Protein AF-A0A8S2RCU4-F1 (afdb_monomer_lite)

Organism: NCBI:txid392030

Secondary structure (DSSP, 8-state):
--GGGGSSS-----EEPTTGGG-TTTT-HHHHTTEE-TTS-------S--SSS--HHHHHHTTSHHHHHHHHHHSHHHHHHHHHH--HHHHHHHHHHHHHHHHHHHHHHHTTT-----HHHHHHHHHHHHHHTTTS-HHHHHHHHHHHHHHHHHHHHHHHS--S---TTHHHHTGGGSEEEESS----STT-S-EEEEPGGGGGSTT-EEESS-HHHHHHTTHHHH-TTS----SHHHHHHHHHHT-B-TTSTTHHHHHHHHHHHHHHHHTT-S---HHHHHHHHHHS-GGGT-EEEE-S---GGGEEEEEEEHHHHHTS-HHHHHHHHHHHGGGEEEESSHHHHHHHHHHHHHHHHHHS------------STTGGGS------HHHHHHHHHHH-TT-----S--EEEEEEETTEEEEEEESS---TTS--TT--EEEEEE-SEE-----S--TTEEEEE-S-TTHHHHHHHTT--

Structure (mmCIF, N/CA/C/O backbone):
data_AF-A0A8S2RCU4-F1
#
_entry.id   AF-A0A8S2RCU4-F1
#
loop_
_atom_site.group_PDB
_atom_site.id
_atom_site.type_symbol
_atom_site.label_atom_id
_atom_site.label_alt_id
_atom_site.label_comp_id
_atom_site.label_asym_id
_atom_site.label_entity_id
_atom_site.label_seq_id
_atom_site.pdbx_PDB_ins_code
_atom_site.Cartn_x
_atom_site.Cartn_y
_atom_site.Cartn_z
_atom_site.occupancy
_atom_site.B_iso_or_equiv
_atom_site.auth_seq_id
_atom_site.auth_comp_id
_atom_site.auth_asym_id
_atom_site.auth_atom_id
_atom_site.pdbx_PDB_model_num
ATOM 1 N N . MET A 1 1 ? -22.455 2.531 -31.338 1.00 41.19 1 MET A N 1
ATOM 2 C CA . MET A 1 1 ? -21.555 1.808 -30.417 1.00 41.19 1 MET A CA 1
ATOM 3 C C . MET A 1 1 ? -20.260 1.564 -31.169 1.00 41.19 1 MET A C 1
ATOM 5 O O . MET A 1 1 ? -20.333 1.399 -32.378 1.00 41.19 1 MET A O 1
ATOM 9 N N . ASP A 1 2 ? -19.114 1.672 -30.504 1.00 36.91 2 ASP A N 1
ATOM 10 C CA . ASP A 1 2 ? -17.784 1.543 -31.117 1.00 36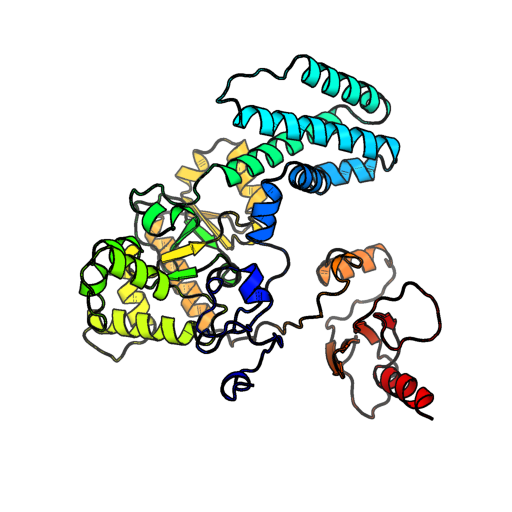.91 2 ASP A CA 1
ATOM 11 C C . ASP A 1 2 ?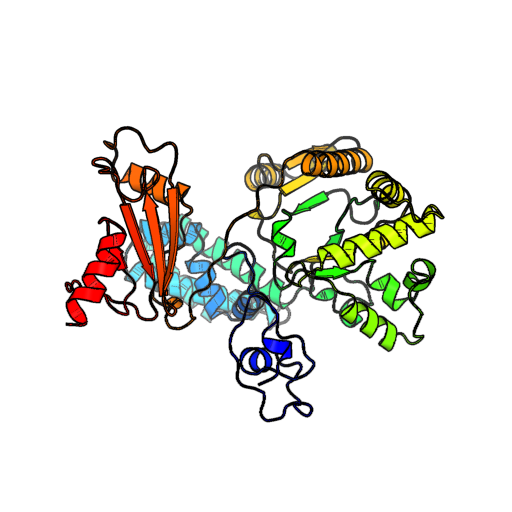 -17.411 0.055 -31.226 1.00 36.91 2 ASP A C 1
ATOM 13 O O . ASP A 1 2 ? -17.507 -0.663 -30.235 1.00 36.91 2 ASP A O 1
ATOM 17 N N . GLU A 1 3 ? -17.037 -0.424 -32.413 1.00 33.34 3 GLU A N 1
ATOM 18 C CA . GLU A 1 3 ? -16.721 -1.841 -32.658 1.00 33.34 3 GLU A CA 1
ATOM 19 C C . GLU A 1 3 ? -15.445 -2.289 -31.926 1.00 33.34 3 GLU A C 1
ATOM 21 O O . GLU A 1 3 ? -15.351 -3.440 -31.512 1.00 33.34 3 GLU A O 1
ATOM 26 N N . ILE A 1 4 ? -14.523 -1.361 -31.637 1.00 40.56 4 ILE A N 1
ATOM 27 C CA . ILE A 1 4 ? -13.302 -1.632 -30.854 1.00 40.56 4 ILE A CA 1
ATOM 28 C C . ILE A 1 4 ? -13.642 -1.929 -29.379 1.00 40.56 4 ILE A C 1
ATOM 30 O O . ILE A 1 4 ? -12.860 -2.545 -28.656 1.00 40.56 4 ILE A O 1
ATOM 34 N N . HIS A 1 5 ? -14.829 -1.522 -28.916 1.00 35.47 5 HIS A N 1
ATOM 35 C CA . HIS A 1 5 ? -15.260 -1.690 -27.530 1.00 35.47 5 HIS A CA 1
ATOM 36 C C . HIS A 1 5 ? -15.541 -3.148 -27.146 1.00 35.47 5 HIS A C 1
ATOM 38 O O . HIS A 1 5 ? -15.486 -3.435 -25.961 1.00 35.47 5 HIS A O 1
ATOM 44 N N . PHE A 1 6 ? -15.814 -4.056 -28.093 1.00 31.97 6 PHE A N 1
ATOM 45 C CA . PHE A 1 6 ? -16.223 -5.448 -27.822 1.00 31.97 6 PHE A CA 1
ATOM 46 C C . PHE A 1 6 ? -15.080 -6.480 -27.880 1.00 31.97 6 PHE A C 1
ATOM 48 O O . PHE A 1 6 ? -15.310 -7.668 -27.666 1.00 31.97 6 PHE A O 1
ATOM 55 N N . GLU A 1 7 ? -13.840 -6.064 -28.153 1.00 32.47 7 GLU A N 1
ATOM 56 C CA . GLU A 1 7 ? -12.710 -6.989 -28.354 1.00 32.47 7 GLU A CA 1
ATOM 57 C C . GLU A 1 7 ? -11.960 -7.387 -27.056 1.00 32.47 7 GLU A C 1
ATOM 59 O O . GLU A 1 7 ? -10.920 -8.045 -27.122 1.00 32.47 7 GLU A O 1
ATOM 64 N N . THR A 1 8 ? -12.458 -7.037 -25.859 1.00 31.39 8 THR A N 1
ATOM 65 C CA . THR A 1 8 ? -11.823 -7.383 -24.562 1.00 31.39 8 THR A CA 1
ATOM 66 C C . THR A 1 8 ? -12.793 -8.032 -23.566 1.00 31.39 8 THR A C 1
ATOM 68 O O . THR A 1 8 ? -13.909 -7.558 -23.437 1.00 31.39 8 THR A O 1
ATOM 71 N N . PRO A 1 9 ? -12.383 -9.045 -22.778 1.00 25.84 9 PRO A N 1
ATOM 72 C CA . PRO A 1 9 ? -13.291 -9.963 -22.068 1.00 25.84 9 PRO A CA 1
ATOM 73 C C . PRO A 1 9 ? -14.008 -9.413 -20.814 1.00 25.84 9 PRO A C 1
ATOM 75 O O . PRO A 1 9 ? -14.624 -10.188 -20.089 1.00 25.84 9 PRO A O 1
ATOM 78 N N . ILE A 1 10 ? -13.937 -8.110 -20.516 1.00 32.94 10 ILE A N 1
ATOM 79 C CA . ILE A 1 10 ? -14.572 -7.505 -19.331 1.00 32.94 10 ILE A CA 1
ATOM 80 C C . ILE A 1 10 ? -15.192 -6.161 -19.732 1.00 32.94 10 ILE A C 1
ATOM 82 O O . ILE A 1 10 ? -14.470 -5.235 -20.101 1.00 32.94 10 ILE A O 1
ATOM 86 N N . HIS A 1 11 ? -16.520 -6.045 -19.627 1.00 37.25 11 HIS A N 1
ATOM 87 C CA . HIS A 1 11 ? -17.266 -4.820 -19.930 1.00 37.25 11 HIS A CA 1
ATOM 88 C C . HIS A 1 11 ? -18.167 -4.429 -18.756 1.00 37.25 11 HIS A C 1
ATOM 90 O O . HIS A 1 11 ? -18.972 -5.233 -18.294 1.00 37.25 11 HIS A O 1
ATOM 96 N N . ILE A 1 12 ? -18.096 -3.168 -18.330 1.00 39.97 12 ILE A N 1
ATOM 97 C CA . ILE A 1 12 ? -19.213 -2.501 -17.652 1.00 39.97 12 ILE A CA 1
ATOM 98 C C . ILE A 1 12 ? -19.816 -1.572 -18.701 1.00 39.97 12 ILE A C 1
ATOM 100 O O . ILE A 1 12 ? -19.167 -0.615 -19.122 1.00 39.97 12 ILE A O 1
ATOM 104 N N . ALA A 1 13 ? -21.027 -1.874 -19.170 1.00 36.50 13 ALA A N 1
ATOM 105 C CA . ALA A 1 13 ? -21.687 -1.066 -20.189 1.00 36.50 13 ALA A CA 1
ATOM 106 C C . ALA A 1 13 ? -22.001 0.333 -19.630 1.00 36.50 13 ALA A C 1
ATOM 108 O O . ALA A 1 13 ? -22.867 0.492 -18.771 1.00 36.50 13 ALA A O 1
ATOM 109 N N . ARG A 1 14 ? -21.294 1.353 -20.124 1.00 57.09 14 ARG A N 1
ATOM 110 C CA . ARG A 1 14 ? -21.531 2.768 -19.806 1.00 57.09 14 ARG A CA 1
ATOM 111 C C . ARG A 1 14 ? -22.124 3.487 -21.007 1.00 57.09 14 ARG A C 1
ATOM 113 O O . ARG A 1 14 ? -21.925 3.101 -22.160 1.00 57.09 14 ARG A O 1
ATOM 120 N N . GLN A 1 15 ? -22.861 4.560 -20.742 1.00 58.50 15 GLN A N 1
ATOM 121 C CA . GLN A 1 15 ? -23.372 5.403 -21.816 1.00 58.50 15 GLN A CA 1
ATOM 122 C C . GLN A 1 15 ? -22.217 6.189 -22.446 1.00 58.50 15 GLN A C 1
ATOM 124 O O . GLN A 1 15 ? -21.304 6.645 -21.761 1.00 58.50 15 GLN A O 1
ATOM 129 N N . LEU A 1 16 ? -22.243 6.369 -23.766 1.00 65.75 16 LEU A N 1
ATOM 130 C CA . LEU A 1 16 ? -21.311 7.280 -24.429 1.00 65.75 16 LEU A CA 1
ATOM 131 C C . LEU A 1 16 ? -21.518 8.692 -23.881 1.00 65.75 16 LEU A C 1
ATOM 133 O O . LEU A 1 16 ? -22.650 9.175 -23.828 1.00 65.75 16 LEU A O 1
ATOM 137 N N . CYS A 1 17 ? -20.428 9.354 -23.490 1.00 79.62 17 CYS A N 1
ATOM 138 C CA . CYS A 1 17 ? -20.492 10.742 -23.055 1.00 79.62 17 CYS A CA 1
ATOM 139 C C . CYS A 1 17 ? -21.148 11.594 -24.155 1.00 79.62 17 CYS A C 1
ATOM 141 O O . CYS A 1 17 ? -20.652 11.577 -25.290 1.00 79.62 17 CYS A O 1
ATOM 143 N N . PRO A 1 18 ? -22.213 12.363 -23.852 1.00 82.12 18 PRO A N 1
ATOM 144 C CA . PRO A 1 18 ? -22.900 13.182 -24.851 1.00 82.12 18 PRO A CA 1
ATOM 145 C C . PRO A 1 18 ? -21.974 14.235 -25.478 1.00 82.12 18 PRO A C 1
ATOM 147 O O . PRO A 1 18 ? -22.137 14.586 -26.645 1.00 82.12 18 PRO A O 1
ATOM 150 N N . ASP A 1 19 ? -20.947 14.667 -24.741 1.00 84.12 19 ASP A N 1
ATOM 151 C CA . ASP A 1 19 ? -19.951 15.634 -25.208 1.00 84.12 19 ASP A CA 1
ATOM 152 C C . ASP A 1 19 ? -18.746 14.983 -25.913 1.00 84.12 19 ASP A C 1
ATOM 154 O O . ASP A 1 19 ? -17.923 15.682 -26.512 1.00 84.12 19 ASP A O 1
ATOM 158 N N . SER A 1 20 ? -18.633 13.648 -25.875 1.00 82.31 20 SER A N 1
ATOM 159 C CA . SER A 1 20 ? -17.639 12.845 -26.601 1.00 82.31 20 SER A CA 1
ATOM 160 C C . SER A 1 20 ? -16.227 13.472 -26.581 1.00 82.31 20 SER A C 1
ATOM 162 O O . SER A 1 20 ? -15.659 13.739 -25.518 1.00 82.31 20 SER A O 1
ATOM 164 N N . ASN A 1 21 ? -15.639 13.753 -27.748 1.00 79.25 21 ASN A N 1
ATOM 165 C CA . ASN A 1 21 ? -14.303 14.339 -27.895 1.00 79.25 21 ASN A CA 1
ATOM 166 C C . ASN A 1 21 ? -14.106 15.751 -27.345 1.00 79.25 21 ASN A C 1
ATOM 168 O O . ASN A 1 21 ? -12.968 16.194 -27.210 1.00 79.25 21 ASN A O 1
ATOM 172 N N . LYS A 1 22 ? -15.189 16.423 -26.959 1.00 83.94 22 LYS A N 1
ATOM 173 C CA . LYS A 1 22 ? -15.181 17.789 -26.432 1.00 83.94 22 LYS A CA 1
ATOM 174 C C . LYS A 1 22 ? -15.480 17.854 -24.934 1.00 83.94 22 LYS A C 1
ATOM 176 O O . LYS A 1 22 ? -15.558 18.950 -24.389 1.00 83.94 22 LYS A O 1
ATOM 181 N N . CYS A 1 23 ? -15.636 16.709 -24.268 1.00 83.06 23 CYS A N 1
ATOM 182 C CA . CYS A 1 23 ? -15.926 16.677 -22.843 1.00 83.06 23 CYS A CA 1
ATOM 183 C C . CYS A 1 23 ? -14.782 17.299 -22.021 1.00 83.06 23 CYS A C 1
ATOM 185 O O . CYS A 1 23 ? -13.648 16.819 -22.038 1.00 83.06 23 CYS A O 1
ATOM 187 N N . SER A 1 24 ? -15.084 18.348 -21.257 1.00 87.50 24 SER A N 1
ATOM 188 C CA . SER A 1 24 ? -14.133 18.999 -20.343 1.00 87.50 24 SER A CA 1
ATOM 189 C C . SER A 1 24 ? -13.896 18.208 -19.052 1.00 87.50 24 SER A C 1
ATOM 191 O O . SER A 1 24 ? -12.963 18.503 -18.310 1.00 87.50 24 SER A O 1
ATOM 193 N N . LYS A 1 25 ? -14.714 17.181 -18.791 1.00 81.81 25 LYS A N 1
ATOM 194 C CA . LYS A 1 25 ? -14.672 16.329 -17.593 1.00 81.81 25 LYS A CA 1
ATOM 195 C C . LYS A 1 25 ? -13.892 15.026 -17.801 1.00 81.81 25 LYS A C 1
ATOM 197 O O . LYS A 1 25 ? -13.981 14.122 -16.981 1.00 81.81 25 LYS A O 1
ATOM 202 N N . ARG A 1 26 ? -13.094 14.926 -18.869 1.00 73.31 26 ARG A N 1
ATOM 203 C CA . ARG A 1 26 ? -12.266 13.744 -19.197 1.00 73.31 26 ARG A CA 1
ATOM 204 C C . ARG A 1 26 ? -11.230 13.371 -18.135 1.00 73.31 26 ARG A C 1
ATOM 206 O O . ARG A 1 26 ? -10.693 12.275 -18.193 1.00 73.31 26 ARG A O 1
ATOM 213 N N . SER A 1 27 ? -10.938 14.269 -17.199 1.00 67.00 27 SER A N 1
ATOM 214 C CA . SER A 1 27 ? -10.058 14.035 -16.050 1.00 67.00 27 SER A CA 1
ATOM 215 C C . SER A 1 27 ? -10.811 13.875 -14.722 1.00 67.00 27 SER A C 1
ATOM 217 O O . SER A 1 27 ? -10.173 13.666 -13.695 1.00 67.00 27 SER A O 1
ATOM 219 N N . GLN A 1 28 ? -12.145 13.990 -14.714 1.00 69.00 28 GLN A N 1
ATOM 220 C CA . GLN A 1 28 ? -12.963 13.856 -13.506 1.00 69.00 28 GLN A CA 1
ATOM 221 C C . GLN A 1 28 ? -13.394 12.401 -13.326 1.00 69.00 28 GLN A C 1
ATOM 223 O O . GLN A 1 28 ? -14.068 11.836 -14.183 1.00 69.00 28 GLN A O 1
ATOM 228 N N . GLU A 1 29 ? -13.016 11.810 -12.198 1.00 59.16 29 GLU A N 1
ATOM 229 C CA . GLU A 1 29 ? -13.188 10.381 -11.922 1.00 59.16 29 GLU A CA 1
ATOM 230 C C . GLU A 1 29 ? -14.665 9.963 -11.906 1.00 59.16 29 GLU A C 1
ATOM 232 O O . GLU A 1 29 ? -15.051 9.109 -12.699 1.00 59.16 29 GLU A O 1
ATOM 237 N N . ASP A 1 30 ? -15.510 10.680 -11.161 1.00 68.56 30 ASP A N 1
ATOM 238 C CA . ASP A 1 30 ? -16.964 10.453 -11.096 1.00 68.56 30 ASP A CA 1
ATOM 239 C C . ASP A 1 30 ? -17.639 10.481 -12.485 1.00 68.56 30 ASP A C 1
ATOM 241 O O . ASP A 1 30 ? -18.623 9.789 -12.754 1.00 68.56 30 ASP A O 1
ATOM 245 N N . HIS A 1 31 ? -17.107 11.295 -13.404 1.00 78.12 31 HIS A N 1
ATOM 246 C CA . HIS A 1 31 ? -17.619 11.384 -14.768 1.00 78.12 31 HIS A CA 1
ATOM 247 C C . HIS A 1 31 ? -17.198 10.176 -15.612 1.00 78.12 31 HIS A C 1
ATOM 249 O O . HIS A 1 31 ? -18.025 9.618 -16.337 1.00 78.12 31 HIS A O 1
ATOM 255 N N . LEU A 1 32 ? -15.934 9.761 -15.498 1.00 66.44 32 LEU A N 1
ATOM 256 C CA . LEU A 1 32 ? -15.417 8.567 -16.167 1.00 66.44 32 LEU A CA 1
ATOM 257 C C . LEU A 1 32 ? -16.051 7.278 -15.626 1.00 66.44 32 LEU A C 1
ATOM 259 O O . LEU A 1 32 ? -16.101 6.289 -16.348 1.00 66.44 32 LEU A O 1
ATOM 263 N N . GLU A 1 33 ? -16.588 7.284 -14.403 1.00 63.38 33 GLU A N 1
ATOM 264 C CA . GLU A 1 33 ? -17.350 6.158 -13.849 1.00 63.38 33 GLU A CA 1
ATOM 265 C C . GLU A 1 33 ? -18.734 5.966 -14.486 1.00 63.38 33 GLU A C 1
ATOM 267 O O . GLU A 1 33 ? -19.271 4.857 -14.465 1.00 63.38 33 GLU A O 1
ATOM 272 N N . SER A 1 34 ? -19.297 7.023 -15.078 1.00 70.06 34 SER A N 1
ATOM 273 C CA . SER A 1 34 ? -20.647 7.018 -15.657 1.00 70.06 34 SER A CA 1
ATOM 274 C C . SER A 1 34 ? -20.656 7.012 -17.191 1.00 70.06 34 SER A C 1
ATOM 276 O O . SER A 1 34 ? -21.634 6.556 -17.787 1.00 70.06 34 SER A O 1
ATOM 278 N N . TYR A 1 35 ? -19.592 7.510 -17.840 1.00 67.44 35 TYR A N 1
ATOM 279 C CA . TYR A 1 35 ? -19.568 7.729 -19.289 1.00 67.44 35 TYR A CA 1
ATOM 280 C C . TYR A 1 35 ? -18.271 7.287 -19.983 1.00 67.44 35 TYR A C 1
ATOM 282 O O . TYR A 1 35 ? -17.170 7.672 -19.586 1.00 67.44 35 TYR A O 1
ATOM 290 N N . SER A 1 36 ? -18.408 6.586 -21.112 1.00 67.06 36 SER A N 1
ATOM 291 C CA . SER A 1 36 ? -17.286 6.196 -21.982 1.00 67.06 36 SER A CA 1
ATOM 292 C C . SER A 1 36 ? -16.938 7.289 -23.002 1.00 67.06 36 SER A C 1
ATOM 294 O O . SER A 1 36 ? -17.807 8.038 -23.461 1.00 67.06 36 SER A O 1
ATOM 296 N N . HIS A 1 37 ? -15.665 7.362 -23.408 1.00 77.69 37 HIS A N 1
ATOM 297 C CA . HIS A 1 37 ? -15.163 8.327 -24.394 1.00 77.69 37 HIS A CA 1
ATOM 298 C C . HIS A 1 37 ? -14.378 7.637 -25.518 1.00 77.69 37 HIS A C 1
ATOM 300 O O . HIS A 1 37 ? -13.489 6.838 -25.222 1.00 77.69 37 HIS A O 1
ATOM 306 N N . PRO A 1 38 ? -14.605 7.998 -26.796 1.00 62.25 38 PRO A N 1
ATOM 307 C CA . PRO A 1 38 ? -13.780 7.508 -27.898 1.00 62.25 38 PRO A CA 1
ATOM 308 C C . PRO A 1 38 ? -12.302 7.883 -27.698 1.00 62.25 38 PRO A C 1
ATOM 310 O O . PRO A 1 38 ? -11.980 9.048 -27.454 1.00 62.25 38 PRO A O 1
ATOM 313 N N . GLY A 1 39 ? -11.403 6.899 -27.791 1.00 58.19 39 GLY A N 1
ATOM 314 C CA . GLY A 1 39 ? -9.951 7.093 -27.657 1.00 58.19 39 GLY A CA 1
ATOM 315 C C . GLY A 1 39 ? -9.402 7.120 -26.224 1.00 58.19 39 GLY A C 1
ATOM 316 O O . GLY A 1 39 ? -8.187 7.193 -26.055 1.00 58.19 39 GLY A O 1
ATOM 317 N N . ILE A 1 40 ? -10.252 7.019 -25.198 1.00 57.34 40 ILE A N 1
ATOM 318 C CA . ILE A 1 40 ? -9.830 6.751 -23.817 1.00 57.34 40 ILE A CA 1
ATOM 319 C C . ILE A 1 40 ? -10.121 5.272 -23.557 1.00 57.34 40 ILE A C 1
ATOM 321 O O . ILE A 1 40 ? -11.276 4.858 -23.608 1.00 57.34 40 ILE A O 1
ATOM 325 N N . ARG A 1 41 ? -9.078 4.459 -23.333 1.00 50.28 41 ARG A N 1
ATOM 326 C CA . ARG A 1 41 ? -9.250 3.023 -23.060 1.00 50.28 41 ARG A CA 1
ATOM 327 C C . ARG A 1 41 ? -9.995 2.843 -21.738 1.00 50.28 41 ARG A C 1
ATOM 329 O O . ARG A 1 41 ? -9.449 3.104 -20.670 1.00 50.28 41 ARG A O 1
ATOM 336 N N . ASP A 1 42 ? -11.241 2.401 -21.845 1.00 46.19 42 ASP A N 1
ATOM 337 C CA . ASP A 1 42 ? -12.181 2.220 -20.739 1.00 46.19 42 ASP A CA 1
ATOM 338 C C . ASP A 1 42 ? -11.978 0.847 -20.079 1.00 46.19 42 ASP A C 1
ATOM 340 O O . ASP A 1 42 ? -12.838 -0.026 -20.113 1.00 46.19 42 ASP A O 1
ATOM 344 N N . ILE A 1 43 ? -10.775 0.628 -19.543 1.00 42.84 43 ILE A N 1
ATOM 345 C CA . ILE A 1 43 ? -10.440 -0.570 -18.770 1.00 42.84 43 ILE A CA 1
ATOM 346 C C . ILE A 1 43 ? -9.765 -0.104 -17.487 1.00 42.84 43 ILE A C 1
ATOM 348 O O . ILE A 1 43 ? -8.550 0.072 -17.417 1.00 42.84 43 ILE A O 1
ATOM 352 N N . ARG A 1 44 ? -10.571 0.145 -16.459 1.00 41.19 44 ARG A N 1
ATOM 353 C CA . ARG A 1 44 ? -10.083 0.185 -15.082 1.00 41.19 44 ARG A CA 1
ATOM 354 C C . ARG A 1 44 ? -10.639 -1.061 -14.415 1.00 41.19 44 ARG A C 1
ATOM 356 O O . ARG A 1 44 ? -11.836 -1.115 -14.149 1.00 41.19 44 ARG A O 1
ATOM 363 N N . LEU A 1 45 ? -9.805 -2.084 -14.216 1.00 33.56 45 LEU A N 1
ATOM 364 C CA . LEU A 1 45 ? -10.221 -3.211 -13.382 1.00 33.56 45 LEU A CA 1
ATOM 365 C C . LEU A 1 45 ? -10.529 -2.656 -11.989 1.00 33.56 45 LEU A C 1
ATOM 367 O O . LEU A 1 45 ? -9.726 -1.907 -11.425 1.00 33.56 45 LEU A O 1
ATOM 371 N N . LEU A 1 46 ? -11.683 -3.029 -11.439 1.00 33.03 46 LEU A N 1
ATOM 372 C CA . LEU A 1 46 ? -11.904 -2.926 -10.003 1.00 33.03 46 LEU A CA 1
ATOM 373 C C . LEU A 1 46 ? -10.778 -3.696 -9.306 1.00 33.03 46 LEU A C 1
ATOM 375 O O . LEU A 1 46 ? -10.416 -4.792 -9.738 1.00 33.03 46 LEU A O 1
ATOM 379 N N . CYS A 1 47 ? -10.208 -3.091 -8.262 1.00 29.97 47 CYS A N 1
ATOM 380 C CA . CYS A 1 47 ? -9.182 -3.697 -7.418 1.00 29.97 47 CYS A CA 1
ATOM 381 C C . CYS A 1 47 ? -9.564 -5.149 -7.098 1.00 29.97 47 CYS A C 1
ATOM 383 O O . CYS A 1 47 ? -10.570 -5.395 -6.433 1.00 29.97 47 CYS A O 1
ATOM 385 N N . SER A 1 48 ? -8.761 -6.105 -7.562 1.00 31.67 48 SER A N 1
ATOM 386 C CA . SER A 1 48 ? -8.989 -7.550 -7.444 1.00 31.67 48 SER A CA 1
ATOM 387 C C . SER A 1 48 ? -8.764 -8.100 -6.030 1.00 31.67 48 SER A C 1
ATOM 389 O O . SER A 1 48 ? -8.698 -9.313 -5.843 1.00 31.67 48 SER A O 1
ATOM 391 N N . ILE A 1 49 ? -8.627 -7.228 -5.026 1.00 29.91 49 ILE A N 1
ATOM 392 C CA . ILE A 1 49 ? -8.417 -7.607 -3.630 1.00 29.91 49 ILE A CA 1
ATOM 393 C C . ILE A 1 49 ? -9.384 -6.812 -2.748 1.00 29.91 49 ILE A C 1
ATOM 395 O O . ILE A 1 49 ? -9.074 -5.689 -2.333 1.00 29.91 49 ILE A O 1
ATOM 399 N N . PRO A 1 50 ? -10.565 -7.368 -2.434 1.00 29.94 50 PRO A N 1
ATOM 400 C CA . PRO A 1 50 ? -11.375 -6.849 -1.350 1.00 29.94 50 PRO A CA 1
ATOM 401 C C . PRO A 1 50 ? -10.607 -7.051 -0.039 1.00 29.94 50 PRO A C 1
ATOM 403 O O . PRO A 1 50 ? -10.163 -8.155 0.270 1.00 29.94 50 PRO A O 1
ATOM 406 N N . GLY A 1 51 ? -10.478 -5.991 0.756 1.00 37.66 51 GLY A N 1
ATOM 407 C CA . GLY A 1 51 ? -10.405 -6.152 2.209 1.00 37.66 51 GLY A CA 1
ATOM 408 C C . GLY A 1 51 ? -9.120 -5.775 2.939 1.00 37.66 51 GLY A C 1
ATOM 409 O O . GLY A 1 51 ? -9.170 -5.767 4.160 1.00 37.66 51 GLY A O 1
ATOM 410 N N . HIS A 1 52 ? -8.005 -5.416 2.295 1.00 38.91 52 HIS A N 1
ATOM 411 C CA . HIS A 1 52 ? -6.776 -5.176 3.077 1.00 38.91 52 HIS A CA 1
ATOM 412 C C . HIS A 1 52 ? -5.914 -3.977 2.658 1.00 38.91 52 HIS A C 1
ATOM 414 O O . HIS A 1 52 ? -4.803 -3.852 3.149 1.00 38.91 52 HIS A O 1
ATOM 420 N N . VAL A 1 53 ? -6.378 -3.058 1.811 1.00 45.12 53 VAL A N 1
ATOM 421 C CA . VAL A 1 53 ? -5.686 -1.772 1.597 1.00 45.12 53 VAL A CA 1
ATOM 422 C C . VAL A 1 53 ? -6.734 -0.675 1.508 1.00 45.12 53 VAL A C 1
ATOM 424 O O . VAL A 1 53 ? -7.810 -0.870 0.942 1.00 45.12 53 VAL A O 1
ATOM 427 N N . MET A 1 54 ? -6.457 0.460 2.137 1.00 54.53 54 MET A N 1
ATOM 428 C CA . MET A 1 54 ? -7.411 1.556 2.228 1.00 54.53 54 MET A CA 1
ATOM 429 C C . MET A 1 54 ? -7.489 2.250 0.870 1.00 54.53 54 MET A C 1
ATOM 431 O O . MET A 1 54 ? -6.550 2.933 0.467 1.00 54.53 54 MET A O 1
ATOM 435 N N . SER A 1 55 ? -8.612 2.078 0.167 1.00 54.47 55 SER A N 1
ATOM 436 C CA . SER A 1 55 ? -8.850 2.775 -1.097 1.00 54.47 55 SER A CA 1
ATOM 437 C C . SER A 1 55 ? -8.725 4.288 -0.903 1.00 54.47 55 SER A C 1
ATOM 439 O O . SER A 1 55 ? -9.013 4.815 0.177 1.00 54.47 55 SER A O 1
ATOM 441 N N . ARG A 1 56 ? -8.359 5.023 -1.958 1.00 58.34 56 ARG A N 1
ATOM 442 C CA . ARG A 1 56 ? -8.328 6.495 -1.930 1.00 58.34 56 ARG A CA 1
ATOM 443 C C . ARG A 1 56 ? -9.642 7.096 -1.446 1.00 58.34 56 ARG A C 1
ATOM 445 O O . ARG A 1 56 ? -9.647 8.078 -0.706 1.00 58.34 56 ARG A O 1
ATOM 452 N N . HIS A 1 57 ? -10.754 6.461 -1.811 1.00 62.41 57 HIS A N 1
ATOM 453 C CA . HIS A 1 57 ? -12.075 6.801 -1.304 1.00 62.41 57 HIS A CA 1
ATOM 454 C C . HIS A 1 57 ? -12.150 6.668 0.223 1.00 62.41 57 HIS A C 1
ATOM 456 O O . HIS A 1 57 ? -12.522 7.625 0.896 1.00 62.41 57 HIS A O 1
ATOM 462 N N . TYR A 1 58 ? -11.729 5.535 0.792 1.00 63.91 58 TYR A N 1
ATOM 463 C CA . TYR A 1 58 ? -11.730 5.335 2.241 1.00 63.91 58 TYR A CA 1
ATOM 464 C C . TYR A 1 58 ? -10.766 6.285 2.973 1.00 63.91 58 TYR A C 1
ATOM 466 O O . TYR A 1 58 ? -11.133 6.856 3.999 1.00 63.91 58 TYR A O 1
ATOM 474 N N . MET A 1 59 ? -9.583 6.561 2.412 1.00 65.38 59 MET A N 1
ATOM 475 C CA . MET A 1 59 ? -8.676 7.590 2.945 1.00 65.38 59 MET A CA 1
ATOM 476 C C . MET A 1 59 ? -9.322 8.984 2.937 1.00 65.38 59 MET A C 1
ATOM 478 O O . MET A 1 59 ? -9.202 9.738 3.901 1.00 65.38 59 MET A O 1
ATOM 482 N N . ASN A 1 60 ? -10.064 9.328 1.881 1.00 69.50 60 ASN A N 1
ATOM 483 C CA . ASN A 1 60 ? -10.819 10.578 1.825 1.00 69.50 60 ASN A CA 1
ATOM 484 C C . ASN A 1 60 ? -11.977 10.607 2.831 1.00 69.50 60 ASN A C 1
ATOM 486 O O . ASN A 1 60 ? -12.242 11.660 3.411 1.00 69.50 60 ASN A O 1
ATOM 490 N N . LEU A 1 61 ? -12.642 9.475 3.080 1.00 73.31 61 LEU A N 1
ATOM 491 C CA . LEU A 1 61 ? -13.665 9.374 4.120 1.00 73.31 61 LEU A CA 1
ATOM 492 C C . LEU A 1 61 ? -13.074 9.664 5.501 1.00 73.31 61 LEU A C 1
ATOM 494 O O . LEU A 1 61 ? -13.679 10.420 6.257 1.00 73.31 61 LEU A O 1
ATOM 498 N N . LEU A 1 62 ? -11.876 9.158 5.797 1.00 75.44 62 LEU A N 1
ATOM 499 C CA . LEU A 1 62 ? -11.169 9.387 7.061 1.00 75.44 62 LEU A CA 1
ATOM 500 C C . LEU A 1 62 ? -10.717 10.837 7.304 1.00 75.44 62 LEU A C 1
ATOM 502 O O . LEU A 1 62 ? -10.364 11.199 8.426 1.00 75.44 62 LEU A O 1
ATOM 506 N N . LYS A 1 63 ? -10.808 11.716 6.302 1.00 80.25 63 LYS A N 1
ATOM 507 C CA . LYS A 1 63 ? -10.662 13.166 6.517 1.00 80.25 63 LYS A CA 1
ATOM 508 C C . LYS A 1 63 ? -11.862 13.770 7.257 1.00 80.25 63 LYS A C 1
ATOM 510 O O . LYS A 1 63 ? -11.771 14.891 7.750 1.00 80.25 63 LYS A O 1
ATOM 515 N N . LYS A 1 64 ? -12.990 13.055 7.325 1.00 84.69 64 LYS A N 1
ATOM 516 C CA . LYS A 1 64 ? -14.214 13.496 8.002 1.00 84.69 64 LYS A CA 1
ATOM 517 C C . LYS A 1 64 ? -14.329 12.842 9.377 1.00 84.69 64 LYS A C 1
ATOM 519 O O . LYS A 1 64 ? -14.278 11.618 9.487 1.00 84.69 64 LYS A O 1
ATOM 524 N N . GLN A 1 65 ? -14.572 13.658 10.403 1.00 89.81 65 GLN A N 1
ATOM 525 C CA . GLN A 1 65 ? -14.694 13.228 11.804 1.00 89.81 65 GLN A CA 1
ATOM 526 C C . GLN A 1 65 ? -15.691 12.072 11.984 1.00 89.81 65 GLN A C 1
ATOM 528 O O . GLN A 1 65 ? -15.366 11.077 12.623 1.00 89.81 65 GLN A O 1
ATOM 533 N N . GLU A 1 66 ? -16.859 12.148 11.342 1.00 87.50 66 GLU A N 1
ATOM 534 C CA . GLU A 1 66 ? -17.908 11.115 11.383 1.00 87.50 66 GLU A CA 1
ATOM 535 C C . GLU A 1 66 ? -17.411 9.713 10.983 1.00 87.50 66 GLU A C 1
ATOM 537 O O . GLU A 1 66 ? -17.805 8.707 11.573 1.00 87.50 66 GLU A O 1
ATOM 542 N N . ASN A 1 67 ? -16.499 9.627 10.013 1.00 82.50 67 ASN A N 1
ATOM 543 C CA . ASN A 1 67 ? -15.955 8.349 9.561 1.00 82.50 67 ASN A CA 1
ATOM 544 C C . ASN A 1 67 ? -14.833 7.859 10.475 1.00 82.50 67 ASN A C 1
ATOM 546 O O . ASN A 1 67 ? -14.683 6.652 10.651 1.00 82.50 67 ASN A O 1
ATOM 550 N N . VAL A 1 68 ? -14.088 8.773 11.102 1.00 81.12 68 VAL A N 1
ATOM 551 C CA . VAL A 1 68 ? -13.112 8.427 12.144 1.00 81.12 68 VAL A CA 1
ATOM 552 C C . VAL A 1 68 ? -13.819 7.851 13.366 1.00 81.12 68 VAL A C 1
ATOM 554 O O . VAL A 1 68 ? -13.398 6.817 13.874 1.00 81.12 68 VAL A O 1
ATOM 557 N N . VAL A 1 69 ? -14.941 8.445 13.785 1.00 84.25 69 VAL A N 1
ATOM 558 C CA . VAL A 1 69 ? -15.796 7.905 14.855 1.00 84.25 69 VAL A CA 1
ATOM 559 C C . VAL A 1 69 ? -16.221 6.473 14.530 1.00 84.25 69 VAL A C 1
ATOM 561 O O . VAL A 1 69 ? -16.024 5.572 15.347 1.00 84.25 69 VAL A O 1
ATOM 564 N N . ARG A 1 70 ? -16.723 6.229 13.311 1.00 81.62 70 ARG A N 1
ATOM 565 C CA . ARG A 1 70 ? -17.078 4.874 12.855 1.00 81.62 70 ARG A CA 1
ATOM 566 C C . ARG A 1 70 ? -15.873 3.929 12.874 1.00 81.62 70 ARG A C 1
ATOM 568 O O . ARG A 1 70 ? -16.003 2.800 13.337 1.00 81.62 70 ARG A O 1
ATOM 575 N N . ALA A 1 71 ? -14.700 4.374 12.423 1.00 75.19 71 ALA A N 1
ATOM 576 C CA . ALA A 1 71 ? -13.481 3.564 12.433 1.00 75.19 71 ALA A CA 1
ATOM 577 C C . ALA A 1 71 ? -13.062 3.163 13.860 1.00 75.19 71 ALA A C 1
ATOM 579 O O . ALA A 1 71 ? -12.739 2.001 14.104 1.00 75.19 71 ALA A O 1
ATOM 580 N N . VAL A 1 72 ? -13.141 4.089 14.822 1.00 77.38 72 VAL A N 1
ATOM 581 C CA . VAL A 1 72 ? -12.878 3.812 16.243 1.00 77.38 72 VAL A CA 1
ATOM 582 C C . VAL A 1 72 ? -13.881 2.806 16.799 1.00 77.38 72 VAL A C 1
ATOM 584 O O . VAL A 1 72 ? -13.482 1.837 17.442 1.00 77.38 72 VAL A O 1
ATOM 587 N N . GLN A 1 73 ? -15.173 2.987 16.519 1.00 78.94 73 GLN A N 1
ATOM 588 C CA . GLN A 1 73 ? -16.223 2.070 16.972 1.00 78.94 73 GLN A CA 1
ATOM 589 C C . GLN A 1 73 ? -16.040 0.645 16.424 1.00 78.94 73 GLN A C 1
ATOM 591 O O . GLN A 1 73 ? -16.425 -0.321 17.083 1.00 78.94 73 GLN A O 1
ATOM 596 N N . GLN A 1 74 ? -15.434 0.507 15.241 1.00 74.50 74 GLN A N 1
ATOM 597 C CA . GLN A 1 74 ? -15.135 -0.781 14.615 1.00 74.50 74 GLN A CA 1
ATOM 598 C C . GLN A 1 74 ? -13.792 -1.388 15.046 1.00 74.50 74 GLN A C 1
ATOM 600 O O . GLN A 1 74 ? -13.540 -2.564 14.771 1.00 74.50 74 GLN A O 1
ATOM 605 N N . HIS A 1 75 ? -12.939 -0.640 15.751 1.00 75.94 75 HIS A N 1
ATOM 606 C CA . HIS A 1 75 ? -11.649 -1.140 16.211 1.00 75.94 75 HIS A CA 1
ATOM 607 C C . HIS A 1 75 ? -11.826 -2.320 17.176 1.00 75.94 75 HIS A C 1
ATOM 609 O O . HIS A 1 75 ? -12.636 -2.259 18.100 1.00 75.94 75 HIS A O 1
ATOM 615 N N . SER A 1 76 ? -11.042 -3.390 17.006 1.00 66.00 76 SER A N 1
ATOM 616 C CA . SER A 1 76 ? -11.222 -4.659 17.734 1.00 66.00 76 SER A CA 1
ATOM 617 C C . SER A 1 76 ? -11.265 -4.484 19.255 1.00 66.00 76 SER A C 1
ATOM 619 O O . SER A 1 76 ? -12.139 -5.040 19.917 1.00 66.00 76 SER A O 1
ATOM 621 N N . ARG A 1 77 ? -10.383 -3.647 19.817 1.00 75.56 77 ARG A N 1
ATOM 622 C CA . ARG A 1 77 ? -10.346 -3.359 21.262 1.00 75.56 77 ARG A CA 1
ATOM 623 C C . ARG A 1 77 ? -11.598 -2.634 21.760 1.00 75.56 77 ARG A C 1
ATOM 625 O O . ARG A 1 77 ? -12.067 -2.938 22.848 1.00 75.56 77 ARG A O 1
ATOM 632 N N . VAL A 1 78 ? -12.168 -1.740 20.952 1.00 77.62 78 VAL A N 1
ATOM 633 C CA . VAL A 1 78 ? -13.392 -0.993 21.287 1.00 77.62 78 VAL A CA 1
ATOM 634 C C . VAL A 1 78 ? -14.632 -1.870 21.074 1.00 77.62 78 VAL A C 1
ATOM 636 O O . VAL A 1 78 ? -15.521 -1.910 21.922 1.00 77.62 78 VAL A O 1
ATOM 639 N N . ARG A 1 79 ? -14.662 -2.677 20.004 1.00 78.25 79 ARG A N 1
ATOM 640 C CA . ARG A 1 79 ? -15.719 -3.675 19.768 1.00 78.25 79 ARG A CA 1
ATOM 641 C C . ARG A 1 79 ? -15.820 -4.695 20.892 1.00 78.25 79 ARG A C 1
ATOM 643 O O . ARG A 1 79 ? -16.932 -5.036 21.280 1.00 78.25 79 ARG A O 1
ATOM 650 N N . LEU A 1 80 ? -14.695 -5.153 21.443 1.00 76.56 80 LEU A N 1
ATOM 651 C CA . LEU A 1 80 ? -14.703 -6.055 22.599 1.00 76.56 80 LEU A CA 1
ATOM 652 C C . LEU A 1 80 ? -15.407 -5.429 23.809 1.00 76.56 80 LEU A C 1
ATOM 654 O O . LEU A 1 80 ? -16.133 -6.129 24.505 1.00 76.56 80 LEU A O 1
ATOM 658 N N . ILE A 1 81 ? -15.269 -4.118 24.018 1.00 83.12 81 ILE A N 1
ATOM 659 C CA . ILE A 1 81 ? -15.984 -3.393 25.077 1.00 83.12 81 ILE A CA 1
ATOM 660 C C . ILE A 1 81 ? -17.488 -3.355 24.767 1.00 83.12 81 ILE A C 1
ATOM 662 O O . ILE A 1 81 ? -18.304 -3.692 25.625 1.00 83.12 81 ILE A O 1
ATOM 666 N N . PHE A 1 82 ? -17.878 -3.041 23.526 1.00 80.88 82 PHE A N 1
ATOM 667 C CA . PHE A 1 82 ? -19.290 -3.077 23.124 1.00 80.88 82 PHE A CA 1
ATOM 668 C C . PHE A 1 82 ? -19.930 -4.461 23.279 1.00 80.88 82 PHE A C 1
ATOM 670 O O . PHE A 1 82 ? -21.101 -4.545 23.654 1.00 80.88 82 PHE A O 1
ATOM 677 N N . LEU A 1 83 ? -19.182 -5.532 23.001 1.00 79.50 83 LEU A N 1
ATOM 678 C CA . LEU A 1 83 ? -19.631 -6.914 23.171 1.00 79.50 83 LEU A CA 1
ATOM 679 C C . LEU A 1 83 ? -19.696 -7.317 24.647 1.00 79.50 83 LEU A C 1
ATOM 681 O O . LEU A 1 83 ? -20.664 -7.950 25.054 1.00 79.50 83 LEU A O 1
ATOM 685 N N . LYS A 1 84 ? -18.707 -6.915 25.454 1.00 85.00 84 LYS A N 1
ATOM 686 C CA . LYS A 1 84 ? -18.639 -7.213 26.890 1.00 85.00 84 LYS A CA 1
ATOM 687 C C . LYS A 1 84 ? -19.835 -6.648 27.654 1.00 85.00 84 LYS A C 1
ATOM 689 O O . LYS A 1 84 ? -20.398 -7.339 28.495 1.00 85.00 84 LYS A O 1
ATOM 694 N N . TYR A 1 85 ? -20.218 -5.404 27.367 1.00 87.38 85 TYR A N 1
ATOM 695 C CA . TYR A 1 85 ? -21.292 -4.726 28.099 1.00 87.38 85 TYR A CA 1
ATOM 696 C C . TYR A 1 85 ? -22.664 -4.827 27.423 1.00 87.38 85 TYR A C 1
ATOM 698 O O . TYR A 1 85 ? -23.671 -4.640 28.098 1.00 87.38 85 TYR A O 1
ATOM 706 N N . ASN A 1 86 ? -22.699 -5.092 26.110 1.00 82.25 86 ASN A N 1
ATOM 707 C CA . ASN A 1 86 ? -23.871 -5.307 25.248 1.00 82.25 86 ASN A CA 1
ATOM 708 C C . ASN A 1 86 ? -25.181 -4.608 25.678 1.00 82.25 86 ASN A C 1
ATOM 710 O O . ASN A 1 86 ? -26.253 -5.208 25.686 1.00 82.25 86 ASN A O 1
ATOM 714 N N . ASN A 1 87 ? -25.099 -3.322 26.019 1.00 87.81 87 ASN A N 1
ATOM 715 C CA . ASN A 1 87 ? -26.219 -2.524 26.508 1.00 87.81 87 ASN A CA 1
ATOM 716 C C . ASN A 1 87 ? -26.408 -1.291 25.602 1.00 87.81 87 ASN A C 1
ATOM 718 O O . ASN A 1 87 ? -25.424 -0.590 25.353 1.00 87.81 87 ASN A O 1
ATOM 722 N N . PRO A 1 88 ? -27.630 -0.992 25.115 1.00 88.62 88 PRO A N 1
ATOM 723 C CA . PRO A 1 88 ? -27.878 0.142 24.218 1.00 88.62 88 PRO A CA 1
ATOM 724 C C . PRO A 1 88 ? -27.439 1.499 24.783 1.00 88.62 88 PRO A C 1
ATOM 726 O O . PRO A 1 88 ? -26.817 2.283 24.073 1.00 88.62 88 PRO A O 1
ATOM 729 N N . VAL A 1 89 ? -27.682 1.746 26.073 1.00 88.81 89 VAL A N 1
ATOM 730 C CA . VAL A 1 89 ? -27.318 3.000 26.754 1.00 88.81 89 VAL A CA 1
ATOM 731 C C . VAL A 1 89 ? -25.800 3.132 26.877 1.00 88.81 89 VAL A C 1
ATOM 733 O O . VAL A 1 89 ? -25.245 4.215 26.698 1.00 88.81 89 VAL A O 1
ATOM 736 N N . VAL A 1 90 ? -25.107 2.023 27.150 1.00 87.75 90 VAL A N 1
ATOM 737 C CA . VAL A 1 90 ? -23.637 1.999 27.170 1.00 87.75 90 VAL A CA 1
ATOM 738 C C . VAL A 1 90 ? -23.085 2.260 25.774 1.00 87.75 90 VAL A C 1
ATOM 740 O O . VAL A 1 90 ? -22.199 3.096 25.629 1.00 87.75 90 VAL A O 1
ATOM 743 N N . LYS A 1 91 ? -23.632 1.603 24.742 1.00 88.56 91 LYS A N 1
ATOM 744 C CA . LYS A 1 91 ? -23.220 1.810 23.345 1.00 88.56 91 LYS A CA 1
ATOM 745 C C . LYS A 1 91 ? -23.384 3.271 22.922 1.00 88.56 91 LYS A C 1
ATOM 747 O O . LYS A 1 91 ? -22.455 3.835 22.356 1.00 88.56 91 LYS A O 1
ATOM 752 N N . GLU A 1 92 ? -24.515 3.892 23.254 1.00 92.50 92 GLU A N 1
ATOM 753 C CA . GLU A 1 92 ? -24.781 5.301 22.951 1.00 92.50 92 GLU A CA 1
ATOM 754 C C . GLU A 1 92 ? -23.810 6.244 23.679 1.00 92.50 92 GLU A C 1
ATOM 756 O O . GLU A 1 92 ? -23.214 7.119 23.055 1.00 92.50 92 GLU A O 1
ATOM 761 N N . ASN A 1 93 ? -23.606 6.062 24.989 1.00 92.75 93 ASN A N 1
ATOM 762 C CA . ASN A 1 93 ? -22.714 6.929 25.765 1.00 92.75 93 ASN A CA 1
ATOM 763 C C . ASN A 1 93 ? -21.240 6.765 25.366 1.00 92.75 93 ASN A C 1
ATOM 765 O O . ASN A 1 93 ? -20.520 7.758 25.293 1.00 92.75 93 ASN A O 1
ATOM 769 N N . VAL A 1 94 ? -20.790 5.540 25.070 1.00 92.88 94 VAL A N 1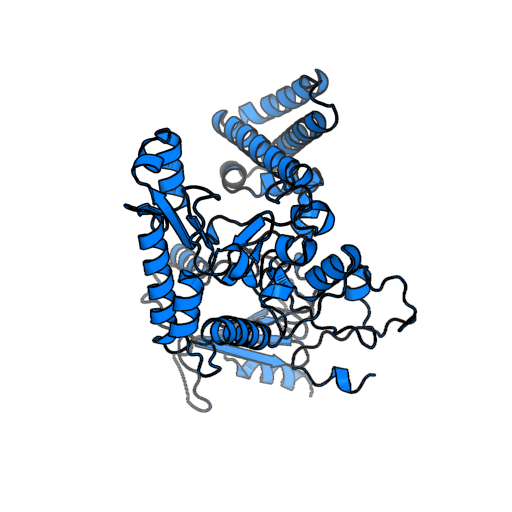
ATOM 770 C CA . VAL A 1 94 ? -19.449 5.299 24.513 1.00 92.88 94 VAL A CA 1
ATOM 771 C C . VAL A 1 94 ? -19.330 5.925 23.122 1.00 92.88 94 VAL A C 1
ATOM 773 O O . VAL A 1 94 ? -18.312 6.545 22.830 1.00 92.88 94 VAL A O 1
ATOM 776 N N . GLY A 1 95 ? -20.368 5.830 22.283 1.00 93.44 95 GLY A N 1
ATOM 777 C CA . GLY A 1 95 ? -20.415 6.502 20.982 1.00 93.44 95 GLY A CA 1
ATOM 778 C C . GLY A 1 95 ? -20.211 8.014 21.101 1.00 93.44 95 GLY A C 1
ATOM 779 O O . GLY A 1 95 ? -19.319 8.554 20.455 1.00 93.44 95 GLY A O 1
ATOM 780 N N . LYS A 1 96 ? -20.945 8.667 22.009 1.00 94.88 96 LYS A N 1
ATOM 781 C CA . LYS A 1 96 ? -20.805 10.107 22.291 1.00 94.88 96 LYS A CA 1
ATOM 782 C C . LYS A 1 96 ? -19.434 10.474 22.853 1.00 94.88 96 LYS A C 1
ATOM 784 O O . LYS A 1 96 ? -18.883 11.507 22.489 1.00 94.88 96 LYS A O 1
ATOM 789 N N . LEU A 1 97 ? -18.866 9.642 23.730 1.00 95.75 97 LEU A N 1
ATOM 790 C CA . LEU A 1 97 ? -17.506 9.856 24.230 1.00 95.75 97 LEU A CA 1
ATOM 791 C C . LEU A 1 97 ? -16.490 9.826 23.077 1.00 95.75 97 LEU A C 1
ATOM 793 O O . LEU A 1 97 ? -15.642 10.710 22.994 1.00 95.75 97 LEU A O 1
ATOM 797 N N . ILE A 1 98 ? -16.603 8.851 22.169 1.00 96.38 98 ILE A N 1
ATOM 798 C CA . ILE A 1 98 ? -15.745 8.749 20.981 1.00 96.38 98 ILE A CA 1
ATOM 799 C C . ILE A 1 98 ? -15.900 9.989 20.090 1.00 96.38 98 ILE A C 1
ATOM 801 O O . ILE A 1 98 ? -14.890 10.547 19.671 1.00 96.38 98 ILE A O 1
ATOM 805 N N . GLU A 1 99 ? -17.130 10.442 19.827 1.00 95.69 99 GLU A N 1
ATOM 806 C CA . GLU A 1 99 ? -17.405 11.664 19.052 1.00 95.69 99 GLU A CA 1
ATOM 807 C C . GLU A 1 99 ? -16.683 12.882 19.640 1.00 95.69 99 GLU A C 1
ATOM 809 O O . GLU A 1 99 ? -15.890 13.516 18.943 1.00 95.69 99 GLU A O 1
ATOM 814 N N . ILE A 1 100 ? -16.862 13.140 20.941 1.00 94.38 100 ILE A N 1
ATOM 815 C CA . ILE A 1 100 ? -16.222 14.263 21.646 1.00 94.38 100 ILE A CA 1
ATOM 816 C C . ILE A 1 100 ? -14.691 14.174 21.552 1.00 94.38 100 ILE A C 1
ATOM 818 O O . ILE A 1 100 ? -14.015 15.168 21.286 1.00 94.38 100 ILE A O 1
ATOM 822 N N . LEU A 1 101 ? -14.120 12.985 21.759 1.00 95.06 101 LEU A N 1
ATOM 823 C CA . LEU A 1 101 ? -12.671 12.781 21.700 1.00 95.06 101 LEU A CA 1
ATOM 824 C C . LEU A 1 101 ? -12.107 13.013 20.289 1.00 95.06 101 LEU A C 1
ATOM 826 O O . LEU A 1 101 ? -11.052 13.636 20.148 1.00 95.06 101 LEU A O 1
ATOM 830 N N . VAL A 1 102 ? -12.803 12.551 19.245 1.00 93.19 102 VAL A N 1
ATOM 831 C CA . VAL A 1 102 ? -12.413 12.792 17.846 1.00 93.19 102 VAL A CA 1
ATOM 832 C C . VAL A 1 102 ? -12.484 14.284 17.515 1.00 93.19 102 VAL A C 1
ATOM 834 O O . VAL A 1 102 ? -11.531 14.820 16.947 1.00 93.19 102 VAL A O 1
ATOM 837 N N . GLU A 1 103 ? -13.565 14.970 17.895 1.00 92.38 103 GLU A N 1
ATOM 838 C CA . GLU A 1 103 ? -13.718 16.417 17.693 1.00 92.38 103 GLU A CA 1
ATOM 839 C C . GLU A 1 103 ? -12.554 17.201 18.311 1.00 92.38 103 GLU A C 1
ATOM 841 O O . GLU A 1 103 ? -11.969 18.066 17.654 1.00 92.38 103 GLU A O 1
ATOM 846 N N . ILE A 1 104 ? -12.168 16.858 19.543 1.00 90.62 104 ILE A N 1
ATOM 847 C CA . ILE A 1 104 ? -11.052 17.492 20.253 1.00 90.62 104 ILE A CA 1
ATOM 848 C C . ILE A 1 104 ? -9.731 17.297 19.506 1.00 90.62 104 ILE A C 1
ATOM 850 O O . ILE A 1 104 ? -8.970 18.256 19.356 1.00 90.62 104 ILE A O 1
ATOM 854 N N . GLU A 1 105 ? -9.427 16.086 19.032 1.00 90.12 105 GLU A N 1
ATOM 855 C CA . GLU A 1 105 ? -8.181 15.839 18.294 1.00 90.12 105 GLU A CA 1
ATOM 856 C C . GLU A 1 105 ? -8.145 16.606 16.963 1.00 90.12 105 GLU A C 1
ATOM 858 O O . GLU A 1 105 ? -7.125 17.216 16.643 1.00 90.12 105 GLU A O 1
ATOM 863 N N . PHE A 1 106 ? -9.257 16.674 16.226 1.00 88.38 106 PHE A N 1
ATOM 864 C CA . PHE A 1 106 ? -9.335 17.455 14.983 1.00 88.38 106 PHE A CA 1
ATOM 865 C C . PHE A 1 106 ? -9.279 18.973 15.224 1.00 88.38 106 PHE A C 1
ATOM 867 O O . PHE A 1 106 ? -8.716 19.720 14.417 1.00 88.38 106 PHE A O 1
ATOM 874 N N . ALA A 1 107 ? -9.838 19.459 16.334 1.00 86.88 107 ALA A N 1
ATOM 875 C CA . ALA A 1 107 ? -9.767 20.871 16.696 1.00 86.88 107 ALA A CA 1
ATOM 876 C C . ALA A 1 107 ? -8.318 21.315 16.955 1.00 86.88 107 ALA A C 1
ATOM 878 O O . ALA A 1 107 ? -7.923 22.389 16.495 1.00 86.88 107 ALA A O 1
ATOM 879 N N . LYS A 1 108 ? -7.500 20.467 17.602 1.00 84.25 108 LYS A N 1
ATOM 880 C CA . LYS A 1 108 ? -6.077 20.745 17.890 1.00 84.25 108 LYS A CA 1
ATOM 881 C C . LYS A 1 108 ? -5.255 21.054 16.636 1.00 84.25 108 LYS A C 1
ATOM 883 O O . LYS A 1 108 ? -4.301 21.830 16.710 1.00 84.25 108 LYS A O 1
ATOM 888 N N . THR A 1 109 ? -5.607 20.474 15.489 1.00 77.44 109 THR A N 1
ATOM 889 C CA . THR A 1 109 ? -4.879 20.698 14.232 1.00 77.44 109 THR A CA 1
ATOM 890 C C . THR A 1 109 ? -5.309 21.946 13.473 1.00 77.44 109 THR A C 1
ATOM 892 O O . THR A 1 109 ? -4.470 22.579 12.834 1.00 77.44 109 THR A O 1
ATOM 895 N N . ASN A 1 110 ? -6.568 22.375 13.599 1.00 66.75 110 ASN A N 1
ATOM 896 C CA . ASN A 1 110 ? -7.046 23.612 12.969 1.00 66.75 110 ASN A CA 1
ATOM 897 C C . ASN A 1 110 ? -6.523 24.881 13.669 1.00 66.75 110 ASN A C 1
ATOM 899 O O . ASN A 1 110 ? -6.443 25.942 13.050 1.00 66.75 110 ASN A O 1
ATOM 903 N N . THR A 1 111 ? -6.108 24.787 14.935 1.00 56.25 111 THR A N 1
ATOM 904 C CA . THR A 1 111 ? -5.670 25.928 15.755 1.00 56.25 111 THR A CA 1
ATOM 905 C C . THR A 1 111 ? -4.153 26.015 15.965 1.00 56.25 111 THR A C 1
ATOM 907 O O . THR A 1 111 ? -3.736 26.406 17.044 1.00 56.25 111 THR A O 1
ATOM 910 N N . ARG A 1 112 ? -3.283 25.682 14.988 1.00 48.06 112 ARG A N 1
ATOM 911 C CA . ARG A 1 112 ? -1.798 25.882 15.058 1.00 48.06 112 ARG A CA 1
ATOM 912 C C . ARG A 1 112 ? -1.192 25.716 16.479 1.00 48.06 112 ARG A C 1
ATOM 914 O O . ARG A 1 112 ? -0.442 26.572 16.949 1.00 48.06 112 ARG A O 1
ATOM 921 N N . GLY A 1 113 ? -1.549 24.646 17.193 1.00 47.00 113 GLY A N 1
ATOM 922 C CA . GLY A 1 113 ? -0.990 24.341 18.516 1.00 47.00 113 GLY A CA 1
ATOM 923 C C . GLY A 1 113 ? -1.390 25.267 19.678 1.00 47.00 113 GLY A C 1
ATOM 924 O O . GLY A 1 113 ? -0.733 25.230 20.717 1.00 47.00 113 GLY A O 1
ATOM 925 N N . LYS A 1 114 ? -2.449 26.077 19.565 1.00 43.31 114 LYS A N 1
ATOM 926 C CA . LYS A 1 114 ? -3.041 26.795 20.705 1.00 43.31 114 LYS A CA 1
ATOM 927 C C . LYS A 1 114 ? -4.496 26.401 20.897 1.00 43.31 114 LYS A C 1
ATOM 929 O O . LYS A 1 114 ? -5.378 27.097 20.416 1.00 43.31 114 LYS A O 1
ATOM 934 N N . THR A 1 115 ? -4.703 25.343 21.671 1.00 46.25 115 THR A N 1
ATOM 935 C CA . THR A 1 115 ? -5.809 25.234 22.632 1.00 46.25 115 THR A CA 1
ATOM 936 C C . THR A 1 115 ? -5.547 24.025 23.531 1.00 46.25 115 THR A C 1
ATOM 938 O O . THR A 1 115 ? -5.432 22.898 23.049 1.00 46.25 115 THR A O 1
ATOM 941 N N . SER A 1 116 ? -5.462 24.255 24.848 1.00 47.06 116 SER A N 1
ATOM 942 C CA . SER A 1 116 ? -5.906 23.248 25.819 1.00 47.06 116 SER A CA 1
ATOM 943 C C . SER A 1 116 ? -7.332 22.841 25.443 1.00 47.06 116 SER A C 1
ATOM 945 O O . SER A 1 116 ? -8.026 23.643 24.815 1.00 47.06 116 SER A O 1
ATOM 947 N N . ALA A 1 117 ? -7.775 21.628 25.782 1.00 55.56 117 ALA A N 1
ATOM 948 C CA . ALA A 1 117 ? -9.190 21.290 25.638 1.00 55.56 117 ALA A CA 1
ATOM 949 C C . ALA A 1 117 ? -10.019 22.459 26.203 1.00 55.56 117 ALA A C 1
ATOM 951 O O . ALA A 1 117 ? -9.729 22.945 27.297 1.00 55.56 117 ALA A O 1
ATOM 952 N N . ASP A 1 118 ? -10.932 23.011 25.398 1.00 67.56 118 ASP A N 1
ATOM 953 C CA . ASP A 1 118 ? -11.784 24.109 25.854 1.00 67.56 118 ASP A CA 1
ATOM 954 C C . ASP A 1 118 ? -12.484 23.645 27.142 1.00 67.56 118 ASP A C 1
ATOM 956 O O . ASP A 1 118 ? -12.808 22.460 27.260 1.00 67.56 118 ASP A O 1
ATOM 960 N N . ALA A 1 119 ? -12.702 24.524 28.121 1.00 69.19 119 ALA A N 1
ATOM 961 C CA . ALA A 1 119 ? -13.290 24.132 29.409 1.00 69.19 119 ALA A CA 1
ATOM 962 C C . ALA A 1 119 ? -14.646 23.411 29.221 1.00 69.19 119 ALA A C 1
ATOM 964 O O . ALA A 1 119 ? -15.020 22.538 30.005 1.00 69.19 119 ALA A O 1
ATOM 965 N N . ASP A 1 120 ? -15.347 23.726 28.127 1.00 79.44 120 ASP A N 1
ATOM 966 C CA . ASP A 1 120 ? -16.556 23.043 27.662 1.00 79.44 120 ASP A CA 1
ATOM 967 C C . ASP A 1 120 ? -16.311 21.581 27.223 1.00 79.44 120 ASP A C 1
ATOM 969 O O . ASP A 1 120 ? -17.094 20.684 27.534 1.00 79.44 120 ASP A O 1
ATOM 973 N N . SER A 1 121 ? -15.190 21.303 26.555 1.00 81.62 121 SER A N 1
ATOM 974 C CA . SER A 1 121 ? -14.799 19.957 26.112 1.00 81.62 121 SER A CA 1
ATOM 975 C C . SER A 1 121 ? -14.415 19.049 27.283 1.00 81.62 121 SER A C 1
ATOM 977 O O . SER A 1 121 ? -14.856 17.901 27.343 1.00 81.62 121 SER A O 1
ATOM 979 N N . GLU A 1 122 ? -13.651 19.563 28.254 1.00 83.44 122 GLU A N 1
ATOM 980 C CA . GLU A 1 122 ? -13.316 18.816 29.478 1.00 83.44 122 GLU A CA 1
ATOM 981 C C . GLU A 1 122 ? -14.571 18.510 30.306 1.00 83.44 122 GLU A C 1
ATOM 983 O O . GLU A 1 122 ? -14.734 17.400 30.823 1.00 83.44 122 GLU A O 1
ATOM 988 N N . HIS A 1 123 ? -15.507 19.462 30.375 1.00 86.06 123 HIS A N 1
ATOM 989 C CA . HIS A 1 123 ? -16.790 19.254 31.036 1.00 86.06 123 HIS A CA 1
ATOM 990 C C . HIS A 1 123 ? -17.623 18.158 30.353 1.00 86.06 123 HIS A C 1
ATOM 992 O O . HIS A 1 123 ? -18.168 17.282 31.031 1.00 86.06 123 HIS A O 1
ATOM 998 N N . LYS A 1 124 ? -17.688 18.164 29.014 1.00 88.88 124 LYS A N 1
ATOM 999 C CA . LYS A 1 124 ? -18.386 17.142 28.218 1.00 88.88 124 LYS A CA 1
ATOM 1000 C C . LYS A 1 124 ? -17.786 15.746 28.406 1.00 88.88 124 LYS A C 1
ATOM 1002 O O . LYS A 1 124 ? -18.551 14.809 28.642 1.00 88.88 124 LYS A O 1
ATOM 1007 N N . ILE A 1 125 ? -16.454 15.614 28.377 1.00 90.94 125 ILE A N 1
ATOM 1008 C CA . ILE A 1 125 ? -15.761 14.345 28.670 1.00 90.94 125 ILE A CA 1
ATOM 1009 C C . ILE A 1 125 ? -16.127 13.869 30.076 1.00 90.94 125 ILE A C 1
ATOM 1011 O O . ILE A 1 125 ? -16.659 12.771 30.228 1.00 90.94 125 ILE A O 1
ATOM 1015 N N . SER A 1 126 ? -15.937 14.717 31.092 1.00 90.38 126 SER A N 1
ATOM 1016 C CA . SER A 1 126 ? -16.194 14.346 32.488 1.00 90.38 126 SER A CA 1
ATOM 1017 C C . SER A 1 126 ? -17.650 13.929 32.722 1.00 90.38 126 SER A C 1
ATOM 1019 O O . SER A 1 126 ? -17.924 12.987 33.471 1.00 90.38 126 SER A O 1
ATOM 1021 N N . MET A 1 127 ? -18.614 14.590 32.069 1.00 91.38 127 MET A N 1
ATOM 1022 C CA . MET A 1 127 ? -20.013 14.164 32.122 1.00 91.38 127 MET A CA 1
ATOM 1023 C C . MET A 1 127 ? -20.230 12.777 31.509 1.00 91.38 127 MET A C 1
ATOM 1025 O O . MET A 1 127 ? -20.992 11.991 32.076 1.00 91.38 127 MET A O 1
ATOM 1029 N N . MET A 1 128 ? -19.622 12.479 30.357 1.00 91.69 128 MET A N 1
ATOM 1030 C CA . MET A 1 128 ? -19.771 11.169 29.714 1.00 91.69 128 MET A CA 1
ATOM 1031 C C . MET A 1 128 ? -19.090 10.069 30.527 1.00 91.69 128 MET A C 1
ATOM 1033 O O . MET A 1 128 ? -19.705 9.034 30.775 1.00 91.69 128 MET A O 1
ATOM 1037 N N . GLU A 1 129 ? -17.884 10.315 31.036 1.00 90.81 129 GLU A N 1
ATOM 1038 C CA . GLU A 1 129 ? -17.175 9.388 31.921 1.00 90.81 129 GLU A CA 1
ATOM 1039 C C . GLU A 1 129 ? -17.995 9.069 33.173 1.00 90.81 129 GLU A C 1
ATOM 1041 O O . GLU A 1 129 ? -18.159 7.902 33.509 1.00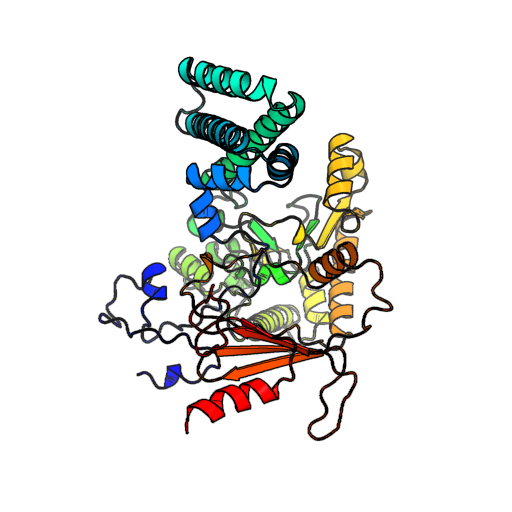 90.81 129 GLU A O 1
ATOM 1046 N N . LYS A 1 130 ? -18.610 10.067 33.825 1.00 90.88 130 LYS A N 1
ATOM 1047 C CA . LYS A 1 130 ? -19.493 9.830 34.984 1.00 90.88 130 LYS A CA 1
ATOM 1048 C C . LYS A 1 130 ? -20.688 8.937 34.653 1.00 90.88 130 LYS A C 1
ATOM 1050 O O . LYS A 1 130 ? -21.085 8.117 35.477 1.00 90.88 130 LYS A O 1
ATOM 1055 N N . ARG A 1 131 ? -21.262 9.071 33.452 1.00 89.25 131 ARG A N 1
ATOM 1056 C CA . ARG A 1 131 ? -22.355 8.196 32.982 1.00 89.25 131 ARG A CA 1
ATOM 1057 C C . ARG A 1 131 ? -21.876 6.771 32.693 1.00 89.25 131 ARG A C 1
ATOM 1059 O O . ARG A 1 131 ? -22.683 5.847 32.734 1.00 89.25 131 ARG A O 1
ATOM 1066 N N . LEU A 1 132 ? -20.585 6.600 32.419 1.00 89.81 132 LEU A N 1
ATOM 1067 C CA . LEU A 1 132 ? -19.945 5.329 32.087 1.00 89.81 132 LEU A CA 1
ATOM 1068 C C . LEU A 1 132 ? -19.290 4.636 33.296 1.00 89.81 132 LEU A C 1
ATOM 1070 O O . LEU A 1 132 ? -19.210 3.415 33.313 1.00 89.81 132 LEU A O 1
ATOM 1074 N N . GLN A 1 133 ? -18.917 5.364 34.349 1.00 81.62 133 GLN A N 1
ATOM 1075 C CA . GLN A 1 133 ? -18.230 4.820 35.531 1.00 81.62 133 GLN A CA 1
ATOM 1076 C C . GLN A 1 133 ? -19.023 3.754 36.303 1.00 81.62 133 GLN A C 1
ATOM 1078 O O . GLN A 1 133 ? -18.425 2.898 36.946 1.00 81.62 133 GLN A O 1
ATOM 1083 N N . SER A 1 134 ? -20.358 3.805 36.276 1.00 81.75 134 SER A N 1
ATOM 1084 C CA . SER A 1 134 ? -21.195 2.768 36.893 1.00 81.75 134 SER A CA 1
ATOM 1085 C C . SER A 1 134 ? -21.360 1.518 36.015 1.00 81.75 134 SER A C 1
ATOM 1087 O O . SER A 1 134 ? -21.285 0.423 36.572 1.00 81.75 134 SER A O 1
ATOM 1089 N N . PRO A 1 135 ? -21.625 1.630 34.696 1.00 84.19 135 PRO A N 1
ATOM 1090 C CA . PRO A 1 135 ? -21.837 0.452 33.855 1.00 84.19 135 PRO A CA 1
ATOM 1091 C C . PRO A 1 135 ? -20.565 -0.188 33.283 1.00 84.19 135 PRO A C 1
ATOM 1093 O O . PRO A 1 135 ? -20.645 -1.348 32.881 1.00 84.19 135 PRO A O 1
ATOM 1096 N N . ILE A 1 136 ? -19.432 0.523 33.202 1.00 91.00 136 ILE A N 1
ATOM 1097 C CA . ILE A 1 136 ? -18.188 0.003 32.609 1.00 91.00 136 ILE A CA 1
ATOM 1098 C C . ILE A 1 136 ? -16.962 0.212 33.505 1.00 91.00 136 ILE A C 1
ATOM 1100 O O . ILE A 1 136 ? -16.912 1.116 34.334 1.00 91.00 136 ILE A O 1
ATOM 1104 N N . GLU A 1 137 ? -15.960 -0.654 33.350 1.00 90.75 137 GLU A N 1
ATOM 1105 C CA . GLU A 1 137 ? -14.717 -0.609 34.124 1.00 90.75 137 GLU A CA 1
ATOM 1106 C C . GLU A 1 137 ? -13.841 0.574 33.688 1.00 90.75 137 GLU A C 1
ATOM 1108 O O . GLU A 1 137 ? -13.720 0.860 32.497 1.00 90.75 137 GLU A O 1
ATOM 1113 N N . GLY A 1 138 ? -13.147 1.212 34.639 1.00 91.12 138 GLY A N 1
ATOM 1114 C CA . GLY A 1 138 ? -12.252 2.343 34.351 1.00 91.12 138 GLY A CA 1
ATOM 1115 C C . GLY A 1 138 ? -11.171 2.019 33.314 1.00 91.12 138 GLY A C 1
ATOM 1116 O O . GLY A 1 138 ? -10.932 2.811 32.409 1.00 91.12 138 GLY A O 1
ATOM 1117 N N . ARG A 1 139 ? -10.610 0.803 33.354 1.00 92.62 139 ARG A N 1
ATOM 1118 C CA . ARG A 1 139 ? -9.634 0.336 32.354 1.00 92.62 139 ARG A CA 1
ATOM 1119 C C . ARG A 1 139 ? -10.202 0.301 30.929 1.00 92.62 139 ARG A C 1
ATOM 1121 O O . ARG A 1 139 ? -9.476 0.516 29.969 1.00 92.62 139 ARG A O 1
ATOM 1128 N N . ASP A 1 140 ? -11.498 0.020 30.778 1.00 92.81 140 ASP A N 1
ATOM 1129 C CA . ASP A 1 140 ? -12.139 -0.049 29.464 1.00 92.81 140 ASP A CA 1
ATOM 1130 C C . ASP A 1 140 ? -12.408 1.376 28.938 1.00 92.81 140 ASP A C 1
ATOM 1132 O O . ASP A 1 140 ? -12.272 1.626 27.741 1.00 92.81 140 ASP A O 1
ATOM 1136 N N . ILE A 1 141 ? -12.680 2.340 29.831 1.00 93.88 141 ILE A N 1
ATOM 1137 C CA . ILE A 1 141 ? -12.701 3.777 29.498 1.00 93.88 141 ILE A CA 1
ATOM 1138 C C . ILE A 1 141 ? -11.315 4.230 29.017 1.00 93.88 141 ILE A C 1
ATOM 1140 O O . ILE A 1 141 ? -11.211 4.870 27.971 1.00 93.88 141 ILE A O 1
ATOM 1144 N N . GLU A 1 142 ? -10.245 3.850 29.718 1.00 94.00 142 GLU A N 1
ATOM 1145 C CA . GLU A 1 142 ? -8.866 4.164 29.316 1.00 94.00 142 GLU A CA 1
ATOM 1146 C C . GLU A 1 142 ? -8.534 3.605 27.923 1.00 94.00 142 GLU A C 1
ATOM 1148 O O . GLU A 1 142 ? -7.984 4.321 27.086 1.00 94.00 142 GLU A O 1
ATOM 1153 N N . VAL A 1 143 ? -8.946 2.366 27.628 1.00 89.38 143 VAL A N 1
ATOM 1154 C CA . VAL A 1 143 ? -8.797 1.755 26.296 1.00 89.38 143 VAL A CA 1
ATOM 1155 C C . VAL A 1 143 ? -9.553 2.555 25.228 1.00 89.38 143 VAL A C 1
ATOM 1157 O O . VAL A 1 143 ? -9.015 2.766 24.139 1.00 89.38 143 VAL A O 1
ATOM 1160 N N . ILE A 1 144 ? -10.772 3.031 25.513 1.00 94.38 144 ILE A N 1
ATOM 1161 C CA . ILE A 1 144 ? -11.519 3.897 24.584 1.00 94.38 144 ILE A CA 1
ATOM 1162 C C . ILE A 1 144 ? -10.737 5.188 24.323 1.00 94.38 144 ILE A C 1
ATOM 1164 O O . ILE A 1 144 ? -10.549 5.546 23.161 1.00 94.38 144 ILE A O 1
ATOM 1168 N N . HIS A 1 145 ? -10.235 5.857 25.363 1.00 95.56 145 HIS A N 1
ATOM 1169 C CA . HIS A 1 145 ? -9.437 7.079 25.214 1.00 95.56 145 HIS A CA 1
ATOM 1170 C C . HIS A 1 145 ? -8.185 6.850 24.371 1.00 95.56 145 HIS A C 1
ATOM 1172 O O . HIS A 1 145 ? -7.930 7.589 23.414 1.00 95.56 145 HIS A O 1
ATOM 1178 N N . GLU A 1 146 ? -7.417 5.816 24.710 1.00 90.38 146 GLU A N 1
ATOM 1179 C CA . GLU A 1 146 ? -6.158 5.490 24.052 1.00 90.38 146 GLU A CA 1
ATOM 1180 C C . GLU A 1 146 ? -6.371 5.241 22.556 1.00 90.38 146 GLU A C 1
ATOM 1182 O O . GLU A 1 146 ? -5.716 5.868 21.719 1.00 90.38 146 GLU A O 1
ATOM 1187 N N . TRP A 1 147 ? -7.310 4.360 22.206 1.00 85.62 147 TRP A N 1
ATOM 1188 C CA . TRP A 1 147 ? -7.532 3.977 20.814 1.00 85.62 147 TRP A CA 1
ATOM 1189 C C . TRP A 1 147 ? -8.243 5.054 20.008 1.00 85.62 147 TRP A C 1
ATOM 1191 O O . TRP A 1 147 ? -7.885 5.251 18.848 1.00 85.62 147 TRP A O 1
ATOM 1201 N N . THR A 1 148 ? -9.166 5.808 20.611 1.00 92.75 148 THR A N 1
ATOM 1202 C CA . THR A 1 148 ? -9.773 6.969 19.941 1.00 92.75 148 THR A CA 1
ATOM 1203 C C . THR A 1 148 ? -8.704 7.993 19.584 1.00 92.75 148 THR A C 1
ATOM 1205 O O . THR A 1 148 ? -8.621 8.426 18.438 1.00 92.75 148 THR A O 1
ATOM 1208 N N . THR A 1 149 ? -7.821 8.312 20.534 1.00 90.25 149 THR A N 1
ATOM 1209 C CA . THR A 1 149 ? -6.726 9.264 20.322 1.00 90.25 149 THR A CA 1
ATOM 1210 C C . THR A 1 149 ? -5.754 8.768 19.254 1.00 90.25 149 THR A C 1
ATOM 1212 O O . THR A 1 149 ? -5.403 9.518 18.345 1.00 90.25 149 THR A O 1
ATOM 1215 N N . LYS A 1 150 ? -5.324 7.499 19.326 1.00 84.12 150 LYS A N 1
ATOM 1216 C CA . LYS A 1 150 ? -4.400 6.904 18.346 1.00 84.12 150 LYS A CA 1
ATOM 1217 C C . LYS A 1 150 ? -4.979 6.919 16.932 1.00 84.12 150 LYS A C 1
ATOM 1219 O O . LYS A 1 150 ? -4.297 7.356 16.010 1.00 84.12 150 LYS A O 1
ATOM 1224 N N . ILE A 1 151 ? -6.227 6.481 16.767 1.00 82.31 151 ILE A N 1
ATOM 1225 C CA . ILE A 1 151 ? -6.887 6.412 15.456 1.00 82.31 151 ILE A CA 1
ATOM 1226 C C . ILE A 1 151 ? -7.159 7.816 14.914 1.00 82.31 151 ILE A C 1
ATOM 1228 O O . ILE A 1 151 ? -6.865 8.071 13.750 1.00 82.31 151 ILE A O 1
ATOM 1232 N N . ALA A 1 152 ? -7.651 8.747 15.739 1.00 86.94 152 ALA A N 1
ATOM 1233 C CA . ALA A 1 152 ? -7.890 10.123 15.310 1.00 86.94 152 ALA A CA 1
ATOM 1234 C C . ALA A 1 152 ? -6.595 10.806 14.858 1.00 86.94 152 ALA A C 1
ATOM 1236 O O . ALA A 1 152 ? -6.556 11.380 13.773 1.00 86.94 152 ALA A O 1
ATOM 1237 N N . ARG A 1 153 ? -5.507 10.676 15.629 1.00 84.56 153 ARG A N 1
ATOM 1238 C CA . ARG A 1 153 ? -4.196 11.221 15.247 1.00 84.56 153 ARG A CA 1
ATOM 1239 C C . ARG A 1 153 ? -3.647 10.596 13.979 1.00 84.56 153 ARG A C 1
ATOM 1241 O O . ARG A 1 153 ? -3.157 11.333 13.135 1.00 84.56 153 ARG A O 1
ATOM 1248 N N . ALA A 1 154 ? -3.754 9.276 13.826 1.00 80.94 154 ALA A N 1
ATOM 1249 C CA . ALA A 1 154 ? -3.363 8.611 12.588 1.00 80.94 154 ALA A CA 1
ATOM 1250 C C . ALA A 1 154 ? -4.171 9.156 11.399 1.00 80.94 154 ALA A C 1
ATOM 1252 O O . ALA A 1 154 ? -3.597 9.528 10.383 1.00 80.94 154 ALA A O 1
ATOM 1253 N N . SER A 1 155 ? -5.489 9.301 11.558 1.00 81.38 155 SER A N 1
ATOM 1254 C CA . SER A 1 155 ? -6.388 9.861 10.543 1.00 81.38 155 SER A CA 1
ATOM 1255 C C . SER A 1 155 ? -6.027 11.291 10.140 1.00 81.38 155 SER A C 1
ATOM 1257 O O . SER A 1 155 ? -6.025 11.638 8.961 1.00 81.38 155 SER A O 1
ATOM 1259 N N . ILE A 1 156 ? -5.695 12.125 11.123 1.00 81.75 156 ILE A N 1
ATOM 1260 C CA . ILE A 1 156 ? -5.267 13.501 10.897 1.00 81.75 156 ILE A CA 1
ATOM 1261 C C . ILE A 1 156 ? -3.893 13.531 10.220 1.00 81.75 156 ILE A C 1
ATOM 1263 O O . ILE A 1 156 ? -3.723 14.253 9.238 1.00 81.75 156 ILE A O 1
ATOM 1267 N N . GLY A 1 157 ? -2.945 12.714 10.686 1.00 77.25 157 GLY A N 1
ATOM 1268 C CA . GLY A 1 157 ? -1.629 12.545 10.069 1.00 77.25 157 GLY A CA 1
ATOM 1269 C C . GLY A 1 157 ? -1.754 12.223 8.583 1.00 77.25 157 GLY A C 1
ATOM 1270 O O . GLY A 1 157 ? -1.171 12.912 7.762 1.00 77.25 157 GLY A O 1
ATOM 1271 N N . LEU A 1 158 ? -2.652 11.314 8.207 1.00 71.88 158 LEU A N 1
ATOM 1272 C CA . LEU A 1 158 ? -2.920 10.984 6.802 1.00 71.88 158 LEU A CA 1
ATOM 1273 C C . LEU A 1 158 ? -3.462 12.138 5.961 1.00 71.88 158 LEU A C 1
ATOM 1275 O O . LEU A 1 158 ? -3.293 12.163 4.746 1.00 71.88 158 LEU A O 1
ATOM 1279 N N . SER A 1 159 ? -4.149 13.086 6.590 1.00 69.25 159 SER A N 1
ATOM 1280 C CA . SER A 1 159 ? -4.701 14.251 5.900 1.00 69.25 159 SER A CA 1
ATOM 1281 C C . SER A 1 159 ? -3.698 15.399 5.740 1.00 69.25 159 SER A C 1
ATOM 1283 O O . SER A 1 159 ? -3.900 16.250 4.873 1.00 69.25 159 SER A O 1
ATOM 1285 N N . ILE A 1 160 ? -2.641 15.427 6.560 1.00 69.31 160 ILE A N 1
ATOM 1286 C CA . ILE A 1 160 ? -1.674 16.533 6.647 1.00 69.31 160 ILE A CA 1
ATOM 1287 C C . ILE A 1 160 ? -0.297 16.128 6.111 1.00 69.31 160 ILE A C 1
ATOM 1289 O O . ILE A 1 160 ? 0.371 16.929 5.456 1.00 69.31 160 ILE A O 1
ATOM 1293 N N . GLU A 1 161 ? 0.149 14.912 6.409 1.00 66.88 161 GLU A N 1
ATOM 1294 C CA . GLU A 1 161 ? 1.476 14.424 6.063 1.00 66.88 161 GLU A CA 1
ATOM 1295 C C . GLU A 1 161 ? 1.527 13.996 4.598 1.00 66.88 161 GLU A C 1
ATOM 1297 O O . GLU A 1 161 ? 0.649 13.302 4.077 1.00 66.88 161 GLU A O 1
ATOM 1302 N N . LYS A 1 162 ? 2.590 14.431 3.924 1.00 66.81 162 LYS A N 1
ATOM 1303 C CA . LYS A 1 162 ? 2.946 13.950 2.592 1.00 66.81 162 LYS A CA 1
ATOM 1304 C C . LYS A 1 162 ? 3.539 12.550 2.729 1.00 66.81 162 LYS A C 1
ATOM 1306 O O . LYS A 1 162 ? 4.304 12.305 3.654 1.00 66.81 162 LYS A O 1
ATOM 1311 N N . ALA A 1 163 ? 3.193 11.650 1.816 1.00 70.88 163 ALA A N 1
ATOM 1312 C CA . ALA A 1 163 ? 3.682 10.272 1.827 1.00 70.88 163 ALA A CA 1
ATOM 1313 C C . ALA A 1 163 ? 5.097 10.134 1.234 1.00 70.88 163 ALA A C 1
ATOM 1315 O O . ALA A 1 163 ? 5.816 9.197 1.575 1.00 70.88 163 ALA A O 1
ATOM 1316 N N . GLY A 1 164 ? 5.480 11.049 0.335 1.00 69.62 164 GLY A N 1
ATOM 1317 C CA . GLY A 1 164 ? 6.762 10.988 -0.371 1.00 69.62 164 GLY A CA 1
ATOM 1318 C C . GLY A 1 164 ? 7.971 11.317 0.505 1.00 69.62 164 GLY A C 1
ATOM 1319 O O . GLY A 1 164 ? 7.849 11.807 1.626 1.00 69.62 164 GLY A O 1
ATOM 1320 N N . ILE A 1 165 ? 9.164 11.101 -0.051 1.00 76.81 165 ILE A N 1
ATOM 1321 C CA . ILE A 1 165 ? 10.454 11.275 0.640 1.00 76.81 165 ILE A CA 1
ATOM 1322 C C . ILE A 1 165 ? 10.817 12.744 0.929 1.00 76.81 165 ILE A C 1
ATOM 1324 O O . ILE A 1 165 ? 11.866 13.024 1.507 1.00 76.81 165 ILE A O 1
ATOM 1328 N N . GLY A 1 166 ? 9.961 13.691 0.531 1.00 80.25 166 GLY A N 1
ATOM 1329 C CA . GLY A 1 166 ? 10.123 15.117 0.808 1.00 80.25 166 GLY A CA 1
ATOM 1330 C C . GLY A 1 166 ? 11.124 15.801 -0.119 1.00 80.25 166 GLY A C 1
ATOM 1331 O O . GLY A 1 166 ? 11.680 16.843 0.235 1.00 80.25 166 GLY A O 1
ATOM 1332 N N . TYR A 1 167 ? 11.367 15.230 -1.299 1.00 85.75 167 TYR A N 1
ATOM 1333 C CA . TYR A 1 167 ? 12.267 15.809 -2.282 1.00 85.75 167 TYR A CA 1
ATOM 1334 C C . TYR A 1 167 ? 11.592 16.976 -3.016 1.00 85.75 167 TYR A C 1
ATOM 1336 O O . TYR A 1 167 ? 10.371 17.027 -3.177 1.00 85.75 167 TYR A O 1
ATOM 1344 N N . SER A 1 168 ? 12.379 17.960 -3.459 1.00 88.19 168 SER A N 1
ATOM 1345 C CA . SER A 1 168 ? 11.843 19.236 -3.960 1.00 88.19 168 SER A CA 1
ATOM 1346 C C . SER A 1 168 ? 10.976 19.101 -5.215 1.00 88.19 168 SER A C 1
ATOM 1348 O O . SER A 1 168 ? 10.110 19.945 -5.442 1.00 88.19 168 SER A O 1
ATOM 1350 N N . VAL A 1 169 ? 11.183 18.048 -6.013 1.00 89.81 169 VAL A N 1
ATOM 1351 C CA . VAL A 1 169 ? 10.397 17.780 -7.228 1.00 89.81 169 VAL A CA 1
ATOM 1352 C C . VAL A 1 169 ? 9.187 16.880 -6.980 1.00 89.81 169 VAL A C 1
ATOM 1354 O O . VAL A 1 169 ? 8.356 16.749 -7.877 1.00 89.81 169 VAL A O 1
ATOM 1357 N N . ASP A 1 170 ? 9.039 16.300 -5.785 1.00 89.50 170 ASP A N 1
ATOM 1358 C CA . ASP A 1 170 ? 7.933 15.383 -5.494 1.00 89.50 170 ASP A CA 1
ATOM 1359 C C . ASP A 1 170 ? 6.548 16.010 -5.728 1.00 89.50 170 ASP A C 1
ATOM 1361 O O . ASP A 1 170 ? 5.701 15.348 -6.327 1.00 89.50 170 ASP A O 1
ATOM 1365 N N . PRO A 1 171 ? 6.294 17.288 -5.368 1.00 90.00 171 PRO A N 1
ATOM 1366 C CA . PRO A 1 171 ? 5.013 17.930 -5.663 1.00 90.00 171 PRO A CA 1
ATOM 1367 C C . PRO A 1 171 ? 4.753 18.133 -7.162 1.00 90.00 171 PRO A C 1
ATOM 1369 O O . PRO A 1 171 ? 3.602 18.256 -7.568 1.00 90.00 171 PRO A O 1
ATOM 1372 N N . ILE A 1 172 ? 5.809 18.200 -7.984 1.00 91.12 172 ILE A N 1
ATOM 1373 C CA . ILE A 1 172 ? 5.706 18.373 -9.442 1.00 91.12 172 ILE A CA 1
ATOM 1374 C C . ILE A 1 172 ? 5.368 17.036 -10.106 1.00 91.12 172 ILE A C 1
ATOM 1376 O O . ILE A 1 172 ? 4.557 16.995 -11.026 1.00 91.12 172 ILE A O 1
ATOM 1380 N N . LEU A 1 173 ? 5.992 15.952 -9.639 1.00 91.44 173 LEU A N 1
ATOM 1381 C CA . LEU A 1 173 ? 5.764 14.587 -10.125 1.00 91.44 173 LEU A CA 1
ATOM 1382 C C . LEU A 1 173 ? 4.561 13.909 -9.444 1.00 91.44 173 LEU A C 1
ATOM 1384 O O . LEU A 1 173 ? 4.150 12.812 -9.826 1.00 91.44 173 LEU A O 1
ATOM 1388 N N . GLU A 1 174 ? 3.996 14.550 -8.421 1.00 89.31 174 GLU A N 1
ATOM 1389 C CA . GLU A 1 174 ? 2.953 14.012 -7.544 1.00 89.31 174 GLU A CA 1
ATOM 1390 C C . GLU A 1 174 ? 3.350 12.708 -6.824 1.00 89.31 174 GLU A C 1
ATOM 1392 O O . GLU A 1 174 ? 2.502 11.887 -6.446 1.00 89.31 174 GLU A O 1
ATOM 1397 N N . THR A 1 175 ? 4.651 12.493 -6.635 1.00 88.62 175 THR A N 1
ATOM 1398 C CA . THR A 1 175 ? 5.197 11.377 -5.850 1.00 88.62 175 THR A CA 1
ATOM 1399 C C . THR A 1 175 ? 5.043 11.628 -4.352 1.00 88.62 175 THR A C 1
ATOM 1401 O O . THR A 1 175 ? 5.021 10.677 -3.580 1.00 88.62 175 THR A O 1
ATOM 1404 N N . ASP A 1 176 ? 4.781 12.874 -3.931 1.00 86.19 176 ASP A N 1
ATOM 1405 C CA . ASP A 1 176 ? 4.462 13.225 -2.540 1.00 86.19 176 ASP A CA 1
ATOM 1406 C C . ASP A 1 176 ? 3.123 12.658 -2.035 1.00 86.19 176 ASP A C 1
ATOM 1408 O O . ASP A 1 176 ? 2.831 12.731 -0.839 1.00 86.19 176 ASP A O 1
ATOM 1412 N N . LYS A 1 177 ? 2.340 12.048 -2.931 1.00 81.50 177 LYS A N 1
ATOM 1413 C CA . LYS A 1 177 ? 1.069 11.366 -2.649 1.00 81.50 177 LYS A CA 1
ATOM 1414 C C . LYS A 1 177 ? 1.208 9.848 -2.455 1.00 81.50 177 LYS A C 1
ATOM 1416 O O . LYS A 1 177 ? 0.211 9.195 -2.159 1.00 81.50 177 LYS A O 1
ATOM 1421 N N . HIS A 1 178 ? 2.399 9.282 -2.654 1.00 85.62 178 HIS A N 1
ATOM 1422 C CA . HIS A 1 178 ? 2.632 7.836 -2.642 1.00 85.62 178 HIS A CA 1
ATOM 1423 C C . HIS A 1 178 ? 3.799 7.478 -1.719 1.00 85.62 178 HIS A C 1
ATOM 1425 O O . HIS A 1 178 ? 4.716 8.273 -1.525 1.00 85.62 178 HIS A O 1
ATOM 1431 N N . VAL A 1 179 ? 3.777 6.264 -1.172 1.00 87.25 179 VAL A N 1
ATOM 1432 C CA . VAL A 1 179 ? 4.943 5.691 -0.492 1.00 87.25 179 VAL A CA 1
ATOM 1433 C C . VAL A 1 179 ? 5.938 5.264 -1.564 1.00 87.25 179 VAL A C 1
ATOM 1435 O O . VAL A 1 179 ? 5.614 4.457 -2.436 1.00 87.25 179 VAL A O 1
ATOM 1438 N N . PHE A 1 180 ? 7.144 5.820 -1.507 1.00 89.12 180 PHE A N 1
ATOM 1439 C CA . PHE A 1 180 ? 8.238 5.418 -2.384 1.00 89.12 180 PHE A CA 1
ATOM 1440 C C . PHE A 1 180 ? 8.675 3.982 -2.072 1.00 89.12 180 PHE A C 1
ATOM 1442 O O . PHE A 1 180 ? 8.806 3.590 -0.912 1.00 89.12 180 PHE A O 1
ATOM 1449 N N . SER A 1 181 ? 8.920 3.202 -3.117 1.00 90.25 181 SER A N 1
ATOM 1450 C CA . SER A 1 181 ? 9.425 1.836 -3.032 1.00 90.25 181 SER A CA 1
ATOM 1451 C C . SER A 1 181 ? 10.244 1.496 -4.276 1.00 90.25 181 SER A C 1
ATOM 1453 O O . SER A 1 181 ? 10.236 2.222 -5.269 1.00 90.25 181 SER A O 1
ATOM 1455 N N . ILE A 1 182 ? 10.939 0.365 -4.235 1.00 89.25 182 ILE A N 1
ATOM 1456 C CA . ILE A 1 182 ? 11.665 -0.180 -5.381 1.00 89.25 182 ILE A CA 1
ATOM 1457 C C . ILE A 1 182 ? 11.045 -1.530 -5.712 1.00 89.25 182 ILE A C 1
ATOM 1459 O O . ILE A 1 182 ? 10.844 -2.362 -4.826 1.00 89.25 182 ILE A O 1
ATOM 1463 N N . LEU A 1 183 ? 10.733 -1.739 -6.989 1.00 88.00 183 LEU A N 1
ATOM 1464 C CA . LEU A 1 183 ? 10.215 -3.010 -7.476 1.00 88.00 183 LEU A CA 1
ATOM 1465 C C . LEU A 1 183 ? 11.364 -3.834 -8.060 1.00 88.00 183 LEU A C 1
ATOM 1467 O O . LEU A 1 183 ? 11.669 -3.769 -9.246 1.00 88.00 183 LEU A O 1
ATOM 1471 N N . GLY A 1 184 ? 12.011 -4.609 -7.202 1.00 80.31 184 GLY A N 1
ATOM 1472 C CA . GLY A 1 184 ? 13.188 -5.393 -7.552 1.00 80.31 184 GLY A CA 1
ATOM 1473 C C . GLY A 1 184 ? 14.227 -5.335 -6.438 1.00 80.31 184 GLY A C 1
ATOM 1474 O O . GLY A 1 184 ? 13.945 -4.814 -5.355 1.00 80.31 184 GLY A O 1
ATOM 1475 N N . PRO A 1 185 ? 15.424 -5.885 -6.670 1.00 74.56 185 PRO A N 1
ATOM 1476 C CA . PRO A 1 185 ? 16.485 -5.841 -5.680 1.00 74.56 185 PRO A CA 1
ATOM 1477 C C . PRO A 1 185 ? 16.932 -4.401 -5.402 1.00 74.56 185 PRO A C 1
ATOM 1479 O O . PRO A 1 185 ? 16.968 -3.570 -6.303 1.00 74.56 185 PRO A O 1
ATOM 1482 N N . HIS A 1 186 ? 17.304 -4.102 -4.159 1.00 75.25 186 HIS A N 1
ATOM 1483 C CA . HIS A 1 186 ? 17.823 -2.794 -3.762 1.00 75.25 186 HIS A CA 1
ATOM 1484 C C . HIS A 1 186 ? 19.258 -2.924 -3.254 1.00 75.25 186 HIS A C 1
ATOM 1486 O O . HIS A 1 186 ? 19.531 -3.708 -2.348 1.00 75.25 186 HIS A O 1
ATOM 1492 N N . LEU A 1 187 ? 20.165 -2.134 -3.828 1.00 73.44 187 LEU A N 1
ATOM 1493 C CA . LEU A 1 187 ? 21.579 -2.075 -3.442 1.00 73.44 187 LEU A CA 1
ATOM 1494 C C . LEU A 1 187 ? 21.998 -0.704 -2.893 1.00 73.44 187 LEU A C 1
ATOM 1496 O O . LEU A 1 187 ? 23.123 -0.543 -2.414 1.00 73.44 187 LEU A O 1
ATOM 1500 N N . GLY A 1 188 ? 21.108 0.291 -2.939 1.00 69.81 188 GLY A N 1
ATOM 1501 C CA . GLY A 1 188 ? 21.356 1.601 -2.347 1.00 69.81 188 GLY A CA 1
ATOM 1502 C C . GLY A 1 188 ? 21.401 1.515 -0.820 1.00 69.81 188 GLY A C 1
ATOM 1503 O O . GLY A 1 188 ? 20.517 0.969 -0.181 1.00 69.81 188 GLY A O 1
ATOM 1504 N N . HIS A 1 189 ? 22.438 2.075 -0.207 1.00 70.38 189 HIS A N 1
ATOM 1505 C CA . HIS A 1 189 ? 22.570 2.131 1.257 1.00 70.38 189 HIS A CA 1
ATOM 1506 C C . HIS A 1 189 ? 21.959 3.412 1.854 1.00 70.38 189 HIS A C 1
ATOM 1508 O O . HIS A 1 189 ? 21.980 3.616 3.063 1.00 70.38 189 HIS A O 1
ATOM 1514 N N . TYR A 1 190 ? 21.431 4.303 1.010 1.00 76.81 190 TYR A N 1
ATOM 1515 C CA . TYR A 1 190 ? 21.000 5.650 1.390 1.00 76.81 190 TYR A CA 1
ATOM 1516 C C . TYR A 1 190 ? 19.535 5.754 1.854 1.00 76.81 190 TYR A C 1
ATOM 1518 O O . TYR A 1 190 ? 19.147 6.818 2.327 1.00 76.81 190 TYR A O 1
ATOM 1526 N N . TYR A 1 191 ? 18.739 4.678 1.779 1.00 76.19 191 TYR A N 1
ATOM 1527 C CA . TYR A 1 191 ? 17.365 4.635 2.320 1.00 76.19 191 TYR A CA 1
ATOM 1528 C C . TYR A 1 191 ? 17.247 3.944 3.687 1.00 76.19 191 TYR A C 1
ATOM 1530 O O . TYR A 1 191 ? 16.151 3.846 4.237 1.00 76.19 191 TYR A O 1
ATOM 1538 N N . GLY A 1 192 ? 18.378 3.533 4.265 1.00 79.62 192 GLY A N 1
ATOM 1539 C CA . GLY A 1 192 ? 18.468 3.023 5.629 1.00 79.62 192 GLY A CA 1
ATOM 1540 C C . GLY A 1 192 ? 18.646 1.510 5.744 1.00 79.62 192 GLY A C 1
ATOM 1541 O O . GLY A 1 192 ? 18.702 0.761 4.769 1.00 79.62 192 GLY A O 1
ATOM 1542 N N . ASP A 1 193 ? 18.739 1.081 6.999 1.00 80.62 193 ASP A N 1
ATOM 1543 C CA . ASP A 1 193 ? 19.137 -0.270 7.393 1.00 80.62 193 ASP A CA 1
ATOM 1544 C C . ASP A 1 193 ? 17.949 -1.211 7.642 1.00 80.62 193 ASP A C 1
ATOM 1546 O O . ASP A 1 193 ? 18.135 -2.282 8.202 1.00 80.62 193 ASP A O 1
ATOM 1550 N N . ILE A 1 194 ? 16.718 -0.840 7.284 1.00 87.00 194 ILE A N 1
ATOM 1551 C CA . ILE A 1 194 ? 15.554 -1.730 7.418 1.00 87.00 194 ILE A CA 1
ATOM 1552 C C . ILE A 1 194 ? 14.904 -1.925 6.046 1.00 87.00 194 ILE A C 1
ATOM 1554 O O . ILE A 1 194 ? 14.463 -0.951 5.437 1.00 87.00 194 ILE A O 1
ATOM 1558 N N . VAL A 1 195 ? 14.805 -3.175 5.576 1.00 86.94 195 VAL A N 1
ATOM 1559 C CA . VAL A 1 195 ? 14.072 -3.510 4.343 1.00 86.94 195 VAL A CA 1
ATOM 1560 C C . VAL A 1 195 ? 12.722 -4.084 4.724 1.00 86.94 195 VAL A C 1
ATOM 1562 O O . VAL A 1 195 ? 12.638 -5.088 5.429 1.00 86.94 195 VAL A O 1
ATOM 1565 N N . ILE A 1 196 ? 11.662 -3.483 4.200 1.00 89.00 196 ILE A N 1
ATOM 1566 C CA . ILE A 1 196 ? 10.313 -4.034 4.264 1.00 89.00 196 ILE A CA 1
ATOM 1567 C C . ILE A 1 196 ? 9.956 -4.492 2.857 1.00 89.00 196 ILE A C 1
ATOM 1569 O O . ILE A 1 196 ? 9.918 -3.695 1.924 1.00 89.00 196 ILE A O 1
ATOM 1573 N N . THR A 1 197 ? 9.710 -5.786 2.711 1.00 89.25 197 THR A N 1
ATOM 1574 C CA . THR A 1 197 ? 9.195 -6.359 1.469 1.00 89.25 197 THR A CA 1
ATOM 1575 C C . THR A 1 197 ? 7.697 -6.549 1.602 1.00 89.25 197 THR A C 1
ATOM 1577 O O . THR A 1 197 ? 7.201 -7.016 2.632 1.00 89.25 197 THR A O 1
ATOM 1580 N N . PHE A 1 198 ? 6.971 -6.168 0.560 1.00 88.62 198 PHE A N 1
ATOM 1581 C CA . PHE A 1 198 ? 5.529 -6.325 0.508 1.00 88.62 198 PHE A CA 1
ATOM 1582 C C . PHE A 1 198 ? 5.151 -7.534 -0.343 1.00 88.62 198 PHE A C 1
ATOM 1584 O O . PHE A 1 198 ? 5.819 -7.874 -1.320 1.00 88.62 198 PHE A O 1
ATOM 1591 N N . LYS A 1 199 ? 4.034 -8.154 0.023 1.00 84.12 199 LYS A N 1
ATOM 1592 C CA . LYS A 1 199 ? 3.345 -9.170 -0.763 1.00 84.12 199 LYS A CA 1
ATOM 1593 C C . LYS A 1 199 ? 2.998 -8.603 -2.141 1.00 84.12 199 LYS A C 1
ATOM 1595 O O . LYS A 1 199 ? 2.536 -7.466 -2.242 1.00 84.12 199 LYS A O 1
ATOM 1600 N N . GLN A 1 200 ? 3.206 -9.392 -3.197 1.00 83.12 200 GLN A N 1
ATOM 1601 C CA . GLN A 1 200 ? 3.033 -8.974 -4.600 1.00 83.12 200 GLN A CA 1
ATOM 1602 C C . GLN A 1 200 ? 1.627 -8.427 -4.888 1.00 83.12 200 GLN A C 1
ATOM 1604 O O . GLN A 1 200 ? 1.436 -7.558 -5.734 1.00 83.12 200 GLN A O 1
ATOM 1609 N N . GLU A 1 201 ? 0.648 -8.916 -4.141 1.00 78.44 201 GLU A N 1
ATOM 1610 C CA . GLU A 1 201 ? -0.741 -8.495 -4.105 1.00 78.44 201 GLU A CA 1
ATOM 1611 C C . GLU A 1 201 ? -0.896 -6.965 -4.013 1.00 78.44 201 GLU A C 1
ATOM 1613 O O . GLU A 1 201 ? -1.810 -6.414 -4.623 1.00 78.44 201 GLU A O 1
ATOM 1618 N N . ILE A 1 202 ? 0.015 -6.249 -3.335 1.00 79.56 202 ILE A N 1
ATOM 1619 C CA . ILE A 1 202 ? -0.072 -4.784 -3.196 1.00 79.56 202 ILE A CA 1
ATOM 1620 C C . ILE A 1 202 ? -0.028 -4.060 -4.547 1.00 79.56 202 ILE A C 1
ATOM 1622 O O . ILE A 1 202 ? -0.599 -2.982 -4.683 1.00 79.56 202 ILE A O 1
ATOM 1626 N N . MET A 1 203 ? 0.601 -4.662 -5.563 1.00 83.12 203 MET A N 1
ATOM 1627 C CA . MET A 1 203 ? 0.726 -4.076 -6.899 1.00 83.12 203 MET A CA 1
ATOM 1628 C C . MET A 1 203 ? -0.608 -3.992 -7.653 1.00 83.12 203 MET A C 1
ATOM 1630 O O . MET A 1 203 ? -0.706 -3.281 -8.651 1.00 83.12 203 MET A O 1
ATOM 1634 N N . PHE A 1 204 ? -1.631 -4.721 -7.199 1.00 75.50 204 PHE A N 1
ATOM 1635 C CA . PHE A 1 204 ? -2.982 -4.669 -7.761 1.00 75.50 204 PHE A CA 1
ATOM 1636 C C . PHE A 1 204 ? -3.854 -3.585 -7.120 1.00 75.50 204 PHE A C 1
ATOM 1638 O O . PHE A 1 204 ? -4.982 -3.367 -7.568 1.00 75.50 204 PHE A O 1
ATOM 1645 N N . HIS A 1 205 ? -3.357 -2.903 -6.086 1.00 75.06 205 HIS A N 1
ATOM 1646 C CA . HIS A 1 205 ? -4.081 -1.803 -5.472 1.00 75.06 205 HIS A CA 1
ATOM 1647 C C . HIS A 1 205 ? -4.191 -0.613 -6.439 1.00 75.06 205 HIS A C 1
ATOM 1649 O O . HIS A 1 205 ? -3.170 -0.240 -6.997 1.00 75.06 205 HIS A O 1
ATOM 1655 N N . PRO A 1 206 ? -5.350 0.063 -6.572 1.00 72.06 206 PRO A N 1
ATOM 1656 C CA . PRO A 1 206 ? -5.571 1.147 -7.544 1.00 72.06 206 PRO A CA 1
ATOM 1657 C C . PRO A 1 206 ? -4.613 2.339 -7.417 1.00 72.06 206 PRO A C 1
ATOM 1659 O O . PRO A 1 206 ? -4.357 3.039 -8.393 1.00 72.06 206 PRO A O 1
ATOM 1662 N N . ASP A 1 207 ? -4.092 2.577 -6.212 1.00 77.25 207 ASP A N 1
ATOM 1663 C CA . ASP A 1 207 ? -3.098 3.628 -5.957 1.00 77.25 207 ASP A CA 1
ATOM 1664 C C . ASP A 1 207 ? -1.648 3.133 -6.101 1.00 77.25 207 ASP A C 1
ATOM 1666 O O . ASP A 1 207 ? -0.722 3.934 -5.989 1.00 77.25 207 ASP A O 1
ATOM 1670 N N . ALA A 1 208 ? -1.431 1.835 -6.331 1.00 87.19 208 ALA A N 1
ATOM 1671 C CA . ALA A 1 208 ? -0.109 1.291 -6.596 1.00 87.19 208 ALA A CA 1
ATOM 1672 C C . ALA A 1 208 ? 0.234 1.448 -8.079 1.00 87.19 208 ALA A C 1
ATOM 1674 O O . ALA A 1 208 ? -0.559 1.137 -8.950 1.00 87.19 208 ALA A O 1
ATOM 1675 N N . ASN A 1 209 ? 1.419 1.931 -8.409 1.00 92.31 209 ASN A N 1
ATOM 1676 C CA . ASN A 1 209 ? 1.908 1.970 -9.787 1.00 92.31 209 ASN A CA 1
ATOM 1677 C C . ASN A 1 209 ? 3.429 1.899 -9.773 1.00 92.31 209 ASN A C 1
ATOM 1679 O O . ASN A 1 209 ? 4.043 1.976 -8.715 1.00 92.31 209 ASN A O 1
ATOM 1683 N N . PHE A 1 210 ? 4.053 1.754 -10.929 1.00 95.00 210 PHE A N 1
ATOM 1684 C CA . PHE A 1 210 ? 5.506 1.783 -11.015 1.00 95.00 210 PHE A CA 1
ATOM 1685 C C . PHE A 1 210 ? 5.972 2.368 -12.343 1.00 95.00 210 PHE A C 1
ATOM 1687 O O . PHE A 1 210 ? 5.233 2.387 -13.327 1.00 95.00 210 PHE A O 1
ATOM 1694 N N . THR A 1 211 ? 7.201 2.862 -12.367 1.00 93.69 211 THR A N 1
ATOM 1695 C CA . THR A 1 211 ? 7.877 3.367 -13.563 1.00 93.69 211 THR A CA 1
ATOM 1696 C C . THR A 1 211 ? 9.182 2.623 -13.783 1.00 93.69 211 THR A C 1
ATOM 1698 O O . THR A 1 211 ? 9.769 2.074 -12.853 1.00 93.69 211 THR A O 1
ATOM 1701 N N . ILE A 1 212 ? 9.653 2.618 -15.032 1.00 90.38 212 ILE A N 1
ATOM 1702 C CA . ILE A 1 212 ? 10.860 1.873 -15.420 1.00 90.38 212 ILE A CA 1
ATOM 1703 C C . ILE A 1 212 ? 12.122 2.383 -14.713 1.00 90.38 212 ILE A C 1
ATOM 1705 O O . ILE A 1 212 ? 13.074 1.647 -14.534 1.00 90.38 212 ILE A O 1
ATOM 1709 N N . GLN A 1 213 ? 12.134 3.643 -14.290 1.00 90.75 213 GLN A N 1
ATOM 1710 C CA . GLN A 1 213 ? 13.199 4.236 -13.485 1.00 90.75 213 GLN A CA 1
ATOM 1711 C C . GLN A 1 213 ? 12.601 5.290 -12.557 1.00 90.75 213 GLN A C 1
ATOM 1713 O O . GLN A 1 213 ? 11.408 5.603 -12.655 1.00 90.75 213 GLN A O 1
ATOM 1718 N N . ALA A 1 214 ? 13.443 5.861 -11.698 1.00 90.81 214 ALA A N 1
ATOM 1719 C CA . ALA A 1 214 ? 13.039 6.907 -10.775 1.00 90.81 214 ALA A CA 1
ATOM 1720 C C . ALA A 1 214 ? 12.438 8.135 -11.471 1.00 90.81 214 ALA A C 1
ATOM 1722 O O . ALA A 1 214 ? 12.965 8.606 -12.485 1.00 90.81 214 ALA A O 1
ATOM 1723 N N . GLY A 1 215 ? 11.384 8.718 -10.900 1.00 91.75 215 GLY A N 1
ATOM 1724 C CA . GLY A 1 215 ? 10.720 9.911 -11.425 1.00 91.75 215 GLY A CA 1
ATOM 1725 C C . GLY A 1 215 ? 11.672 11.103 -11.569 1.00 91.75 215 GLY A C 1
ATOM 1726 O O . GLY A 1 215 ? 11.604 11.864 -12.537 1.00 91.75 215 GLY A O 1
ATOM 1727 N N . THR A 1 216 ? 12.657 11.214 -10.677 1.00 91.44 216 THR A N 1
ATOM 1728 C CA . THR A 1 216 ? 13.732 12.218 -10.757 1.00 91.44 216 THR A CA 1
ATOM 1729 C C . THR A 1 216 ? 14.609 12.057 -12.009 1.00 91.44 216 THR A C 1
ATOM 1731 O O . THR A 1 216 ? 15.095 13.053 -12.562 1.00 91.44 216 THR A O 1
ATOM 1734 N N . SER A 1 217 ? 14.763 10.833 -12.527 1.00 92.38 217 SER A N 1
ATOM 1735 C CA . SER A 1 217 ? 15.469 10.558 -13.787 1.00 92.38 217 SER A CA 1
ATOM 1736 C C . SER A 1 217 ? 14.689 11.053 -15.001 1.00 92.38 217 SER A C 1
ATOM 1738 O O . SER A 1 217 ? 15.305 11.510 -15.967 1.00 92.38 217 SER A O 1
ATOM 1740 N N . PHE A 1 218 ? 13.352 11.033 -14.949 1.00 93.31 218 PHE A N 1
ATOM 1741 C CA . PHE A 1 218 ? 12.526 11.694 -15.960 1.00 93.31 218 PHE A CA 1
ATOM 1742 C C . PHE A 1 218 ? 12.717 13.202 -15.894 1.00 93.31 218 PHE A C 1
ATOM 1744 O O . PHE A 1 218 ? 13.108 13.797 -16.894 1.00 93.31 218 PHE A O 1
ATOM 1751 N N . PHE A 1 219 ? 12.513 13.810 -14.721 1.00 92.75 219 PHE A N 1
ATOM 1752 C CA . PHE A 1 219 ? 12.583 15.263 -14.542 1.00 92.75 219 PHE A CA 1
ATOM 1753 C C . PHE A 1 219 ? 13.926 15.850 -15.023 1.00 92.75 219 PHE A C 1
ATOM 1755 O O . PHE A 1 219 ? 13.965 16.773 -15.842 1.00 92.75 219 PHE A O 1
ATOM 1762 N N . SER A 1 220 ? 15.040 15.241 -14.606 1.00 92.25 220 SER A N 1
ATOM 1763 C CA . SER A 1 220 ? 16.398 15.647 -15.007 1.00 92.25 220 SER A CA 1
ATOM 1764 C C . SER A 1 220 ? 16.744 15.348 -16.473 1.00 92.25 220 SER A C 1
ATOM 1766 O O . SER A 1 220 ? 17.698 15.913 -17.008 1.00 92.25 220 SER A O 1
ATOM 1768 N N . GLY A 1 221 ? 15.989 14.466 -17.135 1.00 92.38 221 GLY A N 1
ATOM 1769 C CA . GLY A 1 221 ? 16.314 13.926 -18.454 1.00 92.38 221 GLY A CA 1
ATOM 1770 C C . GLY A 1 221 ? 17.399 12.842 -18.433 1.00 92.38 221 GLY A C 1
ATOM 1771 O O . GLY A 1 221 ? 17.822 12.384 -19.494 1.00 92.38 221 GLY A O 1
ATOM 1772 N N . ASN A 1 222 ? 17.853 12.397 -17.256 1.00 91.38 222 ASN A N 1
ATOM 1773 C CA . ASN A 1 222 ? 18.860 11.340 -17.158 1.00 91.38 222 ASN A CA 1
ATOM 1774 C C . ASN A 1 222 ? 18.365 10.005 -17.743 1.00 91.38 222 ASN A C 1
ATOM 1776 O O . ASN A 1 222 ? 19.155 9.270 -18.330 1.00 91.38 222 ASN A O 1
ATOM 1780 N N . ILE A 1 223 ? 17.056 9.737 -17.674 1.00 90.94 223 ILE A N 1
ATOM 1781 C CA . ILE A 1 223 ? 16.444 8.515 -18.215 1.00 90.94 223 ILE A CA 1
ATOM 1782 C C . ILE A 1 223 ? 16.775 8.272 -19.699 1.00 90.94 223 ILE A C 1
ATOM 1784 O O . ILE A 1 223 ? 16.989 7.136 -20.117 1.00 90.94 223 ILE A O 1
ATOM 1788 N N . TYR A 1 224 ? 16.893 9.333 -20.503 1.00 91.88 224 TYR A N 1
ATOM 1789 C CA . TYR A 1 224 ? 17.138 9.222 -21.946 1.00 91.88 224 TYR A CA 1
ATOM 1790 C C . TYR A 1 224 ? 18.572 8.804 -22.292 1.00 91.88 224 TYR A C 1
ATOM 1792 O O . TYR A 1 224 ? 18.837 8.410 -23.425 1.00 91.88 224 TYR A O 1
ATOM 1800 N N . ARG A 1 225 ? 19.506 8.861 -21.332 1.00 88.38 225 ARG A N 1
ATOM 1801 C CA . ARG A 1 225 ? 20.868 8.329 -21.511 1.00 88.38 225 ARG A CA 1
ATOM 1802 C C . ARG A 1 225 ? 20.893 6.805 -21.466 1.00 88.38 225 ARG A C 1
ATOM 1804 O O . ARG A 1 225 ? 21.710 6.198 -22.147 1.00 88.38 225 ARG A O 1
ATOM 1811 N N . HIS A 1 226 ? 19.985 6.221 -20.687 1.00 82.38 226 HIS A N 1
ATOM 1812 C CA . HIS A 1 226 ? 19.901 4.782 -20.441 1.00 82.38 226 HIS A CA 1
ATOM 1813 C C . HIS A 1 226 ? 18.824 4.095 -21.297 1.00 82.38 226 HIS A C 1
ATOM 1815 O O . HIS A 1 226 ? 18.805 2.876 -21.394 1.00 82.38 226 HIS A O 1
ATOM 1821 N N . ARG A 1 227 ? 17.946 4.865 -21.956 1.00 87.94 227 ARG A N 1
ATOM 1822 C CA . ARG A 1 227 ? 16.867 4.357 -22.821 1.00 87.94 227 ARG A CA 1
ATOM 1823 C C . ARG A 1 227 ? 16.965 4.950 -24.225 1.00 87.94 227 ARG A C 1
ATOM 1825 O O . ARG A 1 227 ? 16.177 5.823 -24.587 1.00 87.94 227 ARG A O 1
ATOM 1832 N N . GLN A 1 228 ? 17.912 4.466 -25.034 1.00 83.06 228 GLN A N 1
ATOM 1833 C CA . GLN A 1 228 ? 18.156 4.977 -26.398 1.00 83.06 228 GLN A CA 1
ATOM 1834 C C . GLN A 1 228 ? 16.972 4.791 -27.366 1.00 83.06 228 GLN A C 1
ATOM 1836 O O . GLN A 1 228 ? 16.893 5.468 -28.392 1.00 83.06 228 GLN A O 1
ATOM 1841 N N . TRP A 1 229 ? 16.026 3.905 -27.039 1.00 87.44 229 TRP A N 1
ATOM 1842 C CA . TRP A 1 229 ? 14.762 3.752 -27.768 1.00 87.44 229 TRP A CA 1
ATOM 1843 C C . TRP A 1 229 ? 13.733 4.846 -27.441 1.00 87.44 229 TRP A C 1
ATOM 1845 O O . TRP A 1 229 ? 12.674 4.906 -28.064 1.00 87.44 229 TRP A O 1
ATOM 1855 N N . THR A 1 230 ? 14.043 5.744 -26.504 1.00 86.69 230 THR A N 1
ATOM 1856 C CA . THR A 1 230 ? 13.227 6.910 -26.156 1.00 86.69 230 THR A CA 1
ATOM 1857 C C . THR A 1 230 ? 13.977 8.200 -26.475 1.00 86.69 230 THR A C 1
ATOM 1859 O O . THR A 1 230 ? 15.204 8.257 -26.420 1.00 86.69 230 THR A O 1
ATOM 1862 N N . ARG A 1 231 ? 13.252 9.262 -26.843 1.00 87.94 231 ARG A N 1
ATOM 1863 C CA . ARG A 1 231 ? 13.848 10.568 -27.162 1.00 87.94 231 ARG A CA 1
ATOM 1864 C C . ARG A 1 231 ? 13.442 11.599 -26.129 1.00 87.94 231 ARG A C 1
ATOM 1866 O O . ARG A 1 231 ? 12.268 11.686 -25.777 1.00 87.94 231 ARG A O 1
ATOM 1873 N N . ASP A 1 232 ? 14.401 12.417 -25.713 1.00 91.31 232 ASP A N 1
ATOM 1874 C CA . ASP A 1 232 ? 14.123 13.536 -24.826 1.00 91.31 232 ASP A CA 1
ATOM 1875 C C . ASP A 1 232 ? 13.336 14.620 -25.564 1.00 91.31 232 ASP A C 1
ATOM 1877 O O . ASP A 1 232 ? 13.810 15.244 -26.514 1.00 91.31 232 ASP A O 1
ATOM 1881 N N . SER A 1 233 ? 12.114 14.856 -25.102 1.00 81.81 233 SER A N 1
ATOM 1882 C CA . SER A 1 233 ? 11.240 15.914 -25.600 1.00 81.81 233 SER A CA 1
ATOM 1883 C C . SER A 1 233 ? 11.655 17.328 -25.153 1.00 81.81 233 SER A C 1
ATOM 1885 O O . SER A 1 233 ? 11.058 18.315 -25.600 1.00 81.81 233 SER A O 1
ATOM 1887 N N . GLY A 1 234 ? 12.666 17.432 -24.283 1.00 87.25 234 GLY A N 1
ATOM 1888 C CA . GLY A 1 234 ? 13.395 18.650 -23.943 1.00 87.25 234 GLY A CA 1
ATOM 1889 C C . GLY A 1 234 ? 12.942 19.317 -22.646 1.00 87.25 234 GLY A C 1
ATOM 1890 O O . GLY A 1 234 ? 13.688 19.341 -21.674 1.00 87.25 234 GLY A O 1
ATOM 1891 N N . SER A 1 235 ? 11.748 19.912 -22.624 1.00 93.00 235 SER A N 1
ATOM 1892 C CA . SER A 1 235 ? 11.316 20.718 -21.472 1.00 93.00 235 SER A CA 1
ATOM 1893 C C . SER A 1 235 ? 10.935 19.869 -20.257 1.00 93.00 235 SER A C 1
ATOM 1895 O O . SER A 1 235 ? 10.373 18.784 -20.408 1.00 93.00 235 SER A O 1
ATOM 1897 N N . GLU A 1 236 ? 11.155 20.405 -19.049 1.00 92.38 236 GLU A N 1
ATOM 1898 C CA . GLU A 1 236 ? 10.747 19.773 -17.781 1.00 92.38 236 GLU A CA 1
ATOM 1899 C C . GLU A 1 236 ? 9.270 19.367 -17.800 1.00 92.38 236 GLU A C 1
ATOM 1901 O O . GLU A 1 236 ? 8.944 18.229 -17.490 1.00 92.38 236 GLU A O 1
ATOM 1906 N N . ALA A 1 237 ? 8.384 20.243 -18.288 1.00 93.62 237 ALA A N 1
ATOM 1907 C CA . ALA A 1 237 ? 6.955 19.951 -18.402 1.00 93.62 237 ALA A CA 1
ATOM 1908 C C . ALA A 1 237 ? 6.655 18.705 -19.259 1.00 93.62 237 ALA A C 1
ATOM 1910 O O . ALA A 1 237 ? 5.842 17.873 -18.863 1.00 93.62 237 ALA A O 1
ATOM 1911 N N . LYS A 1 238 ? 7.334 18.536 -20.403 1.00 95.00 238 LYS A N 1
ATOM 1912 C CA . LYS A 1 238 ? 7.134 17.358 -21.264 1.00 95.00 238 LYS A CA 1
ATOM 1913 C C . LYS A 1 238 ? 7.748 16.096 -20.663 1.00 95.00 238 LYS A C 1
ATOM 1915 O O . LYS A 1 238 ? 7.237 15.002 -20.870 1.00 95.00 238 LYS A O 1
ATOM 1920 N N . ARG A 1 239 ? 8.839 16.230 -19.907 1.00 94.69 239 ARG A N 1
ATOM 1921 C CA . ARG A 1 239 ? 9.443 15.108 -19.179 1.00 94.69 239 ARG A CA 1
ATOM 1922 C C . ARG A 1 239 ? 8.559 14.647 -18.018 1.00 94.69 239 ARG A C 1
ATOM 1924 O O . ARG A 1 239 ? 8.413 13.445 -17.828 1.00 94.69 239 ARG A O 1
ATOM 1931 N N . THR A 1 240 ? 7.926 15.576 -17.304 1.00 94.31 240 THR A N 1
ATOM 1932 C CA . THR A 1 240 ? 6.899 15.276 -16.296 1.00 94.31 240 THR A CA 1
ATOM 1933 C C . THR A 1 240 ? 5.691 14.591 -16.933 1.00 94.31 240 THR A C 1
ATOM 1935 O O . THR A 1 240 ? 5.237 13.563 -16.441 1.00 94.31 240 THR A O 1
ATOM 1938 N N . GLU A 1 241 ? 5.205 15.088 -18.072 1.00 94.06 241 GLU A N 1
ATOM 1939 C CA . GLU A 1 241 ? 4.144 14.419 -18.836 1.00 94.06 241 GLU A CA 1
ATOM 1940 C C . GLU A 1 241 ? 4.548 12.987 -19.232 1.00 94.06 241 GLU A C 1
ATOM 1942 O O . GLU A 1 241 ? 3.784 12.045 -19.025 1.00 94.06 241 GLU A O 1
ATOM 1947 N N . HIS A 1 242 ? 5.778 12.798 -19.722 1.00 92.94 242 HIS A N 1
ATOM 1948 C CA . HIS A 1 242 ? 6.310 11.473 -20.041 1.00 92.94 242 HIS A CA 1
ATOM 1949 C C . HIS A 1 242 ? 6.370 10.561 -18.807 1.00 92.94 242 HIS A C 1
ATOM 1951 O O . HIS A 1 242 ? 5.969 9.403 -18.906 1.00 92.94 242 HIS A O 1
ATOM 1957 N N . PHE A 1 243 ? 6.788 11.066 -17.641 1.00 94.19 243 PHE A N 1
ATOM 1958 C CA . PHE A 1 243 ? 6.745 10.307 -16.389 1.00 94.19 243 PHE A CA 1
ATOM 1959 C C . PHE A 1 243 ? 5.334 9.778 -16.109 1.00 94.19 243 PHE A C 1
ATOM 1961 O O . PHE A 1 243 ? 5.160 8.570 -15.947 1.00 94.19 243 PHE A O 1
ATOM 1968 N N . HIS A 1 244 ? 4.315 10.641 -16.144 1.00 93.25 244 HIS A N 1
ATOM 1969 C CA . HIS A 1 244 ? 2.931 10.230 -15.895 1.00 93.25 244 HIS A CA 1
ATOM 1970 C C . HIS A 1 244 ? 2.406 9.230 -16.931 1.00 93.25 244 HIS A C 1
ATOM 1972 O O . HIS A 1 244 ? 1.730 8.276 -16.553 1.00 93.25 244 HIS A O 1
ATOM 1978 N N . HIS A 1 245 ? 2.750 9.396 -18.211 1.00 90.75 245 HIS A N 1
ATOM 1979 C CA . HIS A 1 245 ? 2.369 8.456 -19.271 1.00 90.75 245 HIS A CA 1
ATOM 1980 C C . HIS A 1 245 ? 3.135 7.126 -19.233 1.00 90.75 245 HIS A C 1
ATOM 1982 O O . HIS A 1 245 ? 2.697 6.160 -19.852 1.00 90.75 245 HIS A O 1
ATOM 1988 N N . SER A 1 246 ? 4.263 7.060 -18.521 1.00 89.81 246 SER A N 1
ATOM 1989 C CA . SER A 1 246 ? 5.074 5.843 -18.389 1.00 89.81 246 SER A CA 1
ATOM 1990 C C . SER A 1 246 ? 4.679 4.949 -17.211 1.00 89.81 246 SER A C 1
ATOM 1992 O O . SER A 1 246 ? 5.212 3.847 -17.087 1.00 89.81 246 SER A O 1
ATOM 1994 N N . LYS A 1 247 ? 3.775 5.414 -16.339 1.00 92.06 247 LYS A N 1
ATOM 1995 C CA . LYS A 1 247 ? 3.322 4.650 -15.174 1.00 92.06 247 LYS A CA 1
ATOM 1996 C C . LYS A 1 247 ? 2.595 3.385 -15.621 1.00 92.06 247 LYS A C 1
ATOM 1998 O O . LYS A 1 247 ? 1.624 3.442 -16.373 1.00 92.06 247 LYS A O 1
ATOM 2003 N N . LEU A 1 248 ? 3.051 2.252 -15.109 1.00 90.06 248 LEU A N 1
ATOM 2004 C CA . LEU A 1 248 ? 2.428 0.949 -15.278 1.00 90.06 248 LEU A CA 1
ATOM 2005 C C . LEU A 1 248 ? 1.691 0.550 -14.000 1.00 90.06 248 LEU A C 1
ATOM 2007 O O . LEU A 1 248 ? 2.049 0.952 -12.893 1.00 90.06 248 LEU A O 1
ATOM 2011 N N . HIS A 1 249 ? 0.647 -0.255 -14.170 1.00 86.62 249 HIS A N 1
ATOM 2012 C CA . HIS A 1 249 ? -0.168 -0.797 -13.089 1.00 86.62 249 HIS A CA 1
ATOM 2013 C C . HIS A 1 249 ? -0.534 -2.246 -13.437 1.00 86.62 249 HIS A C 1
ATOM 2015 O O . HIS A 1 249 ? -0.862 -2.527 -14.590 1.00 86.62 249 HIS A O 1
ATOM 2021 N N . CYS A 1 250 ? -0.526 -3.164 -12.460 1.00 80.00 250 CYS A N 1
ATOM 2022 C CA . CYS A 1 250 ? -0.794 -4.598 -12.684 1.00 80.00 250 CYS A CA 1
ATOM 2023 C C . CYS A 1 250 ? -2.211 -4.924 -13.176 1.00 80.00 250 CYS A C 1
ATOM 2025 O O . CYS A 1 250 ? -2.494 -6.028 -13.625 1.00 80.00 250 CYS A O 1
ATOM 2027 N N . SER A 1 251 ? -3.114 -3.957 -13.083 1.00 70.00 251 SER A N 1
ATOM 2028 C CA . SER A 1 251 ? -4.474 -4.049 -13.614 1.00 70.00 251 SER A CA 1
ATOM 2029 C C . SER A 1 251 ? -4.583 -3.717 -15.102 1.00 70.00 251 SER A C 1
ATOM 2031 O O . SER A 1 251 ? -5.632 -3.933 -15.705 1.00 70.00 251 SER A O 1
ATOM 2033 N N . VAL A 1 252 ? -3.532 -3.159 -15.704 1.00 70.12 252 VAL A N 1
ATOM 2034 C CA . VAL A 1 252 ? -3.539 -2.830 -17.127 1.00 70.12 252 VAL A CA 1
ATOM 2035 C C . VAL A 1 252 ? -3.226 -4.104 -17.907 1.00 70.12 252 VAL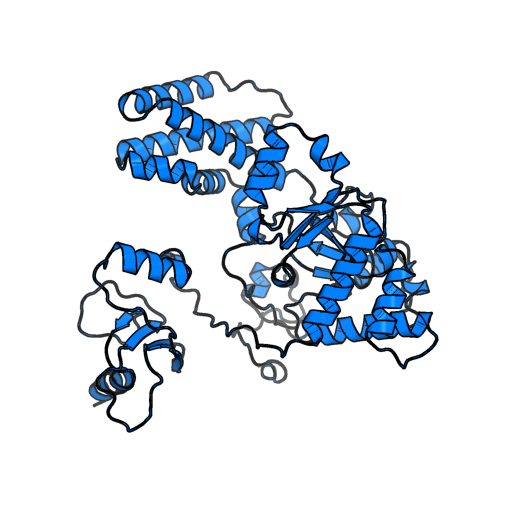 A C 1
ATOM 2037 O O . VAL A 1 252 ? -2.194 -4.725 -17.649 1.00 70.12 252 VAL A O 1
ATOM 2040 N N . PRO A 1 253 ? -4.062 -4.505 -18.881 1.00 68.81 253 PRO A N 1
ATOM 2041 C CA . PRO A 1 253 ? -3.768 -5.670 -19.701 1.00 68.81 253 PRO A CA 1
ATOM 2042 C C . PRO A 1 253 ? -2.377 -5.569 -20.331 1.00 68.81 253 PRO A C 1
ATOM 2044 O O . PRO A 1 253 ? -2.036 -4.542 -20.924 1.00 68.81 253 PRO A O 1
ATOM 2047 N N . ARG A 1 254 ? -1.605 -6.659 -20.252 1.00 77.88 254 ARG A N 1
ATOM 2048 C CA . ARG A 1 254 ? -0.253 -6.773 -20.820 1.00 77.88 254 ARG A CA 1
ATOM 2049 C C . ARG A 1 254 ? 0.802 -5.879 -20.156 1.00 77.88 254 ARG A C 1
ATOM 2051 O O . ARG A 1 254 ? 1.842 -5.627 -20.774 1.00 77.88 254 ARG A O 1
ATOM 2058 N N . TYR A 1 255 ? 0.576 -5.403 -18.930 1.00 80.88 255 TYR A N 1
ATOM 2059 C CA . TYR A 1 255 ? 1.597 -4.661 -18.179 1.00 80.88 255 TYR A CA 1
ATOM 2060 C C . TYR A 1 255 ? 2.878 -5.493 -18.017 1.00 80.88 255 TYR A C 1
ATOM 2062 O O . TYR A 1 255 ? 3.981 -4.953 -18.089 1.00 80.88 255 TYR A O 1
ATOM 2070 N N . GLU A 1 256 ? 2.733 -6.808 -17.841 1.00 84.06 256 GLU A N 1
ATOM 2071 C CA . GLU A 1 256 ? 3.823 -7.761 -17.703 1.00 84.06 256 GLU A CA 1
ATOM 2072 C C . GLU A 1 256 ? 4.677 -7.780 -18.967 1.00 84.06 256 GLU A C 1
ATOM 2074 O O . GLU A 1 256 ? 5.887 -7.610 -18.889 1.00 84.06 256 GLU A O 1
ATOM 2079 N N . TYR A 1 257 ? 4.044 -7.835 -20.142 1.00 85.81 257 TYR A N 1
ATOM 2080 C CA . TYR A 1 257 ? 4.742 -7.792 -21.423 1.00 85.81 257 TYR A CA 1
ATOM 2081 C C . TYR A 1 257 ? 5.501 -6.474 -21.615 1.00 85.81 257 TYR A C 1
ATOM 2083 O O . TYR A 1 257 ? 6.666 -6.488 -22.006 1.00 85.81 257 TYR A O 1
ATOM 2091 N N . ALA A 1 258 ? 4.869 -5.334 -21.311 1.00 87.19 258 ALA A N 1
ATOM 2092 C CA . ALA A 1 258 ? 5.516 -4.025 -21.414 1.00 87.19 258 ALA A CA 1
ATOM 2093 C C . ALA A 1 258 ? 6.722 -3.903 -20.466 1.00 87.19 258 ALA A C 1
ATOM 2095 O O . ALA A 1 258 ? 7.780 -3.424 -20.866 1.00 87.19 258 ALA A O 1
ATOM 2096 N N . THR A 1 259 ? 6.576 -4.394 -19.235 1.00 89.94 259 THR A N 1
ATOM 2097 C CA . THR A 1 259 ? 7.634 -4.369 -18.219 1.00 89.94 259 THR A CA 1
ATOM 2098 C C . THR A 1 259 ? 8.785 -5.291 -18.616 1.00 89.94 259 THR A C 1
ATOM 2100 O O . THR A 1 259 ? 9.942 -4.885 -18.570 1.00 89.94 259 THR A O 1
ATOM 2103 N N . THR A 1 260 ? 8.486 -6.509 -19.076 1.00 89.25 260 THR A N 1
ATOM 2104 C CA . THR A 1 260 ? 9.493 -7.457 -19.564 1.00 89.25 260 THR A CA 1
ATOM 2105 C C . THR A 1 260 ? 10.274 -6.891 -20.744 1.00 89.25 260 THR A C 1
ATOM 2107 O O . THR A 1 260 ? 11.495 -7.010 -20.757 1.00 89.25 260 THR A O 1
ATOM 2110 N N . LEU A 1 261 ? 9.614 -6.243 -21.711 1.00 90.06 261 LEU A N 1
ATOM 2111 C CA . LEU A 1 261 ? 10.311 -5.618 -22.839 1.00 90.06 261 LEU A CA 1
ATOM 2112 C C . LEU A 1 261 ? 11.291 -4.529 -22.391 1.00 90.06 261 LEU A C 1
ATOM 2114 O O . LEU A 1 261 ? 12.394 -4.458 -22.923 1.00 90.06 261 LEU A O 1
ATOM 2118 N N . GLU A 1 262 ? 10.915 -3.704 -21.415 1.00 90.50 262 GLU A N 1
ATOM 2119 C CA . GLU A 1 262 ? 11.795 -2.660 -20.879 1.00 90.50 262 GLU A CA 1
ATOM 2120 C C . GLU A 1 262 ? 12.985 -3.244 -20.109 1.00 90.50 262 GLU A C 1
ATOM 2122 O O . GLU A 1 262 ? 14.108 -2.767 -20.274 1.00 90.50 262 GLU A O 1
ATOM 2127 N N . LEU A 1 263 ? 12.773 -4.308 -19.328 1.00 90.75 263 LEU A N 1
ATOM 2128 C CA . LEU A 1 263 ? 13.856 -5.018 -18.641 1.00 90.75 263 LEU A CA 1
ATOM 2129 C C . LEU A 1 263 ? 14.823 -5.668 -19.639 1.00 90.75 263 LEU A C 1
ATOM 2131 O O . LEU A 1 263 ? 16.036 -5.528 -19.494 1.00 90.75 263 LEU A O 1
ATOM 2135 N N . VAL A 1 264 ? 14.293 -6.315 -20.682 1.00 92.00 264 VAL A N 1
ATOM 2136 C CA . VAL A 1 264 ? 15.089 -6.919 -21.760 1.00 92.00 264 VAL A CA 1
ATOM 2137 C C . VAL A 1 264 ? 15.878 -5.860 -22.521 1.00 92.00 264 VAL A C 1
ATOM 2139 O O . VAL A 1 264 ? 17.071 -6.033 -22.742 1.00 92.00 264 VAL A O 1
ATOM 2142 N N . ALA A 1 265 ? 15.244 -4.751 -22.899 1.00 91.06 265 ALA A N 1
ATOM 2143 C CA . ALA A 1 265 ? 15.915 -3.677 -23.621 1.00 91.06 265 ALA A CA 1
ATOM 2144 C C . ALA A 1 265 ? 17.018 -3.022 -22.774 1.00 91.06 265 ALA A C 1
ATOM 2146 O O . ALA A 1 265 ? 18.097 -2.743 -23.291 1.00 91.06 265 ALA A O 1
ATOM 2147 N N . SER A 1 266 ? 16.773 -2.820 -21.475 1.00 89.44 266 SER A N 1
ATOM 2148 C CA . SER A 1 266 ? 17.742 -2.211 -20.554 1.00 89.44 266 SER A CA 1
ATOM 2149 C C . SER A 1 266 ? 18.946 -3.115 -20.310 1.00 89.44 266 SER A C 1
ATOM 2151 O O . SER A 1 266 ? 20.079 -2.679 -20.502 1.00 89.44 266 SER A O 1
ATOM 2153 N N . ALA A 1 267 ? 18.714 -4.384 -19.966 1.00 91.25 267 ALA A N 1
ATOM 2154 C CA . ALA A 1 267 ? 19.797 -5.346 -19.775 1.00 91.25 267 ALA A CA 1
ATOM 2155 C C . ALA A 1 267 ? 20.556 -5.598 -21.087 1.00 91.25 267 ALA A C 1
ATOM 2157 O O . ALA A 1 267 ? 21.783 -5.638 -21.105 1.00 91.25 267 ALA A O 1
ATOM 2158 N N . GLY A 1 268 ? 19.842 -5.701 -22.209 1.00 91.50 268 GLY A N 1
ATOM 2159 C CA . GLY A 1 268 ? 20.467 -5.937 -23.502 1.00 91.50 268 GLY A CA 1
ATOM 2160 C C . GLY A 1 268 ? 21.297 -4.764 -24.014 1.00 91.50 268 GLY A C 1
ATOM 2161 O O . GLY A 1 268 ? 22.323 -4.966 -24.663 1.00 91.50 268 GLY A O 1
ATOM 2162 N N . PHE A 1 269 ? 20.900 -3.533 -23.684 1.00 89.12 269 PHE A N 1
ATOM 2163 C CA . PHE A 1 269 ? 21.700 -2.345 -23.965 1.00 89.12 269 PHE A CA 1
ATOM 2164 C C . PHE A 1 269 ? 23.021 -2.356 -23.187 1.00 89.12 269 PHE A C 1
ATOM 2166 O O . PHE A 1 269 ? 24.076 -2.163 -23.791 1.00 89.12 269 PHE A O 1
ATOM 2173 N N . GLU A 1 270 ? 22.975 -2.645 -21.884 1.00 87.12 270 GLU A N 1
ATOM 2174 C CA . GLU A 1 270 ? 24.172 -2.698 -21.035 1.00 87.12 270 GLU A CA 1
ATOM 2175 C C . GLU A 1 270 ? 25.121 -3.834 -21.456 1.00 87.12 270 GLU A C 1
ATOM 2177 O O . GLU A 1 270 ? 26.330 -3.638 -21.576 1.00 87.12 270 GLU A O 1
ATOM 2182 N N . HIS A 1 271 ? 24.570 -5.007 -21.782 1.00 87.94 271 HIS A N 1
ATOM 2183 C CA . HIS A 1 271 ? 25.335 -6.179 -22.224 1.00 87.94 271 HIS A CA 1
ATOM 2184 C C . HIS A 1 271 ? 25.654 -6.193 -23.731 1.00 87.94 271 HIS A C 1
ATOM 2186 O O . HIS A 1 271 ? 26.285 -7.134 -24.214 1.00 87.94 271 HIS A O 1
ATOM 2192 N N . GLN A 1 272 ? 25.226 -5.177 -24.488 1.00 89.38 272 GLN A N 1
ATOM 2193 C CA . GLN A 1 272 ? 25.384 -5.082 -25.948 1.00 89.38 272 GLN A CA 1
ATOM 2194 C C . GLN A 1 272 ? 24.874 -6.324 -26.711 1.00 89.38 272 GLN A C 1
ATOM 2196 O O . GLN A 1 272 ? 25.431 -6.716 -27.738 1.00 89.38 272 GLN A O 1
ATOM 2201 N N . SER A 1 273 ? 23.801 -6.948 -26.217 1.00 90.00 273 SER A N 1
ATOM 2202 C CA . SER A 1 273 ? 23.210 -8.170 -26.770 1.00 90.00 273 SER A CA 1
ATOM 2203 C C . SER A 1 273 ? 21.701 -8.191 -26.553 1.00 90.00 273 SER A C 1
ATOM 2205 O O . SER A 1 273 ? 21.229 -7.865 -25.475 1.00 90.00 273 SER A O 1
ATOM 2207 N N . MET A 1 274 ? 20.928 -8.630 -27.548 1.00 86.94 274 MET A N 1
ATOM 2208 C CA . MET A 1 274 ? 19.487 -8.885 -27.374 1.00 86.94 274 MET A CA 1
ATOM 2209 C C . MET A 1 274 ? 19.181 -10.329 -26.952 1.00 86.94 274 MET A C 1
ATOM 2211 O O . MET A 1 274 ? 18.016 -10.668 -26.751 1.00 86.94 274 MET A O 1
ATOM 2215 N N . ASP A 1 275 ? 20.207 -11.171 -26.810 1.00 91.25 275 ASP A N 1
ATOM 2216 C CA . ASP A 1 275 ? 20.089 -12.494 -26.193 1.00 91.25 275 ASP A CA 1
ATOM 2217 C C . ASP A 1 275 ? 20.078 -12.335 -24.668 1.00 91.25 275 ASP A C 1
ATOM 2219 O O . ASP A 1 275 ? 21.092 -12.497 -23.990 1.00 91.25 275 ASP A O 1
ATOM 2223 N N . VAL A 1 276 ? 18.934 -11.886 -24.154 1.00 93.56 276 VAL A N 1
ATOM 2224 C CA . VAL A 1 276 ? 18.731 -11.559 -22.742 1.00 93.56 276 VAL A CA 1
ATOM 2225 C C . VAL A 1 276 ? 17.847 -12.621 -22.114 1.00 93.56 276 VAL A C 1
ATOM 2227 O O . VAL A 1 276 ? 16.695 -12.810 -22.508 1.00 93.56 276 VAL A O 1
ATOM 2230 N N . ASN A 1 277 ? 18.379 -13.283 -21.093 1.00 90.88 277 ASN A N 1
ATOM 2231 C CA . ASN A 1 277 ? 17.624 -14.186 -20.236 1.00 90.88 277 ASN A CA 1
ATOM 2232 C C . ASN A 1 277 ? 17.451 -13.573 -18.834 1.00 90.88 277 ASN A C 1
ATOM 2234 O O . ASN A 1 277 ? 17.878 -12.445 -18.577 1.00 90.88 277 ASN A O 1
ATOM 2238 N N . LEU A 1 278 ? 16.802 -14.299 -17.918 1.00 87.19 278 LEU A N 1
ATOM 2239 C CA . LEU A 1 278 ? 16.612 -13.798 -16.556 1.00 87.19 278 LEU A CA 1
ATOM 2240 C C . LEU A 1 278 ? 17.945 -13.531 -15.845 1.00 87.19 278 LEU A C 1
ATOM 2242 O O . LEU A 1 278 ? 18.051 -12.524 -15.155 1.00 87.19 278 LEU A O 1
ATOM 2246 N N . GLU A 1 279 ? 18.945 -14.401 -15.996 1.00 88.12 279 GLU A N 1
ATOM 2247 C CA . GLU A 1 279 ? 20.233 -14.214 -15.321 1.00 88.12 279 GLU A CA 1
ATOM 2248 C C . GLU A 1 279 ? 20.883 -12.903 -15.768 1.00 88.12 279 GLU A C 1
ATOM 2250 O O . GLU A 1 279 ? 21.305 -12.126 -14.924 1.00 88.12 279 GLU A O 1
ATOM 2255 N N . THR A 1 280 ? 20.827 -12.582 -17.065 1.00 91.44 280 THR A N 1
ATOM 2256 C CA . THR A 1 280 ? 21.290 -11.291 -17.599 1.00 91.44 280 THR A CA 1
ATOM 2257 C C . THR A 1 280 ? 20.559 -10.102 -16.961 1.00 91.44 280 THR A C 1
ATOM 2259 O O . THR A 1 280 ? 21.173 -9.085 -16.651 1.00 91.44 280 THR A O 1
ATOM 2262 N N . ILE A 1 281 ? 19.246 -10.212 -16.726 1.00 90.00 281 ILE A N 1
ATOM 2263 C CA . ILE A 1 281 ? 18.467 -9.157 -16.052 1.00 90.00 281 ILE A CA 1
ATOM 2264 C C . ILE A 1 281 ? 18.901 -9.011 -14.586 1.00 90.00 281 ILE A C 1
ATOM 2266 O O . ILE A 1 281 ? 19.075 -7.889 -14.109 1.00 90.00 281 ILE A O 1
ATOM 2270 N N . LEU A 1 282 ? 19.089 -10.128 -13.875 1.00 87.25 282 LEU A N 1
ATOM 2271 C CA . LEU A 1 282 ? 19.525 -10.129 -12.477 1.00 87.25 282 LEU A CA 1
ATOM 2272 C C . LEU A 1 282 ? 20.951 -9.578 -12.327 1.00 87.25 282 LEU A C 1
ATOM 2274 O O . LEU A 1 282 ? 21.192 -8.770 -11.435 1.00 87.25 282 LEU A O 1
ATOM 2278 N N . GLU A 1 283 ? 21.873 -9.970 -13.210 1.00 87.00 283 GLU A N 1
ATOM 2279 C CA . GLU A 1 283 ? 23.242 -9.445 -13.277 1.00 87.00 283 GLU A CA 1
ATOM 2280 C C . GLU A 1 283 ? 23.245 -7.931 -13.507 1.00 87.00 283 GLU A C 1
ATOM 2282 O O . GLU A 1 283 ? 23.943 -7.200 -12.801 1.00 87.00 283 GLU A O 1
ATOM 2287 N N . ASN A 1 284 ? 22.404 -7.444 -14.424 1.00 88.25 284 ASN A N 1
ATOM 2288 C CA . ASN A 1 284 ? 22.247 -6.014 -14.663 1.00 88.25 284 ASN A CA 1
ATOM 2289 C C . ASN A 1 284 ? 21.702 -5.273 -13.428 1.00 88.25 284 ASN A C 1
ATOM 2291 O O . ASN A 1 284 ? 22.173 -4.192 -13.096 1.00 88.25 284 ASN A O 1
ATOM 2295 N N . TRP A 1 285 ? 20.750 -5.841 -12.682 1.00 86.69 285 TRP A N 1
ATOM 2296 C CA . TRP A 1 285 ? 20.283 -5.220 -11.432 1.00 86.69 285 TRP A CA 1
ATOM 2297 C C . TRP A 1 285 ? 21.371 -5.111 -10.358 1.00 86.69 285 TRP A C 1
ATOM 2299 O O . TRP A 1 285 ? 21.295 -4.216 -9.518 1.00 86.69 285 TRP A O 1
ATOM 2309 N N . ILE A 1 286 ? 22.387 -5.981 -10.381 1.00 83.56 286 ILE A N 1
ATOM 2310 C CA . ILE A 1 286 ? 23.531 -5.900 -9.459 1.00 83.56 286 ILE A CA 1
ATOM 2311 C C . ILE A 1 286 ? 24.472 -4.755 -9.832 1.00 83.56 286 ILE A C 1
ATOM 2313 O O . ILE A 1 286 ? 25.106 -4.161 -8.957 1.00 83.56 286 ILE A O 1
ATOM 2317 N N . SER A 1 287 ? 24.604 -4.470 -11.126 1.00 84.06 287 SER A N 1
ATOM 2318 C CA . SER A 1 287 ? 25.572 -3.499 -11.632 1.00 84.06 287 SER A CA 1
ATOM 2319 C C . SER A 1 287 ? 25.066 -2.056 -11.600 1.00 84.06 287 SER A C 1
ATOM 2321 O O . SER A 1 287 ? 25.884 -1.135 -11.658 1.00 84.06 287 SER A O 1
ATOM 2323 N N . VAL A 1 288 ? 23.751 -1.839 -11.479 1.00 83.94 288 VAL A N 1
ATOM 2324 C CA . VAL A 1 288 ? 23.138 -0.504 -11.544 1.00 83.94 288 VAL A CA 1
ATOM 2325 C C . VAL A 1 288 ? 22.668 0.025 -10.188 1.00 83.94 288 VAL A C 1
ATOM 2327 O O . VAL A 1 288 ? 22.332 -0.714 -9.264 1.00 83.94 288 VAL A O 1
ATOM 2330 N N . ASP A 1 289 ? 22.612 1.354 -10.071 1.00 85.44 289 ASP A N 1
ATOM 2331 C CA . ASP A 1 289 ? 21.984 2.005 -8.920 1.00 85.44 289 ASP A CA 1
ATOM 2332 C C . ASP A 1 289 ? 20.476 1.708 -8.883 1.00 85.44 289 ASP A C 1
ATOM 2334 O O . ASP A 1 289 ? 19.820 1.586 -9.917 1.00 85.44 289 ASP A O 1
ATOM 2338 N N . SER A 1 290 ? 19.893 1.630 -7.687 1.00 82.06 290 SER A N 1
ATOM 2339 C CA . SER A 1 290 ? 18.489 1.239 -7.533 1.00 82.06 290 SER A CA 1
ATOM 2340 C C . SER A 1 290 ? 17.478 2.208 -8.149 1.00 82.06 290 SER A C 1
ATOM 2342 O O . SER A 1 290 ? 16.378 1.780 -8.489 1.00 82.06 290 SER A O 1
ATOM 2344 N N . HIS A 1 291 ? 17.844 3.472 -8.390 1.00 84.88 291 HIS A N 1
ATOM 2345 C CA . HIS A 1 291 ? 17.012 4.393 -9.174 1.00 84.88 291 HIS A CA 1
ATOM 2346 C C . HIS A 1 291 ? 16.890 3.991 -10.656 1.00 84.88 291 HIS A C 1
ATOM 2348 O O . HIS A 1 291 ? 16.075 4.569 -11.380 1.00 84.88 291 HIS A O 1
ATOM 2354 N N . GLN A 1 292 ? 17.702 3.035 -11.122 1.00 85.44 292 GLN A N 1
ATOM 2355 C CA . GLN A 1 292 ? 17.720 2.538 -12.498 1.00 85.44 292 GLN A CA 1
ATOM 2356 C C . GLN A 1 292 ? 16.980 1.204 -12.683 1.00 85.44 292 GLN A C 1
ATOM 2358 O O . GLN A 1 292 ? 16.928 0.726 -13.813 1.00 85.44 292 GLN A O 1
ATOM 2363 N N . ILE A 1 293 ? 16.426 0.617 -11.613 1.00 84.75 293 ILE A N 1
ATOM 2364 C CA . ILE A 1 293 ? 15.740 -0.685 -11.654 1.00 84.75 293 ILE A CA 1
ATOM 2365 C C . ILE A 1 293 ? 14.279 -0.519 -12.066 1.00 84.75 293 ILE A C 1
ATOM 2367 O O . ILE A 1 293 ? 13.970 -0.691 -13.234 1.00 84.75 293 ILE A O 1
ATOM 2371 N N . LEU A 1 294 ? 13.398 -0.217 -11.112 1.00 91.44 294 LEU A N 1
ATOM 2372 C CA . LEU A 1 294 ? 11.982 0.107 -11.277 1.00 91.44 294 LEU A CA 1
ATOM 2373 C C . LEU A 1 294 ? 11.576 0.871 -10.011 1.00 91.44 294 LEU A C 1
ATOM 2375 O O . LEU A 1 294 ? 11.790 0.390 -8.894 1.00 91.44 294 LEU A O 1
ATOM 2379 N N . GLU A 1 295 ? 10.983 2.048 -10.172 1.00 92.38 295 GLU A N 1
ATOM 2380 C CA . GLU A 1 295 ? 10.467 2.828 -9.045 1.00 92.38 295 GLU A CA 1
ATOM 2381 C C . GLU A 1 295 ? 9.008 2.453 -8.809 1.00 92.38 295 GLU A C 1
ATOM 2383 O O . GLU A 1 295 ? 8.169 2.606 -9.695 1.00 92.38 295 GLU A O 1
ATOM 2388 N N . GLY A 1 296 ? 8.710 1.935 -7.621 1.00 92.88 296 GLY A N 1
ATOM 2389 C CA . GLY A 1 296 ? 7.359 1.608 -7.193 1.00 92.88 296 GLY A CA 1
ATOM 2390 C C . GLY A 1 296 ? 6.748 2.741 -6.375 1.00 92.88 296 GLY A C 1
ATOM 2391 O O . GLY A 1 296 ? 7.363 3.278 -5.456 1.00 92.88 296 GLY A O 1
ATOM 2392 N N . HIS A 1 297 ? 5.494 3.051 -6.650 1.00 92.00 297 HIS A N 1
ATOM 2393 C CA . HIS A 1 297 ? 4.671 3.994 -5.911 1.00 92.00 297 HIS A CA 1
ATOM 2394 C C . HIS A 1 297 ? 3.562 3.208 -5.236 1.00 92.00 297 HIS A C 1
ATOM 2396 O O . HIS A 1 297 ? 2.696 2.666 -5.917 1.00 92.00 297 HIS A O 1
ATOM 2402 N N . LEU A 1 298 ? 3.597 3.123 -3.913 1.00 88.00 298 LEU A N 1
ATOM 2403 C CA . LEU A 1 298 ? 2.620 2.383 -3.127 1.00 88.00 298 LEU A CA 1
ATOM 2404 C C . LEU A 1 298 ? 1.595 3.329 -2.484 1.00 88.00 298 LEU A C 1
ATOM 2406 O O . LEU A 1 298 ? 1.825 4.540 -2.384 1.00 88.00 298 LEU A O 1
ATOM 2410 N N . PRO A 1 299 ? 0.456 2.796 -2.020 1.00 79.06 299 PRO A N 1
ATOM 2411 C CA . PRO A 1 299 ? -0.541 3.578 -1.299 1.00 79.06 299 PRO A CA 1
ATOM 2412 C C . PRO A 1 299 ? 0.045 4.169 -0.016 1.00 79.06 299 PRO A C 1
ATOM 2414 O O . PRO A 1 299 ? 0.908 3.564 0.615 1.00 79.06 299 PRO A O 1
ATOM 2417 N N . GLN A 1 300 ? -0.468 5.326 0.409 1.00 75.81 300 GLN A N 1
ATOM 2418 C CA . GLN A 1 300 ? -0.023 5.991 1.642 1.00 75.81 300 GLN A CA 1
ATOM 2419 C C . GLN A 1 300 ? -0.238 5.132 2.901 1.00 75.81 300 GLN A C 1
ATOM 2421 O O . GLN A 1 300 ? 0.471 5.280 3.893 1.00 75.81 300 GLN A O 1
ATOM 2426 N N . LEU A 1 301 ? -1.211 4.222 2.852 1.00 72.62 301 LEU A N 1
ATOM 2427 C CA . LEU A 1 301 ? -1.557 3.314 3.934 1.00 72.62 301 LEU A CA 1
ATOM 2428 C C . LEU A 1 301 ? -1.509 1.876 3.462 1.00 72.62 301 LEU A C 1
ATOM 2430 O O . LEU A 1 301 ? -2.346 1.441 2.670 1.00 72.62 301 LEU A O 1
ATOM 2434 N N . ILE A 1 302 ? -0.565 1.133 4.022 1.00 75.12 302 ILE A N 1
ATOM 2435 C CA . ILE A 1 302 ? -0.377 -0.280 3.733 1.00 75.12 302 ILE A CA 1
ATOM 2436 C C . ILE A 1 302 ? -0.548 -1.041 5.046 1.00 75.12 302 ILE A C 1
ATOM 2438 O O . ILE A 1 302 ? 0.242 -0.844 5.973 1.00 75.12 302 ILE A O 1
ATOM 2442 N N . PRO A 1 303 ? -1.583 -1.884 5.172 1.00 70.06 303 PRO A N 1
ATOM 2443 C CA . PRO A 1 303 ? -1.742 -2.717 6.353 1.00 70.06 303 PRO A CA 1
ATOM 2444 C C . PRO A 1 303 ? -0.567 -3.666 6.543 1.00 70.06 303 PRO A C 1
ATOM 2446 O O . PRO A 1 303 ? 0.012 -4.163 5.580 1.00 70.06 303 PRO A O 1
ATOM 2449 N N . LEU A 1 304 ? -0.241 -3.949 7.804 1.00 73.31 304 LEU A N 1
ATOM 2450 C CA . LEU A 1 304 ? 0.888 -4.816 8.144 1.00 73.31 304 LEU A CA 1
ATOM 2451 C C . LEU A 1 304 ? 0.735 -6.228 7.561 1.00 73.31 304 LEU A C 1
ATOM 2453 O O . LEU A 1 304 ? 1.737 -6.871 7.284 1.00 73.31 304 LEU A O 1
ATOM 2457 N N . ASP A 1 305 ? -0.491 -6.676 7.283 1.00 73.25 305 ASP A N 1
ATOM 2458 C CA . ASP A 1 305 ? -0.756 -7.962 6.627 1.00 73.25 305 ASP A CA 1
ATOM 2459 C C . ASP A 1 305 ? -0.203 -8.045 5.194 1.00 73.25 305 ASP A C 1
ATOM 2461 O O . ASP A 1 305 ? -0.052 -9.147 4.665 1.00 73.25 305 ASP A O 1
ATOM 2465 N N . TYR A 1 306 ? 0.099 -6.908 4.557 1.00 77.12 306 TYR A N 1
ATOM 2466 C CA . TYR A 1 306 ? 0.789 -6.856 3.265 1.00 77.12 306 TYR A CA 1
ATOM 2467 C C . TYR A 1 306 ? 2.303 -6.942 3.387 1.00 77.12 306 TYR A C 1
ATOM 2469 O O . TYR A 1 306 ? 2.969 -7.094 2.367 1.00 77.12 306 TYR A O 1
ATOM 2477 N N . VAL A 1 307 ? 2.862 -6.853 4.590 1.00 83.94 307 VAL A N 1
ATOM 2478 C CA . VAL A 1 307 ? 4.286 -7.099 4.796 1.00 83.94 307 VAL A CA 1
ATOM 2479 C C . VAL A 1 307 ? 4.534 -8.596 4.644 1.00 83.94 307 VAL A C 1
ATOM 2481 O O . VAL A 1 307 ? 3.900 -9.417 5.304 1.00 83.94 307 VAL A O 1
ATOM 2484 N N . ASP A 1 308 ? 5.435 -8.949 3.733 1.00 86.81 308 ASP A N 1
ATOM 2485 C CA . ASP A 1 308 ? 5.869 -10.329 3.518 1.00 86.81 308 ASP A CA 1
ATOM 2486 C C . ASP A 1 308 ? 7.023 -10.657 4.471 1.00 86.81 308 ASP A C 1
ATOM 2488 O O . ASP A 1 308 ? 6.931 -11.553 5.312 1.00 86.81 308 ASP A O 1
ATOM 2492 N N . ARG A 1 309 ? 8.078 -9.835 4.419 1.00 89.81 309 ARG A N 1
ATOM 2493 C CA . ARG A 1 309 ? 9.270 -9.917 5.272 1.00 89.81 309 ARG A CA 1
ATOM 2494 C C . ARG A 1 309 ? 9.754 -8.532 5.697 1.00 89.81 309 ARG A C 1
ATOM 2496 O O . ARG A 1 309 ? 9.744 -7.595 4.898 1.00 89.81 309 ARG A O 1
ATOM 2503 N N . VAL A 1 310 ? 10.255 -8.441 6.926 1.00 90.94 310 VAL A N 1
ATOM 2504 C CA . VAL A 1 310 ? 11.007 -7.308 7.478 1.00 90.94 310 VAL A CA 1
ATOM 2505 C C . VAL A 1 310 ? 12.422 -7.775 7.780 1.00 90.94 310 VAL A C 1
ATOM 2507 O O . VAL A 1 310 ? 12.615 -8.642 8.628 1.00 90.94 310 VAL A O 1
ATOM 2510 N N . TYR A 1 311 ? 13.409 -7.178 7.129 1.00 88.69 311 TYR A N 1
ATOM 2511 C CA . TYR A 1 311 ? 14.823 -7.410 7.396 1.00 88.69 311 TYR A CA 1
ATOM 2512 C C . TYR A 1 311 ? 15.370 -6.273 8.244 1.00 88.69 311 TYR A C 1
ATOM 2514 O O . TYR A 1 311 ? 15.284 -5.109 7.855 1.00 88.69 311 TYR A O 1
ATOM 2522 N N . ILE A 1 312 ? 15.950 -6.612 9.393 1.00 89.88 312 ILE A N 1
ATOM 2523 C CA . ILE A 1 312 ? 16.596 -5.648 10.283 1.00 89.88 312 ILE A CA 1
ATOM 2524 C C . ILE A 1 312 ? 17.945 -6.202 10.768 1.00 89.88 312 ILE A C 1
ATOM 2526 O O . ILE A 1 312 ? 18.019 -7.351 11.216 1.00 89.88 312 ILE A O 1
ATOM 2530 N N . PRO A 1 313 ? 19.039 -5.423 10.716 1.00 88.81 313 PRO A N 1
ATOM 2531 C CA . PRO A 1 313 ? 20.304 -5.810 11.310 1.00 88.81 313 PRO A CA 1
ATOM 2532 C C . PRO A 1 313 ? 20.135 -6.058 12.798 1.00 88.81 313 PRO A C 1
ATOM 2534 O O . PRO A 1 313 ? 19.485 -5.285 13.507 1.00 88.81 313 PRO A O 1
ATOM 2537 N N . LYS A 1 314 ? 20.729 -7.142 13.294 1.00 90.75 314 LYS A N 1
ATOM 2538 C CA . LYS A 1 314 ? 20.528 -7.530 14.691 1.00 90.75 314 LYS A CA 1
ATOM 2539 C C . LYS A 1 314 ? 20.997 -6.459 15.678 1.00 90.75 314 LYS A C 1
ATOM 2541 O O . LYS A 1 314 ? 20.297 -6.205 16.647 1.00 90.75 314 LYS A O 1
ATOM 2546 N N . ASN A 1 315 ? 22.108 -5.780 15.399 1.00 90.81 315 ASN A N 1
ATOM 2547 C CA . ASN A 1 315 ? 22.567 -4.642 16.200 1.00 90.81 315 ASN A CA 1
ATOM 2548 C C . ASN A 1 315 ? 21.542 -3.492 16.217 1.00 90.81 315 ASN A C 1
ATOM 2550 O O . ASN A 1 315 ? 21.308 -2.905 17.271 1.00 90.81 315 ASN A O 1
ATOM 2554 N N . THR A 1 316 ? 20.896 -3.203 15.083 1.00 90.88 316 THR A N 1
ATOM 2555 C CA . THR A 1 316 ? 19.822 -2.202 14.999 1.00 90.88 316 THR A CA 1
ATOM 2556 C C . THR A 1 316 ? 18.616 -2.640 15.826 1.00 90.88 316 THR A C 1
ATOM 2558 O O . THR A 1 316 ? 18.114 -1.859 16.629 1.00 90.88 316 THR A O 1
ATOM 2561 N N . PHE A 1 317 ? 18.193 -3.901 15.716 1.00 92.81 317 PHE A N 1
ATOM 2562 C CA . PHE A 1 317 ? 17.075 -4.432 16.498 1.00 92.81 317 PHE A CA 1
ATOM 2563 C C . PHE A 1 317 ? 17.351 -4.431 18.010 1.00 92.81 317 PHE A C 1
ATOM 2565 O O . PHE A 1 317 ? 16.497 -4.028 18.796 1.00 92.81 317 PHE A O 1
ATOM 2572 N N . GLU A 1 318 ? 18.551 -4.839 18.426 1.00 94.44 318 GLU A N 1
ATOM 2573 C CA . GLU A 1 318 ? 18.973 -4.866 19.833 1.00 94.44 318 GLU A CA 1
ATOM 2574 C C . GLU A 1 318 ? 19.115 -3.464 20.439 1.00 94.44 318 GLU A C 1
ATOM 2576 O O . GLU A 1 318 ? 18.997 -3.315 21.653 1.00 94.44 318 GLU A O 1
ATOM 2581 N N . SER A 1 319 ? 19.317 -2.435 19.608 1.00 94.25 319 SER A N 1
ATOM 2582 C CA . SER A 1 319 ? 19.348 -1.037 20.053 1.00 94.25 319 SER A CA 1
ATOM 2583 C C . SER A 1 319 ? 17.963 -0.442 20.349 1.00 94.25 319 SER A C 1
ATOM 2585 O O . SER A 1 319 ? 17.873 0.617 20.972 1.00 94.25 319 SER A O 1
ATOM 2587 N N . LEU A 1 320 ? 16.880 -1.106 19.923 1.00 92.88 320 LEU A N 1
ATOM 2588 C CA . LEU A 1 320 ? 15.512 -0.657 20.187 1.00 92.88 320 LEU A CA 1
ATOM 2589 C C . LEU A 1 320 ? 15.144 -0.840 21.666 1.00 92.88 320 LEU A C 1
ATOM 2591 O O . LEU A 1 320 ? 15.622 -1.759 22.330 1.00 92.88 320 LEU A O 1
ATOM 2595 N N . LEU A 1 321 ? 14.213 -0.018 22.161 1.00 94.75 321 LEU A N 1
ATOM 2596 C CA . LEU A 1 321 ? 13.623 -0.196 23.493 1.00 94.75 321 LEU A CA 1
ATOM 2597 C C . LEU A 1 321 ? 12.960 -1.583 23.633 1.00 94.75 321 LEU A C 1
ATOM 2599 O O . LEU A 1 321 ? 12.388 -2.073 22.651 1.00 94.75 321 LEU A O 1
ATOM 2603 N N . PRO A 1 322 ? 12.963 -2.206 24.829 1.00 94.44 322 PRO A N 1
ATOM 2604 C CA . PRO A 1 322 ? 12.367 -3.528 25.042 1.00 94.44 322 PRO A CA 1
ATOM 2605 C C . PRO A 1 322 ? 10.913 -3.639 24.559 1.00 94.44 322 PRO A C 1
ATOM 2607 O O . PRO A 1 322 ? 10.532 -4.632 23.938 1.00 94.44 322 PRO A O 1
ATOM 2610 N N . GLU A 1 323 ? 10.112 -2.595 24.766 1.00 86.88 323 GLU A N 1
ATOM 2611 C CA . GLU A 1 323 ? 8.710 -2.532 24.348 1.00 86.88 323 GLU A CA 1
ATOM 2612 C C . GLU A 1 323 ? 8.573 -2.500 22.821 1.00 86.88 323 GLU A C 1
ATOM 2614 O O . GLU A 1 323 ? 7.671 -3.124 22.255 1.00 86.88 323 GLU A O 1
ATOM 2619 N N . ALA A 1 324 ? 9.486 -1.808 22.133 1.00 85.50 324 ALA A N 1
ATOM 2620 C CA . ALA A 1 324 ? 9.527 -1.754 20.675 1.00 85.50 324 ALA A CA 1
ATOM 2621 C C . ALA A 1 324 ? 9.969 -3.100 20.086 1.00 85.50 324 ALA A C 1
ATOM 2623 O O . ALA A 1 324 ? 9.367 -3.571 19.122 1.00 85.50 324 ALA A O 1
ATOM 2624 N N . GLN A 1 325 ? 10.947 -3.769 20.707 1.00 89.69 325 GLN A N 1
ATOM 2625 C CA . GLN A 1 325 ? 11.349 -5.124 20.322 1.00 89.69 325 GLN A CA 1
ATOM 2626 C C . GLN A 1 325 ? 10.189 -6.116 20.473 1.00 89.69 325 GLN A C 1
ATOM 2628 O O . GLN A 1 325 ? 9.936 -6.920 19.575 1.00 89.69 325 GLN A O 1
ATOM 2633 N N . GLN A 1 326 ? 9.469 -6.057 21.598 1.00 87.31 326 GLN A N 1
ATOM 2634 C CA . GLN A 1 326 ? 8.299 -6.900 21.840 1.00 87.31 326 GLN A CA 1
ATOM 2635 C C . GLN A 1 326 ? 7.180 -6.603 20.837 1.00 87.31 326 GLN A C 1
ATOM 2637 O O . GLN A 1 326 ? 6.591 -7.535 20.289 1.00 87.31 326 GLN A O 1
ATOM 2642 N N . SER A 1 327 ? 6.921 -5.324 20.557 1.00 82.06 327 SER A N 1
ATOM 2643 C CA . SER A 1 327 ? 5.908 -4.898 19.587 1.00 82.06 327 SER A CA 1
ATOM 2644 C C . SER A 1 327 ? 6.242 -5.374 18.174 1.00 82.06 327 SER A C 1
ATOM 2646 O O . SER A 1 327 ? 5.384 -5.948 17.513 1.00 82.06 327 SER A O 1
ATOM 2648 N N . ALA A 1 328 ? 7.494 -5.220 17.732 1.00 83.94 328 ALA A N 1
ATOM 2649 C CA . ALA A 1 328 ? 7.949 -5.687 16.425 1.00 83.94 328 ALA A CA 1
ATOM 2650 C C . ALA A 1 328 ? 7.836 -7.214 16.292 1.00 83.94 328 ALA A C 1
ATOM 2652 O O . ALA A 1 328 ? 7.283 -7.706 15.310 1.00 83.94 328 ALA A O 1
ATOM 2653 N N . LYS A 1 329 ? 8.277 -7.973 17.307 1.00 87.50 329 LYS A N 1
ATOM 2654 C CA . LYS A 1 329 ? 8.118 -9.439 17.340 1.00 87.50 329 LYS A CA 1
ATOM 2655 C C . LYS A 1 329 ? 6.650 -9.859 17.305 1.00 87.50 329 LYS A C 1
ATOM 2657 O O . LYS A 1 329 ? 6.304 -10.804 16.607 1.00 87.50 329 LYS A O 1
ATOM 2662 N N . GLY A 1 330 ? 5.785 -9.163 18.042 1.00 79.56 330 GLY A N 1
ATOM 2663 C CA . GLY A 1 330 ? 4.351 -9.450 18.070 1.00 79.56 330 GLY A CA 1
ATOM 2664 C C . GLY A 1 330 ? 3.642 -9.127 16.754 1.00 79.56 330 GLY A C 1
ATOM 2665 O O . GLY A 1 330 ? 2.774 -9.891 16.333 1.00 79.56 330 GLY A O 1
ATOM 2666 N N . ALA A 1 331 ? 4.018 -8.018 16.111 1.00 78.50 331 ALA A N 1
ATOM 2667 C CA . ALA A 1 331 ? 3.421 -7.548 14.866 1.00 78.50 331 ALA A CA 1
ATOM 2668 C C . ALA A 1 331 ? 3.846 -8.391 13.659 1.00 78.50 331 ALA A C 1
ATOM 2670 O O . ALA A 1 331 ? 2.995 -8.795 12.874 1.00 78.50 331 ALA A O 1
ATOM 2671 N N . PHE A 1 332 ? 5.144 -8.674 13.528 1.00 85.19 332 PHE A N 1
ATOM 2672 C CA . PHE A 1 332 ? 5.699 -9.307 12.330 1.00 85.19 332 PHE A CA 1
ATOM 2673 C C . PHE A 1 332 ? 5.932 -10.811 12.479 1.00 85.19 332 PHE A C 1
ATOM 2675 O O . PHE A 1 332 ? 5.957 -11.507 11.473 1.00 85.19 332 PHE A O 1
ATOM 2682 N N . LYS A 1 333 ? 6.054 -11.339 13.705 1.00 88.38 333 LYS A N 1
ATOM 2683 C CA . LYS A 1 333 ? 6.237 -12.778 13.972 1.00 88.38 333 LYS A CA 1
ATOM 2684 C C . LYS A 1 333 ? 7.309 -13.391 13.053 1.00 88.38 333 LYS A C 1
ATOM 2686 O O . LYS A 1 333 ? 8.440 -12.910 13.046 1.00 88.38 333 LYS A O 1
ATOM 2691 N N . ASP A 1 334 ? 6.940 -14.398 12.263 1.00 88.12 334 ASP A N 1
ATOM 2692 C CA . ASP A 1 334 ? 7.820 -15.134 11.351 1.00 88.12 334 ASP A CA 1
ATOM 2693 C C . ASP A 1 334 ? 8.300 -14.295 10.153 1.00 88.12 334 ASP A C 1
ATOM 2695 O O . ASP A 1 334 ? 9.282 -14.647 9.503 1.00 88.12 334 ASP A O 1
ATOM 2699 N N . SER A 1 335 ? 7.656 -13.157 9.875 1.00 88.06 335 SER A N 1
ATOM 2700 C CA . SER A 1 335 ? 8.100 -12.207 8.851 1.00 88.06 335 SER A CA 1
ATOM 2701 C C . SER A 1 335 ? 9.311 -11.380 9.294 1.00 88.06 335 SER A C 1
ATOM 2703 O O . SER A 1 335 ? 9.935 -10.744 8.448 1.00 88.06 335 SER A O 1
ATOM 2705 N N . LEU A 1 336 ? 9.669 -11.353 10.585 1.00 91.44 336 LEU A N 1
ATOM 2706 C CA . LEU A 1 336 ? 10.814 -10.586 11.086 1.00 91.44 336 LEU A CA 1
ATOM 2707 C C . LEU A 1 336 ? 12.120 -11.390 10.992 1.00 91.44 336 LEU A C 1
ATOM 2709 O O . LEU A 1 336 ? 12.349 -12.317 11.767 1.00 91.44 336 LEU A O 1
ATOM 2713 N N . ALA A 1 337 ? 13.018 -10.974 10.102 1.00 90.31 337 ALA A N 1
ATOM 2714 C CA . ALA A 1 337 ? 14.335 -11.565 9.904 1.00 90.31 337 ALA A CA 1
ATOM 2715 C C . ALA A 1 337 ? 15.444 -10.668 10.481 1.00 90.31 337 ALA A C 1
ATOM 2717 O O . ALA A 1 337 ? 15.635 -9.526 10.056 1.00 90.31 337 ALA A O 1
ATOM 2718 N N . LEU A 1 338 ? 16.207 -11.204 11.440 1.00 89.25 338 LEU A N 1
ATOM 2719 C CA . LEU A 1 338 ? 17.397 -10.544 11.983 1.00 89.25 338 LEU A CA 1
ATOM 2720 C C . LEU A 1 338 ? 18.628 -10.929 11.152 1.00 89.25 338 LEU A C 1
ATOM 2722 O O . LEU A 1 338 ? 19.007 -12.099 11.125 1.00 89.25 338 LEU A O 1
ATOM 2726 N N . THR A 1 339 ? 19.265 -9.960 10.493 1.00 82.62 339 THR A N 1
ATOM 2727 C CA . THR A 1 339 ? 20.322 -10.223 9.493 1.00 82.62 339 THR A CA 1
ATOM 2728 C C . THR A 1 339 ? 21.731 -9.834 9.956 1.00 82.62 339 THR A C 1
ATOM 2730 O O . THR A 1 339 ? 21.894 -8.909 10.757 1.00 82.62 339 THR A O 1
ATOM 2733 N N . TYR A 1 340 ? 22.747 -10.474 9.364 1.00 69.62 340 TYR A N 1
ATOM 2734 C CA . TYR A 1 340 ? 24.171 -10.103 9.392 1.00 69.62 340 TYR A CA 1
ATOM 2735 C C . TYR A 1 340 ? 24.825 -10.521 8.056 1.00 69.62 340 TYR A C 1
ATOM 2737 O O . TYR A 1 340 ? 24.583 -11.655 7.652 1.00 69.62 340 TYR A O 1
ATOM 2745 N N . PRO A 1 341 ? 25.779 -9.777 7.460 1.00 64.81 341 PRO A N 1
ATOM 2746 C CA . PRO A 1 341 ? 25.688 -8.407 6.921 1.00 64.81 341 PRO A CA 1
ATOM 2747 C C . PRO A 1 341 ? 24.526 -8.183 5.921 1.00 64.81 341 PRO A C 1
ATOM 2749 O O . PRO A 1 341 ? 24.127 -9.081 5.190 1.00 64.81 341 PRO A O 1
ATOM 2752 N N . TYR A 1 342 ? 24.012 -6.949 5.894 1.00 67.00 342 TYR A N 1
ATOM 2753 C CA . TYR A 1 342 ? 22.653 -6.575 5.465 1.00 67.00 342 TYR A CA 1
ATOM 2754 C C . TYR A 1 342 ? 22.362 -6.631 3.950 1.00 67.00 342 TYR A C 1
ATOM 2756 O O . TYR A 1 342 ? 21.465 -7.356 3.532 1.00 67.00 342 TYR A O 1
ATOM 2764 N N . SER A 1 343 ? 23.109 -5.912 3.104 1.00 66.94 343 SER A N 1
ATOM 2765 C CA . SER A 1 343 ? 22.706 -5.701 1.699 1.00 66.94 343 SER A CA 1
ATOM 2766 C C . SER A 1 343 ? 22.874 -6.933 0.807 1.00 66.94 343 SER A C 1
ATOM 2768 O O . SER A 1 343 ? 21.982 -7.262 0.030 1.00 66.94 343 SER A O 1
ATOM 2770 N N . LYS A 1 344 ? 23.998 -7.647 0.940 1.00 71.12 344 LYS A N 1
ATOM 2771 C CA . LYS A 1 344 ? 24.283 -8.844 0.134 1.00 71.12 344 LYS A CA 1
ATOM 2772 C C . LYS A 1 344 ? 23.312 -9.986 0.445 1.00 71.12 344 LYS A C 1
ATOM 2774 O O . LYS A 1 344 ? 22.816 -10.616 -0.478 1.00 71.12 344 LYS A O 1
ATOM 2779 N N . TYR A 1 345 ? 23.007 -10.200 1.725 1.00 73.94 345 TYR A N 1
ATOM 2780 C CA . TYR A 1 345 ? 22.080 -11.245 2.156 1.00 73.94 345 TYR A CA 1
ATOM 2781 C C . TYR A 1 345 ? 20.664 -11.016 1.612 1.00 73.94 345 TYR A C 1
ATOM 2783 O O . TYR A 1 345 ? 20.082 -11.920 1.021 1.00 73.94 345 TYR A O 1
ATOM 2791 N N . VAL A 1 346 ? 20.132 -9.795 1.758 1.00 75.31 346 VAL A N 1
ATOM 2792 C CA . VAL A 1 346 ? 18.786 -9.460 1.263 1.00 75.31 346 VAL A CA 1
ATOM 2793 C C . VAL A 1 346 ? 18.722 -9.595 -0.258 1.00 75.31 346 VAL A C 1
ATOM 2795 O O . VAL A 1 346 ? 17.758 -10.144 -0.781 1.00 75.31 346 VAL A O 1
ATOM 2798 N N . PHE A 1 347 ? 19.758 -9.144 -0.970 1.00 78.19 347 PHE A N 1
ATOM 2799 C CA . PHE A 1 347 ? 19.838 -9.309 -2.418 1.00 78.19 347 PHE A CA 1
ATOM 2800 C C . PHE A 1 347 ? 19.812 -10.791 -2.831 1.00 78.19 347 PHE A C 1
ATOM 2802 O O . PHE A 1 347 ? 18.987 -11.185 -3.654 1.00 78.19 347 PHE A O 1
ATOM 2809 N N . GLU A 1 348 ? 20.684 -11.618 -2.244 1.00 82.06 348 GLU A N 1
ATOM 2810 C CA . GLU A 1 348 ? 20.777 -13.050 -2.555 1.00 82.06 348 GLU A CA 1
ATOM 2811 C C . GLU A 1 348 ? 19.461 -13.781 -2.265 1.00 82.06 348 GLU A C 1
ATOM 2813 O O . GLU A 1 348 ? 19.001 -14.567 -3.092 1.00 82.06 348 GLU A O 1
ATOM 2818 N N . GLU A 1 349 ? 18.810 -13.475 -1.139 1.00 81.81 349 GLU A N 1
ATOM 2819 C CA . GLU A 1 349 ? 17.522 -14.070 -0.782 1.00 81.81 349 GLU A CA 1
ATOM 2820 C C . GLU A 1 349 ? 16.401 -13.669 -1.754 1.00 81.81 349 GLU A C 1
ATOM 2822 O O . GLU A 1 349 ? 15.590 -14.512 -2.144 1.00 81.81 349 GLU A O 1
ATOM 2827 N N . LEU A 1 350 ? 16.369 -12.409 -2.204 1.00 78.88 350 LEU A N 1
ATOM 2828 C CA . LEU A 1 350 ? 15.401 -11.953 -3.206 1.00 78.88 350 LEU A CA 1
ATOM 2829 C C . LEU A 1 350 ? 15.620 -12.635 -4.562 1.00 78.88 350 LEU A C 1
ATOM 2831 O O . LEU A 1 350 ? 14.654 -13.078 -5.186 1.00 78.88 350 LEU A O 1
ATOM 2835 N N . CYS A 1 351 ? 16.869 -12.759 -5.013 1.00 81.81 351 CYS A N 1
ATOM 2836 C CA . CYS A 1 351 ? 17.196 -13.459 -6.255 1.00 81.81 351 CYS A CA 1
ATOM 2837 C C . CYS A 1 351 ? 16.821 -14.939 -6.199 1.00 81.81 351 CYS A C 1
ATOM 2839 O O . CYS A 1 351 ? 16.230 -15.459 -7.146 1.00 81.81 351 CYS A O 1
ATOM 2841 N N . GLU A 1 352 ? 17.115 -15.606 -5.087 1.00 84.44 352 GLU A N 1
ATOM 2842 C CA . GLU A 1 352 ? 16.754 -17.004 -4.881 1.00 84.44 352 GLU A CA 1
ATOM 2843 C C . GLU A 1 352 ? 15.228 -17.188 -4.869 1.00 84.44 352 GLU A C 1
ATOM 2845 O O . GLU A 1 352 ? 14.701 -18.080 -5.531 1.00 84.44 352 GLU A O 1
ATOM 2850 N N . ALA A 1 353 ? 14.487 -16.289 -4.212 1.00 80.44 353 ALA A N 1
ATOM 2851 C CA . ALA A 1 353 ? 13.027 -16.311 -4.228 1.00 80.44 353 ALA A CA 1
ATOM 2852 C C . ALA A 1 353 ? 12.447 -16.136 -5.645 1.00 80.44 353 ALA A C 1
ATOM 2854 O O . ALA A 1 353 ? 11.447 -16.777 -5.981 1.00 80.44 353 ALA A O 1
ATOM 2855 N N . ILE A 1 354 ? 13.063 -15.298 -6.488 1.00 79.56 354 ILE A N 1
ATOM 2856 C CA . ILE A 1 354 ? 12.675 -15.137 -7.898 1.00 79.56 354 ILE A CA 1
ATOM 2857 C C . ILE A 1 354 ? 12.916 -16.442 -8.668 1.00 79.56 354 ILE A C 1
ATOM 2859 O O . ILE A 1 354 ? 11.996 -16.926 -9.330 1.00 79.56 354 ILE A O 1
ATOM 2863 N N . LYS A 1 355 ? 14.109 -17.039 -8.538 1.00 82.06 355 LYS A N 1
ATOM 2864 C CA . LYS A 1 355 ? 14.478 -18.299 -9.208 1.00 82.06 355 LYS A CA 1
ATOM 2865 C C . LYS A 1 355 ? 13.533 -19.440 -8.807 1.00 82.06 355 LYS A C 1
ATOM 2867 O O . LYS A 1 355 ? 12.908 -20.058 -9.665 1.00 82.06 355 LYS A O 1
ATOM 2872 N N . GLN A 1 356 ? 13.287 -19.619 -7.509 1.00 81.94 356 GLN A N 1
ATOM 2873 C CA . GLN A 1 356 ? 12.372 -20.648 -7.001 1.00 81.94 356 GLN A CA 1
ATOM 2874 C C . GLN A 1 356 ? 10.923 -20.478 -7.470 1.00 81.94 356 GLN A C 1
ATOM 2876 O O . GLN A 1 356 ? 10.206 -21.467 -7.624 1.00 81.94 356 GLN A O 1
ATOM 2881 N N . ARG A 1 357 ? 10.447 -19.240 -7.660 1.00 73.88 357 ARG A N 1
ATOM 2882 C CA . ARG A 1 357 ? 9.090 -18.993 -8.173 1.00 73.88 357 ARG A CA 1
ATOM 2883 C C . ARG A 1 357 ? 8.937 -19.419 -9.630 1.00 73.88 357 ARG A C 1
ATOM 2885 O O . ARG A 1 357 ? 7.829 -19.790 -10.001 1.00 73.88 357 ARG A O 1
ATOM 2892 N N . MET A 1 358 ? 10.007 -19.390 -10.422 1.00 69.75 358 MET A N 1
ATOM 2893 C CA . MET A 1 358 ? 9.983 -19.865 -11.808 1.00 69.75 358 MET A CA 1
ATOM 2894 C C . MET A 1 358 ? 9.945 -21.384 -11.914 1.00 69.75 358 MET A C 1
ATOM 2896 O O . MET A 1 358 ? 9.279 -21.918 -12.796 1.00 69.75 358 MET A O 1
ATOM 2900 N N . ASP A 1 359 ? 10.624 -22.073 -10.999 1.00 72.12 359 ASP A N 1
ATOM 2901 C CA . ASP A 1 359 ? 10.673 -23.537 -10.991 1.00 72.12 359 ASP A CA 1
ATOM 2902 C C . ASP A 1 359 ? 9.355 -24.169 -10.516 1.00 72.12 359 ASP A C 1
ATOM 2904 O O . ASP A 1 359 ? 9.124 -25.369 -10.688 1.00 72.12 359 ASP A O 1
ATOM 2908 N N . ARG A 1 360 ? 8.461 -23.374 -9.916 1.00 64.56 360 ARG A N 1
ATOM 2909 C CA . ARG A 1 360 ? 7.139 -23.836 -9.488 1.00 64.56 360 ARG A CA 1
ATOM 2910 C C . ARG A 1 360 ? 6.141 -23.707 -10.641 1.00 64.56 360 ARG A C 1
ATOM 2912 O O . ARG A 1 360 ? 5.988 -22.614 -11.183 1.00 64.56 360 ARG A O 1
ATOM 2919 N N . PRO A 1 361 ? 5.387 -24.770 -10.981 1.00 47.50 361 PRO A N 1
ATOM 2920 C CA . PRO A 1 361 ? 4.303 -24.655 -11.947 1.00 47.50 361 PRO A CA 1
ATOM 2921 C C . PRO A 1 361 ? 3.313 -23.586 -11.474 1.00 47.50 361 PRO A C 1
ATOM 2923 O O . PRO A 1 361 ? 2.856 -23.611 -10.328 1.00 47.50 361 PRO A O 1
ATOM 2926 N N . HIS A 1 362 ? 3.010 -22.628 -12.353 1.00 47.06 362 HIS A N 1
ATOM 2927 C CA . HIS A 1 362 ? 2.050 -21.565 -12.086 1.00 47.06 362 HIS A CA 1
ATOM 2928 C C . HIS A 1 362 ? 0.679 -22.173 -11.773 1.00 47.06 362 HIS A C 1
ATOM 2930 O O . HIS A 1 362 ? -0.074 -22.538 -12.672 1.00 47.06 362 HIS A O 1
ATOM 2936 N N . ILE A 1 363 ? 0.330 -22.256 -10.489 1.00 36.44 363 ILE A N 1
ATOM 2937 C CA . ILE A 1 363 ? -1.060 -22.429 -10.083 1.00 36.44 363 ILE A CA 1
ATOM 2938 C C . ILE A 1 363 ? -1.725 -21.086 -10.373 1.00 36.44 363 ILE A C 1
ATOM 2940 O O . ILE A 1 363 ? -1.472 -20.096 -9.685 1.00 36.44 363 ILE A O 1
ATOM 2944 N N . SER A 1 364 ? -2.516 -21.043 -11.443 1.00 34.16 364 SER A N 1
ATOM 2945 C CA . SER A 1 364 ? -3.386 -19.924 -11.794 1.00 34.16 364 SER A CA 1
ATOM 2946 C C . SER A 1 364 ? -4.194 -19.515 -10.562 1.00 34.16 364 SER A C 1
ATOM 2948 O O . SER A 1 364 ? -5.061 -20.254 -10.093 1.00 34.16 364 SER A O 1
ATOM 2950 N N . ARG A 1 365 ? -3.843 -18.365 -9.981 1.00 34.28 365 ARG A N 1
ATOM 2951 C CA . ARG A 1 365 ? -4.462 -17.844 -8.763 1.00 34.28 365 ARG A CA 1
ATOM 2952 C C . ARG A 1 365 ? -5.864 -17.329 -9.082 1.00 34.28 365 ARG A C 1
ATOM 2954 O O . ARG A 1 365 ? -5.991 -16.206 -9.547 1.00 34.28 365 ARG A O 1
ATOM 2961 N N . GLY A 1 366 ? -6.865 -18.148 -8.756 1.00 33.66 366 GLY A N 1
ATOM 2962 C CA . GLY A 1 366 ? -8.246 -17.749 -8.466 1.00 33.66 366 GLY A CA 1
ATOM 2963 C C . GLY A 1 366 ? -9.061 -17.161 -9.621 1.00 33.66 366 GLY A C 1
ATOM 2964 O O . GLY A 1 366 ? -8.541 -16.690 -10.625 1.00 33.66 366 GLY A O 1
ATOM 2965 N N . ILE A 1 367 ? -10.382 -17.191 -9.454 1.00 32.03 367 ILE A N 1
ATOM 2966 C CA . ILE A 1 367 ? -11.353 -16.541 -10.337 1.00 32.03 367 ILE A CA 1
ATOM 2967 C C . ILE A 1 367 ? -12.096 -15.492 -9.509 1.00 32.03 367 ILE A C 1
ATOM 2969 O O . ILE A 1 367 ? -12.467 -15.747 -8.365 1.00 32.03 367 ILE A O 1
ATOM 2973 N N . VAL A 1 368 ? -12.254 -14.295 -10.076 1.00 36.62 368 VAL A N 1
ATOM 2974 C CA . VAL A 1 368 ? -12.931 -13.147 -9.460 1.00 36.62 368 VAL A CA 1
ATOM 2975 C C . VAL A 1 368 ? -14.250 -12.930 -10.187 1.00 36.62 368 VAL A C 1
ATOM 2977 O O . VAL A 1 368 ? -14.272 -12.864 -11.414 1.00 36.62 368 VAL A O 1
ATOM 2980 N N . ILE A 1 369 ? -15.338 -12.802 -9.430 1.00 34.50 369 ILE A N 1
ATOM 2981 C CA . ILE A 1 369 ? -16.686 -12.577 -9.957 1.00 34.50 369 ILE A CA 1
ATOM 2982 C C . ILE A 1 369 ? -17.208 -11.260 -9.374 1.00 34.50 369 ILE A C 1
ATOM 2984 O O . ILE A 1 369 ? -17.031 -10.994 -8.186 1.00 34.50 369 ILE A O 1
ATOM 2988 N N . THR A 1 370 ? -17.790 -10.404 -10.215 1.00 36.69 370 THR A N 1
ATOM 2989 C CA . THR A 1 370 ? -18.306 -9.078 -9.830 1.00 36.69 370 THR A CA 1
ATOM 2990 C C . THR A 1 370 ? -19.833 -9.090 -9.884 1.00 36.69 370 THR A C 1
ATOM 2992 O O . THR A 1 370 ? -20.395 -9.522 -10.885 1.00 36.69 370 THR A O 1
ATOM 2995 N N . VAL A 1 371 ? -20.495 -8.614 -8.827 1.00 37.62 371 VAL A N 1
ATOM 2996 C CA . VAL A 1 371 ? -21.964 -8.515 -8.720 1.00 37.62 371 VAL A CA 1
ATOM 2997 C C . VAL A 1 371 ? -22.363 -7.034 -8.760 1.00 37.62 371 VAL A C 1
ATOM 2999 O O . VAL A 1 371 ? -21.602 -6.179 -8.302 1.00 37.62 371 VAL A O 1
ATOM 3002 N N . GLY A 1 372 ? -23.517 -6.712 -9.352 1.00 36.50 372 GLY A N 1
ATOM 3003 C CA . GLY A 1 372 ? -24.002 -5.337 -9.522 1.00 36.50 372 GLY A CA 1
ATOM 3004 C C . GLY A 1 372 ? -24.176 -4.570 -8.201 1.00 36.50 372 GLY A C 1
ATOM 3005 O O . GLY A 1 372 ? -24.556 -5.135 -7.184 1.00 36.50 372 GLY A O 1
ATOM 3006 N N . ALA A 1 373 ? -23.898 -3.261 -8.229 1.00 34.47 373 ALA A N 1
ATOM 3007 C CA . ALA A 1 373 ? -23.766 -2.397 -7.048 1.00 34.47 373 ALA A CA 1
ATOM 3008 C C . ALA A 1 373 ? -25.074 -2.065 -6.303 1.00 34.47 373 ALA A C 1
ATOM 3010 O O . ALA A 1 373 ? -25.019 -1.463 -5.228 1.00 34.47 373 ALA A O 1
ATOM 3011 N N . SER A 1 374 ? -26.238 -2.405 -6.856 1.00 40.50 374 SER A N 1
ATOM 3012 C CA . SER A 1 374 ? -27.519 -2.167 -6.191 1.00 40.50 374 SER A CA 1
ATOM 3013 C C . SER A 1 374 ? -27.671 -3.146 -5.025 1.00 40.50 374 SER A C 1
ATOM 3015 O O . SER A 1 374 ? -27.884 -4.331 -5.245 1.00 40.50 374 SER A O 1
ATOM 3017 N N . ASP A 1 375 ? -27.529 -2.614 -3.809 1.00 43.72 375 ASP A N 1
ATOM 3018 C CA . ASP A 1 375 ? -27.847 -3.228 -2.506 1.00 43.72 375 ASP A CA 1
ATOM 3019 C C . ASP A 1 375 ? -26.747 -4.056 -1.811 1.00 43.72 375 ASP A C 1
ATOM 3021 O O . ASP A 1 375 ? -26.974 -4.669 -0.769 1.00 43.72 375 ASP A O 1
ATOM 3025 N N . PHE A 1 376 ? -25.491 -3.966 -2.268 1.00 38.94 376 PHE A N 1
ATOM 3026 C CA . PHE A 1 376 ? -24.353 -4.632 -1.604 1.00 38.94 376 PHE A CA 1
ATOM 3027 C C . PHE A 1 376 ? -24.117 -4.155 -0.155 1.00 38.94 376 PHE A C 1
ATOM 3029 O O . PHE A 1 376 ? -23.641 -4.912 0.687 1.00 38.94 376 PHE A O 1
ATOM 3036 N N . ALA A 1 377 ? -24.450 -2.899 0.162 1.00 33.22 377 ALA A N 1
ATOM 3037 C CA . ALA A 1 377 ? -24.188 -2.304 1.474 1.00 33.22 377 ALA A CA 1
ATOM 3038 C C . ALA A 1 377 ? -25.127 -2.808 2.587 1.00 33.22 377 ALA A C 1
ATOM 3040 O O . ALA A 1 377 ? -24.764 -2.724 3.761 1.00 33.22 377 ALA A O 1
ATOM 3041 N N . GLU A 1 378 ? -26.301 -3.342 2.240 1.00 32.44 378 GLU A N 1
ATOM 3042 C CA . GLU A 1 378 ? -27.313 -3.775 3.216 1.00 32.44 378 GLU A CA 1
ATOM 3043 C C . GLU A 1 378 ? -27.158 -5.252 3.632 1.00 32.44 378 GLU A C 1
ATOM 3045 O O . GLU A 1 378 ? -27.796 -5.696 4.587 1.00 32.44 378 GLU A O 1
ATOM 3050 N N . HIS A 1 379 ? -26.249 -5.999 2.988 1.00 37.72 379 HIS A N 1
ATOM 3051 C CA . HIS A 1 379 ? -26.082 -7.450 3.184 1.00 37.72 379 HIS A CA 1
ATOM 3052 C C . HIS A 1 379 ? -24.675 -7.900 3.588 1.00 37.72 379 HIS A C 1
ATOM 3054 O O . HIS A 1 379 ? -24.376 -9.095 3.569 1.00 37.72 379 HIS A O 1
ATOM 3060 N N . ILE A 1 380 ? -23.801 -6.982 4.014 1.00 33.06 380 ILE A N 1
ATOM 3061 C CA . ILE A 1 380 ? -22.477 -7.370 4.515 1.00 33.06 380 ILE A CA 1
ATOM 3062 C C . ILE A 1 380 ? -22.608 -7.989 5.911 1.00 33.06 380 ILE A C 1
ATOM 3064 O O . ILE A 1 380 ? -22.601 -7.301 6.933 1.00 33.06 380 ILE A O 1
ATOM 3068 N N . VAL A 1 381 ? -22.600 -9.318 5.955 1.00 30.08 381 VAL A N 1
ATOM 3069 C CA . VAL A 1 381 ? -21.820 -10.020 6.975 1.00 30.08 381 VAL A CA 1
ATOM 3070 C C . VAL A 1 381 ? -20.370 -9.973 6.492 1.00 30.08 381 VAL A C 1
ATOM 3072 O O . VAL A 1 381 ? -20.099 -10.259 5.327 1.00 30.08 381 VAL A O 1
ATOM 3075 N N . LEU A 1 382 ? -19.443 -9.530 7.350 1.00 27.91 382 LEU A N 1
ATOM 3076 C CA . LEU A 1 382 ? -18.010 -9.479 7.025 1.00 27.91 382 LEU A CA 1
ATOM 3077 C C . LEU A 1 382 ? -17.581 -10.803 6.369 1.00 27.91 382 LEU A C 1
ATOM 3079 O O . LEU A 1 382 ? -17.909 -11.850 6.932 1.00 27.91 382 LEU A O 1
ATOM 3083 N N . PRO A 1 383 ? -16.853 -10.782 5.234 1.00 34.28 383 PRO A N 1
ATOM 3084 C CA . PRO A 1 383 ? -16.360 -12.006 4.629 1.00 34.28 383 PRO A CA 1
ATOM 3085 C C . PRO A 1 383 ? -15.372 -12.638 5.604 1.00 34.28 383 PRO A C 1
ATOM 3087 O O . PRO A 1 383 ? -14.238 -12.191 5.765 1.00 34.28 383 PRO A O 1
ATOM 3090 N N . ILE A 1 384 ? -15.843 -13.656 6.308 1.00 32.72 384 ILE A N 1
ATOM 3091 C CA . ILE A 1 384 ? -14.992 -14.577 7.036 1.00 32.72 384 ILE A CA 1
ATOM 3092 C C . ILE A 1 384 ? -14.276 -15.438 5.996 1.00 32.72 384 ILE A C 1
ATOM 3094 O O . ILE A 1 384 ? -14.883 -15.882 5.020 1.00 32.72 384 ILE A O 1
ATOM 3098 N N . SER A 1 385 ? -12.973 -15.657 6.164 1.00 37.72 385 SER A N 1
ATOM 3099 C CA . SER A 1 385 ? -12.261 -16.623 5.328 1.00 37.72 385 SER A CA 1
ATOM 3100 C C . SER A 1 385 ? -12.929 -17.996 5.453 1.00 37.72 385 SER A C 1
ATOM 3102 O O . SER A 1 385 ? -13.528 -18.306 6.482 1.00 37.72 385 SER A O 1
ATOM 3104 N N . ILE A 1 386 ? -12.791 -18.861 4.444 1.00 42.09 386 ILE A N 1
ATOM 3105 C CA . ILE A 1 386 ? -13.323 -20.238 4.497 1.00 42.09 386 ILE A CA 1
ATOM 3106 C C . ILE A 1 386 ? -12.866 -20.949 5.784 1.00 42.09 386 ILE A C 1
ATOM 3108 O O . ILE A 1 386 ? -13.655 -21.618 6.440 1.00 42.09 386 ILE A O 1
ATOM 3112 N N . SER A 1 387 ? -11.626 -20.704 6.219 1.00 40.88 387 SER A N 1
ATOM 3113 C CA . SER A 1 387 ? -11.090 -21.201 7.491 1.00 40.88 387 SER A CA 1
ATOM 3114 C C . SER A 1 387 ? -11.777 -20.623 8.736 1.00 40.88 387 SER A C 1
ATOM 3116 O O . SER A 1 387 ? -11.939 -21.333 9.722 1.00 40.88 387 SER A O 1
ATOM 3118 N N . GLN A 1 388 ? -12.205 -19.360 8.711 1.00 41.75 388 GLN A N 1
ATOM 3119 C CA . GLN A 1 388 ? -12.959 -18.730 9.798 1.00 41.75 388 GLN A CA 1
ATOM 3120 C C . GLN A 1 388 ? -14.415 -19.213 9.830 1.00 41.75 388 GLN A C 1
ATOM 3122 O O . GLN A 1 388 ? -14.924 -19.484 10.912 1.00 41.75 388 GLN A O 1
ATOM 3127 N N . ALA A 1 389 ? -15.062 -19.386 8.672 1.00 45.28 389 ALA A N 1
ATOM 3128 C CA . ALA A 1 389 ? -16.390 -20.000 8.574 1.00 45.28 389 ALA A CA 1
ATOM 3129 C C . ALA A 1 389 ? -16.383 -21.433 9.104 1.00 45.28 389 ALA A C 1
ATOM 3131 O O . ALA A 1 389 ? -17.227 -21.808 9.913 1.00 45.28 389 ALA A O 1
ATOM 3132 N N . GLN A 1 390 ? -15.372 -22.205 8.712 1.00 45.91 390 GLN A N 1
ATOM 3133 C CA . GLN A 1 390 ? -15.179 -23.572 9.168 1.00 45.91 390 GLN A CA 1
ATOM 3134 C C . GLN A 1 390 ? -14.877 -23.636 10.674 1.00 45.91 390 GLN A C 1
ATOM 3136 O O . GLN A 1 390 ? -15.436 -24.472 11.379 1.00 45.91 390 GLN A O 1
ATOM 3141 N N . PHE A 1 391 ? -14.050 -22.727 11.199 1.00 46.34 391 PHE A N 1
ATOM 3142 C CA . PHE A 1 391 ? -13.772 -22.633 12.634 1.00 46.34 391 PHE A CA 1
ATOM 3143 C C . PHE A 1 391 ? -15.024 -22.290 13.457 1.00 46.34 391 PHE A C 1
ATOM 3145 O O . PHE A 1 391 ? -15.262 -22.912 14.490 1.00 46.34 391 PHE A O 1
ATOM 3152 N N . LEU A 1 392 ? -15.842 -21.342 12.993 1.00 45.28 392 LEU A N 1
ATOM 3153 C CA . LEU A 1 392 ? -17.108 -20.989 13.643 1.00 45.28 392 LEU A CA 1
ATOM 3154 C C . LEU A 1 392 ? -18.114 -22.145 13.579 1.00 45.28 392 LEU A C 1
ATOM 3156 O O . LEU A 1 392 ? -18.703 -22.494 14.596 1.00 45.28 392 LEU A O 1
ATOM 3160 N N . TYR A 1 393 ? -18.220 -22.821 12.433 1.00 50.31 393 TYR A N 1
ATOM 3161 C CA . TYR A 1 393 ? -19.051 -24.016 12.294 1.00 50.31 393 TYR A CA 1
ATOM 3162 C C . TYR A 1 393 ? -18.662 -25.120 13.290 1.00 50.31 393 TYR A C 1
ATOM 3164 O O . TYR A 1 393 ? -19.545 -25.745 13.873 1.00 50.31 393 TYR A O 1
ATOM 3172 N N . TYR A 1 394 ? -17.366 -25.343 13.537 1.00 53.97 394 TYR A N 1
ATOM 3173 C CA . TYR A 1 394 ? -16.903 -26.321 14.531 1.00 53.97 394 TYR A CA 1
ATOM 3174 C C . TYR A 1 394 ? -17.154 -25.900 15.979 1.00 53.97 394 TYR A C 1
ATOM 3176 O O . TYR A 1 394 ? -17.389 -26.764 16.824 1.00 53.97 394 TYR A O 1
ATOM 3184 N N . LEU A 1 395 ? -17.117 -24.597 16.272 1.00 50.25 395 LEU A N 1
ATOM 3185 C CA . LEU A 1 395 ? -17.522 -24.083 17.581 1.00 50.25 395 LEU A CA 1
ATOM 3186 C C . LEU A 1 395 ? -19.008 -24.346 17.840 1.00 50.25 395 LEU A C 1
ATOM 3188 O O . LEU A 1 395 ? -19.373 -24.719 18.954 1.00 50.25 395 LEU A O 1
ATOM 3192 N N . ASP A 1 396 ? -19.832 -24.215 16.802 1.00 45.69 396 ASP A N 1
ATOM 3193 C CA . ASP A 1 396 ? -21.276 -24.424 16.885 1.00 45.69 396 ASP A CA 1
ATOM 3194 C C . ASP A 1 396 ? -21.668 -25.914 16.794 1.00 45.69 396 ASP A C 1
ATOM 3196 O O . ASP A 1 396 ? -22.719 -26.307 17.300 1.00 45.69 396 ASP A O 1
ATOM 3200 N N . ASN A 1 397 ? -20.815 -26.769 16.206 1.00 47.38 397 ASN A N 1
ATOM 3201 C CA . ASN A 1 397 ? -21.090 -28.193 15.956 1.00 47.38 397 ASN A CA 1
ATOM 3202 C C . ASN A 1 397 ? -19.945 -29.121 16.425 1.00 47.38 397 ASN A C 1
ATOM 3204 O O . ASN A 1 397 ? -19.335 -29.829 15.615 1.00 47.38 397 ASN A O 1
ATOM 3208 N N . PRO A 1 398 ? -19.672 -29.197 17.742 1.00 50.53 398 PRO A N 1
ATOM 3209 C CA . PRO A 1 398 ? -18.526 -29.921 18.310 1.00 50.53 398 PRO A CA 1
ATOM 3210 C C . PRO A 1 398 ? -18.584 -31.456 18.176 1.00 50.53 398 PRO A C 1
ATOM 3212 O O . PRO A 1 398 ? -17.646 -32.139 18.575 1.00 50.53 398 PRO A O 1
ATOM 3215 N N . GLN A 1 399 ? -19.678 -32.008 17.643 1.00 53.84 399 GLN A N 1
ATOM 3216 C CA . GLN A 1 399 ? -19.875 -33.446 17.406 1.00 53.84 399 GLN A CA 1
ATOM 3217 C C . GLN A 1 399 ? -19.726 -33.834 15.925 1.00 53.84 399 GLN A C 1
ATOM 3219 O O . GLN A 1 399 ? -19.964 -34.991 15.590 1.00 53.84 399 GLN A O 1
ATOM 3224 N N . SER A 1 400 ? -19.381 -32.896 15.031 1.00 51.56 400 SER A N 1
ATOM 3225 C CA . SER A 1 400 ? -19.235 -33.187 13.599 1.00 51.56 400 SER A CA 1
ATOM 3226 C C . SER A 1 400 ? -18.050 -34.139 13.376 1.00 51.56 400 SER A C 1
ATOM 3228 O O . SER A 1 400 ? -16.910 -33.721 13.592 1.00 51.56 400 SER A O 1
ATOM 3230 N N . PRO A 1 401 ? -18.280 -35.397 12.955 1.00 46.50 401 PRO A N 1
ATOM 3231 C CA . PRO A 1 401 ? -17.203 -36.334 12.686 1.00 46.50 401 PRO A CA 1
ATOM 3232 C C . PRO A 1 401 ? -16.583 -35.983 11.332 1.00 46.50 401 PRO A C 1
ATOM 3234 O O . PRO A 1 401 ? -17.310 -35.809 10.359 1.00 46.50 401 PRO A O 1
ATOM 3237 N N . ASP A 1 402 ? -15.258 -35.849 11.315 1.00 52.81 402 ASP A N 1
ATOM 3238 C CA . ASP A 1 402 ? -14.388 -35.781 10.136 1.00 52.81 402 ASP A CA 1
ATOM 3239 C C . ASP A 1 402 ? -14.813 -34.780 9.043 1.00 52.81 402 ASP A C 1
ATOM 3241 O O . ASP A 1 402 ? -15.626 -35.048 8.159 1.00 52.81 402 ASP A O 1
ATOM 3245 N N . GLY A 1 403 ? -14.221 -33.583 9.093 1.00 50.69 403 GLY A N 1
ATOM 3246 C CA . GLY A 1 403 ? -14.385 -32.577 8.045 1.00 50.69 403 GLY A CA 1
ATOM 3247 C C . GLY A 1 403 ? -13.844 -33.054 6.693 1.00 50.69 403 GLY A C 1
ATOM 3248 O O . GLY A 1 403 ? -12.848 -33.777 6.661 1.00 50.69 403 GLY A O 1
ATOM 3249 N N . PRO A 1 404 ? -14.448 -32.639 5.566 1.00 46.59 404 PRO A N 1
ATOM 3250 C CA . PRO A 1 404 ? -13.958 -33.041 4.255 1.00 46.59 404 PRO A CA 1
ATOM 3251 C C . PRO A 1 404 ? -12.546 -32.479 4.017 1.00 46.59 404 PRO A C 1
ATOM 3253 O O . PRO A 1 404 ? -12.319 -31.280 4.186 1.00 46.59 404 PRO A O 1
ATOM 3256 N N . GLU A 1 405 ? -11.606 -33.337 3.595 1.00 49.19 405 GLU A N 1
ATOM 3257 C CA . GLU A 1 405 ? -10.253 -32.924 3.170 1.00 49.19 405 GLU A CA 1
ATOM 3258 C C . GLU A 1 405 ? -10.296 -31.954 1.973 1.00 49.19 405 GLU A C 1
ATOM 3260 O O . GLU A 1 405 ? -9.362 -31.180 1.768 1.00 49.19 405 GLU A O 1
ATOM 3265 N N . PHE A 1 406 ? -11.391 -31.965 1.200 1.00 46.19 406 PHE A N 1
ATOM 3266 C CA . PHE A 1 406 ? -11.565 -31.165 -0.008 1.00 46.19 406 PHE A CA 1
ATOM 3267 C C . PHE A 1 406 ? -12.997 -30.623 -0.119 1.00 46.19 406 PHE A C 1
ATOM 3269 O O . PHE A 1 406 ? -13.963 -31.360 0.054 1.00 46.19 406 PHE A O 1
ATOM 3276 N N . ILE A 1 407 ? -13.128 -29.336 -0.450 1.00 58.97 407 ILE A N 1
ATOM 3277 C CA . ILE A 1 407 ? -14.395 -28.713 -0.858 1.00 58.97 407 ILE A CA 1
ATOM 3278 C C . ILE A 1 407 ? -14.301 -28.454 -2.358 1.00 58.97 407 ILE A C 1
ATOM 3280 O O . ILE A 1 407 ? -13.394 -27.750 -2.810 1.00 58.97 407 ILE A O 1
ATOM 3284 N N . TYR A 1 408 ? -15.230 -29.013 -3.128 1.00 49.16 408 TYR A N 1
ATOM 3285 C CA . TYR A 1 408 ? -15.350 -28.719 -4.551 1.00 49.16 408 TYR A CA 1
ATOM 3286 C C . TYR A 1 408 ? -16.233 -27.489 -4.723 1.00 49.16 408 TYR A C 1
ATOM 3288 O O . TYR A 1 408 ? -17.277 -27.367 -4.084 1.00 49.16 408 TYR A O 1
ATOM 3296 N N . ILE A 1 409 ? -15.791 -26.564 -5.569 1.00 56.78 409 ILE A N 1
ATOM 3297 C CA . ILE A 1 409 ? -16.488 -25.309 -5.833 1.00 56.78 409 ILE A CA 1
ATOM 3298 C C . ILE A 1 409 ? -16.869 -25.293 -7.307 1.00 56.78 409 ILE A C 1
ATOM 3300 O O . ILE A 1 409 ? -16.000 -25.360 -8.177 1.00 56.78 409 ILE A O 1
ATOM 3304 N N . TYR A 1 410 ? -18.163 -25.188 -7.571 1.00 53.59 410 TYR A N 1
ATOM 3305 C CA . TYR A 1 410 ? -18.734 -25.000 -8.897 1.00 53.59 410 TYR A CA 1
ATOM 3306 C C . TYR A 1 410 ? -19.381 -23.621 -8.966 1.00 53.59 410 TYR A C 1
ATOM 3308 O O . TYR A 1 410 ? -19.859 -23.105 -7.956 1.00 53.59 410 TYR A O 1
ATOM 3316 N N . TRP A 1 411 ? -19.426 -23.030 -10.156 1.00 60.06 411 TRP A N 1
ATOM 3317 C CA . TRP A 1 411 ? -20.240 -21.844 -10.393 1.00 60.06 411 TRP A CA 1
ATOM 3318 C C . TRP A 1 411 ? -20.899 -21.883 -11.764 1.00 60.06 411 TRP A C 1
ATOM 3320 O O . TRP A 1 411 ? -20.392 -22.506 -12.701 1.00 60.06 411 TRP A O 1
ATOM 3330 N N . GLN A 1 412 ? -21.999 -21.152 -11.887 1.00 55.44 412 GLN A N 1
ATOM 3331 C CA . GLN A 1 412 ? -22.733 -20.964 -13.128 1.00 55.44 412 GLN A CA 1
ATOM 3332 C C . GLN A 1 412 ? -23.243 -19.523 -13.193 1.00 55.44 412 GLN A C 1
ATOM 3334 O O . GLN A 1 412 ? -23.891 -19.054 -12.261 1.00 55.44 412 GLN A O 1
ATOM 3339 N N . ALA A 1 413 ? -22.937 -18.820 -14.283 1.00 49.50 413 ALA A N 1
ATOM 3340 C CA . ALA A 1 413 ? -23.516 -17.510 -14.576 1.00 49.50 413 ALA A CA 1
ATOM 3341 C C . ALA A 1 413 ? -24.779 -17.700 -15.426 1.00 49.50 413 ALA A C 1
ATOM 3343 O O . ALA A 1 413 ? -24.745 -18.453 -16.402 1.00 49.50 413 ALA A O 1
ATOM 3344 N N . MET A 1 414 ? -25.876 -17.038 -15.056 1.00 52.06 414 MET A N 1
ATOM 3345 C CA . MET A 1 414 ? -27.187 -17.198 -15.694 1.00 52.06 414 MET A CA 1
ATOM 3346 C C . MET A 1 414 ? -27.861 -15.834 -15.821 1.00 52.06 414 MET A C 1
ATOM 3348 O O . MET A 1 414 ? -28.242 -15.255 -14.817 1.00 52.06 414 MET A O 1
ATOM 3352 N N . ASP A 1 415 ? -27.970 -15.296 -17.040 1.00 49.91 415 ASP A N 1
ATOM 3353 C CA . ASP A 1 415 ? -28.727 -14.067 -17.350 1.00 49.91 415 ASP A CA 1
ATOM 3354 C C . ASP A 1 415 ? -28.496 -12.859 -16.404 1.00 49.91 415 ASP A C 1
ATOM 3356 O O . ASP A 1 415 ? -29.379 -12.027 -16.210 1.00 49.91 415 ASP A O 1
ATOM 3360 N N . GLY A 1 416 ? -27.282 -12.720 -15.853 1.00 47.59 416 GLY A N 1
ATOM 3361 C CA . GLY A 1 416 ? -26.901 -11.639 -14.928 1.00 47.59 416 GLY A CA 1
ATOM 3362 C C . GLY A 1 416 ? -26.832 -12.042 -13.450 1.00 47.59 416 GLY A C 1
ATOM 3363 O O . GLY A 1 416 ? -26.242 -11.305 -12.660 1.00 47.59 416 GLY A O 1
ATOM 3364 N N . ASP A 1 417 ? -27.334 -13.226 -13.110 1.00 57.06 417 ASP A N 1
ATOM 3365 C CA . ASP A 1 417 ? -27.250 -13.850 -11.793 1.00 57.06 417 ASP A CA 1
ATOM 3366 C C . ASP A 1 417 ? -26.082 -14.858 -11.732 1.00 57.06 417 ASP A C 1
ATOM 3368 O O . ASP A 1 417 ? -25.503 -15.266 -12.751 1.00 57.06 417 ASP A O 1
ATOM 3372 N N . LEU A 1 418 ? -25.711 -15.263 -10.517 1.00 64.38 418 LEU A N 1
ATOM 3373 C CA . LEU A 1 418 ? -24.641 -16.220 -10.257 1.00 64.38 418 LEU A CA 1
ATOM 3374 C C . LEU A 1 418 ? -25.106 -17.298 -9.285 1.00 64.38 418 LEU A C 1
ATOM 3376 O O . LEU A 1 418 ? -25.569 -16.998 -8.194 1.00 64.38 418 LEU A O 1
ATOM 3380 N N . MET A 1 419 ? -24.860 -18.557 -9.619 1.00 62.47 419 MET A N 1
ATOM 3381 C CA . MET A 1 419 ? -24.964 -19.665 -8.679 1.00 62.47 419 MET A CA 1
ATOM 3382 C C . MET A 1 419 ? -23.568 -20.163 -8.320 1.00 62.47 419 MET A C 1
ATOM 3384 O O . MET A 1 419 ? -22.779 -20.478 -9.207 1.00 62.47 419 MET A O 1
ATOM 3388 N N . LEU A 1 420 ? -23.267 -20.244 -7.029 1.00 72.38 420 LEU A N 1
ATOM 3389 C CA . LEU A 1 420 ? -22.099 -20.916 -6.470 1.00 72.38 420 LEU A CA 1
ATOM 3390 C C . LEU A 1 420 ? -22.571 -22.208 -5.804 1.00 72.38 420 LEU A C 1
ATOM 3392 O O . LEU A 1 420 ? -23.522 -22.184 -5.033 1.00 72.38 420 LEU A O 1
ATOM 3396 N N . THR A 1 421 ? -21.903 -23.326 -6.045 1.00 63.94 421 THR A N 1
ATOM 3397 C CA . THR A 1 421 ? -22.207 -24.599 -5.387 1.00 63.94 421 THR A CA 1
ATOM 3398 C C . THR A 1 421 ? -20.951 -25.126 -4.721 1.00 63.94 421 THR A C 1
ATOM 3400 O O . THR A 1 421 ? -19.935 -25.347 -5.377 1.00 63.94 421 THR A O 1
ATOM 3403 N N . LEU A 1 422 ? -21.028 -25.346 -3.415 1.00 71.31 422 LEU A N 1
ATOM 3404 C CA . LEU A 1 422 ? -20.015 -26.044 -2.639 1.00 71.31 422 LEU A CA 1
ATOM 3405 C C . LEU A 1 422 ? -20.455 -27.487 -2.450 1.00 71.31 422 LEU A C 1
ATOM 3407 O O . LEU A 1 422 ? -21.601 -27.727 -2.073 1.00 71.31 422 LEU A O 1
ATOM 3411 N N . THR A 1 423 ? -19.560 -28.440 -2.669 1.00 64.38 423 THR A N 1
ATOM 3412 C CA . THR A 1 423 ? -19.849 -29.851 -2.413 1.00 64.38 423 THR A CA 1
ATOM 3413 C C . THR A 1 423 ? -18.708 -30.543 -1.678 1.00 64.38 423 THR A C 1
ATOM 3415 O O . THR A 1 423 ? -17.540 -30.162 -1.783 1.00 64.38 423 THR A O 1
ATOM 3418 N N . ASN A 1 424 ? -19.055 -31.571 -0.906 1.00 66.31 424 ASN A N 1
ATOM 3419 C CA . ASN A 1 424 ? -18.095 -32.450 -0.225 1.00 66.31 424 ASN A CA 1
ATOM 3420 C C . ASN A 1 424 ? -17.456 -33.487 -1.169 1.00 66.31 424 ASN A C 1
ATOM 3422 O O . ASN A 1 424 ? -16.404 -34.034 -0.854 1.00 66.31 424 ASN A O 1
ATOM 3426 N N . GLU A 1 425 ? -18.074 -33.754 -2.319 1.00 68.56 425 GLU A N 1
ATOM 3427 C CA . GLU A 1 425 ? -17.606 -34.697 -3.337 1.00 68.56 425 GLU A CA 1
ATOM 3428 C C . GLU A 1 425 ? -17.756 -34.088 -4.735 1.00 68.56 425 GLU A C 1
ATOM 3430 O O . GLU A 1 425 ? -18.581 -33.200 -4.954 1.00 68.56 425 GLU A O 1
ATOM 3435 N N . LYS A 1 426 ? -16.966 -34.556 -5.705 1.00 64.06 426 LYS A N 1
ATOM 3436 C CA . LYS A 1 426 ? -17.064 -34.093 -7.092 1.00 64.06 426 LYS A CA 1
ATOM 3437 C C . LYS A 1 426 ? -18.412 -34.521 -7.692 1.00 64.06 426 LYS A C 1
ATOM 3439 O O . LYS A 1 426 ? -18.735 -35.701 -7.655 1.00 64.06 426 LYS A O 1
ATOM 3444 N N . ILE A 1 427 ? -19.156 -33.596 -8.297 1.00 63.56 427 ILE A N 1
ATOM 3445 C CA . ILE A 1 427 ? -20.407 -33.883 -9.018 1.00 63.56 427 ILE A CA 1
ATOM 3446 C C . ILE A 1 427 ? -20.113 -34.731 -10.270 1.00 63.56 427 ILE A C 1
ATOM 3448 O O . ILE A 1 427 ? -19.308 -34.329 -11.118 1.00 63.56 427 ILE A O 1
ATOM 3452 N N . GLU A 1 428 ? -20.787 -35.876 -10.404 1.00 63.97 428 GLU A N 1
ATOM 3453 C CA . GLU A 1 428 ? -20.749 -36.763 -11.572 1.00 63.97 428 GLU A CA 1
ATOM 3454 C C . GLU A 1 428 ? -22.076 -36.693 -12.352 1.00 63.97 428 GLU A C 1
ATOM 3456 O O . GLU A 1 428 ? -23.104 -37.181 -11.877 1.00 63.97 428 GLU A O 1
ATOM 3461 N N . PRO A 1 429 ? -22.096 -36.102 -13.565 1.00 51.47 429 PRO A N 1
ATOM 3462 C CA . PRO A 1 429 ? -23.321 -35.997 -14.352 1.00 51.47 429 PRO A CA 1
ATOM 3463 C C . PRO A 1 429 ? -23.886 -37.382 -14.708 1.00 51.47 429 PRO A C 1
ATOM 3465 O O . PRO A 1 429 ? -23.270 -38.130 -15.467 1.00 51.47 429 PRO A O 1
ATOM 3468 N N . GLY A 1 430 ? -25.073 -37.710 -14.188 1.00 54.09 430 GLY A N 1
ATOM 3469 C CA . GLY A 1 430 ? -25.800 -38.948 -14.501 1.00 54.09 430 GLY A CA 1
ATOM 3470 C C . GLY A 1 430 ? -25.528 -40.144 -13.578 1.00 54.09 430 GLY A C 1
ATOM 3471 O O . GLY A 1 430 ? -26.068 -41.219 -13.836 1.00 54.09 430 GLY A O 1
ATOM 3472 N N . GLY A 1 431 ? -24.727 -39.978 -12.520 1.00 60.94 431 GLY A N 1
ATOM 3473 C CA . GLY A 1 431 ? -24.545 -40.981 -11.464 1.00 60.94 431 GLY A CA 1
ATOM 3474 C C . GLY A 1 431 ? -25.407 -40.685 -10.232 1.00 60.94 431 GLY A C 1
ATOM 3475 O O . GLY A 1 431 ? -25.604 -39.526 -9.875 1.00 60.94 431 GLY A O 1
ATOM 3476 N N . GLU A 1 432 ? -25.914 -41.719 -9.554 1.00 66.62 432 GLU A N 1
ATOM 3477 C CA . GLU A 1 432 ? -26.526 -41.549 -8.228 1.00 66.62 432 GLU A CA 1
ATOM 3478 C C . GLU A 1 432 ? -25.425 -41.326 -7.178 1.00 66.62 432 GLU A C 1
ATOM 3480 O O . GLU A 1 432 ? -24.591 -42.202 -6.946 1.00 66.62 432 GLU A O 1
ATOM 3485 N N . GLN A 1 433 ? -25.422 -40.156 -6.532 1.00 70.06 433 GLN A N 1
ATOM 3486 C CA . GLN A 1 433 ? -24.452 -39.796 -5.492 1.00 70.06 433 GLN A CA 1
ATOM 3487 C C . GLN A 1 433 ? -25.157 -39.573 -4.147 1.00 70.06 433 GLN A C 1
ATOM 3489 O O . GLN A 1 433 ? -25.469 -38.450 -3.765 1.00 70.06 433 GLN A O 1
ATOM 3494 N N . PHE A 1 434 ? -25.409 -40.655 -3.407 1.00 73.00 434 PHE A N 1
ATOM 3495 C CA . PHE A 1 434 ? -26.196 -40.629 -2.161 1.00 73.00 434 PHE A CA 1
ATOM 3496 C C . PHE A 1 434 ? -25.551 -39.865 -0.992 1.00 73.00 434 PHE A C 1
ATOM 3498 O O . PHE A 1 434 ? -26.248 -39.490 -0.053 1.00 73.00 434 PHE A O 1
ATOM 3505 N N . ASN A 1 435 ? -24.235 -39.640 -1.038 1.00 76.06 435 ASN A N 1
ATOM 3506 C CA . ASN A 1 435 ? -23.488 -38.920 0.000 1.00 76.06 435 ASN A CA 1
ATOM 3507 C C . ASN A 1 435 ? -23.146 -37.477 -0.398 1.00 76.06 435 ASN A C 1
ATOM 3509 O O . ASN A 1 435 ? -22.477 -36.774 0.369 1.00 76.06 435 ASN A O 1
ATOM 3513 N N . LEU A 1 436 ? -23.584 -37.037 -1.583 1.00 69.81 436 LEU A N 1
ATOM 3514 C CA . LEU A 1 436 ? -23.333 -35.689 -2.065 1.00 69.81 436 LEU A CA 1
ATOM 3515 C C . LEU A 1 436 ? -24.118 -34.697 -1.206 1.00 69.81 436 LEU A C 1
ATOM 3517 O O . LEU A 1 436 ? -25.346 -34.682 -1.203 1.00 69.81 436 LEU A O 1
ATOM 3521 N N . LYS A 1 437 ? -23.385 -33.863 -0.477 1.00 74.56 437 LYS A N 1
ATOM 3522 C CA . LYS A 1 437 ? -23.907 -32.706 0.241 1.00 74.56 437 LYS A CA 1
ATOM 3523 C C . LYS A 1 437 ? -23.578 -31.469 -0.568 1.00 74.56 437 LYS A C 1
ATOM 3525 O O . LYS A 1 437 ? -22.420 -31.268 -0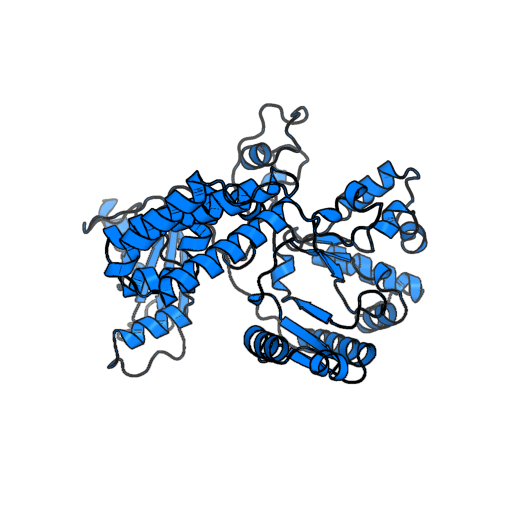.944 1.00 74.56 437 LYS A O 1
ATOM 3530 N N . CYS A 1 438 ? -24.585 -30.645 -0.804 1.00 68.19 438 CYS A N 1
ATOM 3531 C CA . CYS A 1 438 ? -24.447 -29.404 -1.539 1.00 68.19 438 CYS A CA 1
ATOM 3532 C C . CYS A 1 438 ? -24.745 -28.220 -0.618 1.00 68.19 438 CYS A C 1
ATOM 3534 O O . CYS A 1 438 ? -25.561 -28.310 0.290 1.00 68.19 438 CYS A O 1
ATOM 3536 N N . LEU A 1 439 ? -24.065 -27.105 -0.855 1.00 70.00 439 LEU A N 1
ATOM 3537 C CA . LEU A 1 439 ? -24.501 -25.789 -0.418 1.00 70.00 439 LEU A CA 1
ATOM 3538 C C . LEU A 1 439 ? -24.474 -24.881 -1.640 1.00 70.00 439 LEU A C 1
ATOM 3540 O O . LEU A 1 439 ? -23.413 -24.551 -2.168 1.00 70.00 439 LEU A O 1
ATOM 3544 N N . ILE A 1 440 ? -25.653 -24.509 -2.098 1.00 66.94 440 ILE A N 1
ATOM 3545 C CA . ILE A 1 440 ? -25.888 -23.597 -3.199 1.00 66.94 440 ILE A CA 1
ATOM 3546 C C . ILE A 1 440 ? -26.062 -22.195 -2.623 1.00 66.94 440 ILE A C 1
ATOM 3548 O O . ILE A 1 440 ? -26.883 -21.969 -1.741 1.00 66.94 440 ILE A O 1
ATOM 3552 N N . CYS A 1 441 ? -25.305 -21.244 -3.150 1.00 70.94 441 CYS A N 1
ATOM 3553 C CA . CYS A 1 441 ? -25.497 -19.820 -2.954 1.00 70.94 441 CYS A CA 1
ATOM 3554 C C . CYS A 1 441 ? -25.883 -19.213 -4.298 1.00 70.94 441 CYS A C 1
ATOM 3556 O O . CYS A 1 441 ? -25.051 -19.107 -5.200 1.00 70.94 441 CYS A O 1
ATOM 3558 N N . TYR A 1 442 ? -27.155 -18.865 -4.440 1.00 67.94 442 TYR A N 1
ATOM 3559 C CA . TYR A 1 442 ? -27.657 -18.144 -5.597 1.00 67.94 442 TYR A CA 1
ATOM 3560 C C . TYR A 1 442 ? -27.631 -16.653 -5.296 1.00 67.94 442 TYR A C 1
ATOM 3562 O O . TYR A 1 442 ? -28.125 -16.215 -4.260 1.00 67.94 442 TYR A O 1
ATOM 3570 N N . ILE A 1 443 ? -27.039 -15.880 -6.191 1.00 69.75 443 ILE A N 1
ATOM 3571 C CA . ILE A 1 443 ? -26.817 -14.449 -6.064 1.00 69.75 443 ILE A CA 1
ATOM 3572 C C . ILE A 1 443 ? -27.516 -13.785 -7.241 1.00 69.75 443 ILE A C 1
ATOM 3574 O O . ILE A 1 443 ? -27.081 -13.920 -8.384 1.00 69.75 443 ILE A O 1
ATOM 3578 N N . ALA A 1 444 ? -28.585 -13.058 -6.936 1.00 65.75 444 ALA A N 1
ATOM 3579 C CA . ALA A 1 444 ? -29.388 -12.335 -7.912 1.00 65.75 444 ALA A CA 1
ATOM 3580 C C . ALA A 1 444 ? -29.391 -10.832 -7.658 1.00 65.75 444 ALA A C 1
ATOM 3582 O O . ALA A 1 444 ? -28.916 -10.353 -6.627 1.00 65.75 444 ALA A O 1
ATOM 3583 N N . GLN A 1 445 ? -29.966 -10.086 -8.599 1.00 56.12 445 GLN A N 1
ATOM 3584 C CA . GLN A 1 445 ? -30.004 -8.626 -8.555 1.00 56.12 445 GLN A CA 1
ATOM 3585 C C . GLN A 1 445 ? -30.748 -8.029 -7.342 1.00 56.12 445 GLN A C 1
ATOM 3587 O O . GLN A 1 445 ? -30.432 -6.901 -6.965 1.00 56.12 445 GLN A O 1
ATOM 3592 N N . LYS A 1 446 ? -31.733 -8.715 -6.740 1.00 49.88 446 LYS A N 1
ATOM 3593 C CA . LYS A 1 446 ? -32.487 -8.200 -5.580 1.00 49.88 446 LYS A CA 1
ATOM 3594 C C . LYS A 1 446 ? -32.255 -9.060 -4.326 1.00 49.88 446 LYS A C 1
ATOM 3596 O O . LYS A 1 446 ? -32.007 -10.258 -4.430 1.00 49.88 446 LYS A O 1
ATOM 3601 N N . PRO A 1 447 ? -32.341 -8.496 -3.115 1.00 47.16 447 PRO A N 1
ATOM 3602 C CA . PRO A 1 447 ? -32.310 -9.271 -1.871 1.00 47.16 447 PRO A CA 1
ATOM 3603 C C . PRO A 1 447 ? -33.716 -9.619 -1.343 1.00 47.16 447 PRO A C 1
ATOM 3605 O O . PRO A 1 447 ? -34.639 -8.821 -1.493 1.00 47.16 447 PRO A O 1
ATOM 3608 N N . SER A 1 448 ? -33.899 -10.792 -0.714 1.00 46.50 448 SER A N 1
ATOM 3609 C CA . SER A 1 448 ? -35.137 -11.155 0.012 1.00 46.50 448 SER A CA 1
ATOM 3610 C C . SER A 1 448 ? -34.854 -11.368 1.495 1.00 46.50 448 SER A C 1
ATOM 3612 O O . SER A 1 448 ? -33.865 -11.990 1.872 1.00 46.50 448 SER A O 1
ATOM 3614 N N . THR A 1 449 ? -35.757 -10.877 2.339 1.00 41.97 449 THR A N 1
ATOM 3615 C CA . THR A 1 449 ? -35.811 -11.154 3.783 1.00 41.97 449 THR A CA 1
ATOM 3616 C C . THR A 1 449 ? -36.995 -12.054 4.153 1.00 41.97 449 THR A C 1
ATOM 3618 O O . THR A 1 449 ? -37.309 -12.204 5.334 1.00 41.97 449 THR A O 1
ATOM 3621 N N . VAL A 1 450 ? -37.667 -12.649 3.161 1.00 41.22 450 VAL A N 1
ATOM 3622 C CA . VAL A 1 450 ? -38.920 -13.387 3.343 1.00 41.22 450 VAL A CA 1
ATOM 3623 C C . VAL A 1 450 ? -38.681 -14.893 3.243 1.00 41.22 450 VAL A C 1
ATOM 3625 O O . VAL A 1 450 ? -38.109 -15.380 2.271 1.00 41.22 450 VAL A O 1
ATOM 3628 N N . THR A 1 451 ? -39.165 -15.637 4.239 1.00 43.53 451 THR A N 1
ATOM 3629 C CA . THR A 1 451 ? -39.303 -17.103 4.235 1.00 43.53 451 THR A CA 1
ATOM 3630 C C . THR A 1 451 ? -40.496 -17.535 3.373 1.00 43.53 451 THR A C 1
ATOM 3632 O O . THR A 1 451 ? -41.434 -18.155 3.873 1.00 43.53 451 THR A O 1
ATOM 3635 N N . GLU A 1 452 ? -40.516 -17.136 2.106 1.00 40.03 452 GLU A N 1
ATOM 3636 C CA . GLU A 1 452 ? -41.490 -17.617 1.121 1.00 40.03 452 GLU A CA 1
ATOM 3637 C C . GLU A 1 452 ? -40.822 -18.640 0.195 1.00 40.03 452 GLU A C 1
ATOM 3639 O O . GLU A 1 452 ? -39.643 -18.516 -0.126 1.00 40.03 452 GLU A O 1
ATOM 3644 N N . GLU A 1 453 ? -41.585 -19.647 -0.239 1.00 42.62 453 GLU A N 1
ATOM 3645 C CA . GLU A 1 453 ? -41.154 -20.779 -1.086 1.00 42.62 453 GLU A CA 1
ATOM 3646 C C . GLU A 1 453 ? -40.823 -20.372 -2.547 1.00 42.62 453 GLU A C 1
ATOM 3648 O O . GLU A 1 453 ? -40.824 -21.208 -3.448 1.00 42.62 453 GLU A O 1
ATOM 3653 N N . PHE A 1 454 ? -40.564 -19.085 -2.812 1.00 42.72 454 PHE A N 1
ATOM 3654 C CA . PHE A 1 454 ? -40.373 -18.520 -4.150 1.00 42.72 454 PHE A CA 1
ATOM 3655 C C . PHE A 1 454 ? -39.083 -17.686 -4.234 1.00 42.72 454 PHE A C 1
ATOM 3657 O O . PHE A 1 454 ? -38.887 -16.744 -3.465 1.00 42.72 454 PHE A O 1
ATOM 3664 N N . HIS A 1 455 ? -38.197 -18.023 -5.180 1.00 52.28 455 HIS A N 1
ATOM 3665 C CA . HIS A 1 455 ? -36.798 -17.566 -5.186 1.00 52.28 455 HIS A CA 1
ATOM 3666 C C . HIS A 1 455 ? -36.285 -17.021 -6.530 1.00 52.28 455 HIS A C 1
ATOM 3668 O O . HIS A 1 455 ? -35.076 -16.931 -6.732 1.00 52.28 455 HIS A O 1
ATOM 3674 N N . GLU A 1 456 ? -37.152 -16.622 -7.461 1.00 46.31 456 GLU A N 1
ATOM 3675 C CA . GLU A 1 456 ? -36.665 -15.862 -8.619 1.00 46.31 456 GLU A CA 1
ATOM 3676 C C . GLU A 1 456 ? -36.377 -14.408 -8.221 1.00 46.31 456 GLU A C 1
ATOM 3678 O O . GLU A 1 456 ? -37.149 -13.783 -7.493 1.00 46.31 456 GLU A O 1
ATOM 3683 N N . THR A 1 457 ? -35.265 -13.860 -8.724 1.00 51.88 457 THR A N 1
ATOM 3684 C CA . THR A 1 457 ? -34.737 -12.498 -8.484 1.00 51.88 457 THR A CA 1
ATOM 3685 C C . THR A 1 457 ? -34.104 -12.223 -7.121 1.00 51.88 457 THR A C 1
ATOM 3687 O O . THR A 1 457 ? -33.591 -11.121 -6.930 1.00 51.88 457 THR A O 1
ATOM 3690 N N . PHE A 1 458 ? -34.073 -13.201 -6.210 1.00 57.38 458 PHE A N 1
ATOM 3691 C CA . PHE A 1 458 ? -33.572 -13.017 -4.849 1.00 57.38 458 PHE A CA 1
ATOM 3692 C C . PHE A 1 458 ? -32.308 -13.820 -4.546 1.00 57.38 458 PHE A C 1
ATOM 3694 O O . PHE A 1 458 ? -32.203 -14.971 -4.944 1.00 57.38 458 PHE A O 1
ATOM 3701 N N . THR A 1 459 ? -31.358 -13.237 -3.811 1.00 60.75 459 THR A N 1
ATOM 3702 C CA . THR A 1 459 ? -30.206 -13.990 -3.280 1.00 60.75 459 THR A CA 1
ATOM 3703 C C . THR A 1 459 ? -30.669 -14.990 -2.210 1.00 60.75 459 THR A C 1
ATOM 3705 O O . THR A 1 459 ? -31.369 -14.591 -1.278 1.00 60.75 459 THR A O 1
ATOM 3708 N N . TYR A 1 460 ? -30.277 -16.265 -2.311 1.00 61.16 460 TYR A N 1
ATOM 3709 C CA . TYR A 1 460 ? -30.654 -17.314 -1.353 1.00 61.16 460 TYR A CA 1
ATOM 3710 C C . TYR A 1 460 ? -29.559 -18.373 -1.149 1.00 61.16 460 TYR A C 1
ATOM 3712 O O . TYR A 1 460 ? -28.666 -18.553 -1.979 1.00 61.16 460 TYR A O 1
ATOM 3720 N N . LEU A 1 461 ? -29.655 -19.096 -0.027 1.00 61.66 461 LEU A N 1
ATOM 3721 C CA . LEU A 1 461 ? -28.875 -20.301 0.262 1.00 61.66 461 LEU A CA 1
ATOM 3722 C C . LEU A 1 461 ? -29.797 -21.524 0.211 1.00 61.66 461 LEU A C 1
ATOM 3724 O O . LEU A 1 461 ? -30.908 -21.463 0.729 1.00 61.66 461 LEU A O 1
ATOM 3728 N N . ASN A 1 462 ? -29.341 -22.617 -0.397 1.00 66.69 462 ASN A N 1
ATOM 3729 C CA . ASN A 1 462 ? -30.062 -23.889 -0.475 1.00 66.69 462 ASN A CA 1
ATOM 3730 C C . ASN A 1 462 ? -29.076 -25.054 -0.279 1.00 66.69 462 ASN A C 1
ATOM 3732 O O . ASN A 1 462 ? -27.935 -24.953 -0.715 1.00 66.69 462 ASN A O 1
ATOM 3736 N N . ASP A 1 463 ? -29.474 -26.139 0.373 1.00 69.31 463 ASP A N 1
ATOM 3737 C CA . ASP A 1 463 ? -28.667 -27.348 0.579 1.00 69.31 463 ASP A CA 1
ATOM 3738 C C . ASP A 1 463 ? -29.059 -28.530 -0.335 1.00 69.31 463 ASP A C 1
ATOM 3740 O O . ASP A 1 463 ? -28.479 -29.615 -0.243 1.00 69.31 463 ASP A O 1
ATOM 3744 N N . ASP A 1 464 ? -29.986 -28.304 -1.271 1.00 69.88 464 ASP A N 1
ATOM 3745 C CA . ASP A 1 464 ? -30.415 -29.273 -2.286 1.00 69.88 464 ASP A CA 1
ATOM 3746 C C . ASP A 1 464 ? -29.451 -29.421 -3.486 1.00 69.88 464 ASP A C 1
ATOM 3748 O O . ASP A 1 464 ? -28.425 -28.746 -3.612 1.00 69.88 464 ASP A O 1
ATOM 3752 N N . LEU A 1 465 ? -29.786 -30.340 -4.402 1.00 67.81 465 LEU A N 1
ATOM 3753 C CA . LEU A 1 465 ? -28.982 -30.647 -5.590 1.00 67.81 465 LEU A CA 1
ATOM 3754 C C . LEU A 1 465 ? -29.035 -29.530 -6.661 1.00 67.81 465 LEU A C 1
ATOM 3756 O O . LEU A 1 465 ? -30.108 -28.981 -6.918 1.00 67.81 465 LEU A O 1
ATOM 3760 N N . PRO A 1 466 ? -27.929 -29.238 -7.384 1.00 56.31 466 PRO A N 1
ATOM 3761 C CA . PRO A 1 466 ? -27.827 -28.067 -8.274 1.00 56.31 466 PRO A CA 1
ATOM 3762 C C . PRO A 1 466 ? -28.870 -27.986 -9.392 1.00 56.31 466 PRO A C 1
ATOM 3764 O O . PRO A 1 466 ? -29.333 -26.903 -9.734 1.00 56.31 466 PRO A O 1
ATOM 3767 N N . TYR A 1 467 ? -29.288 -29.128 -9.940 1.00 63.81 467 TYR A N 1
ATOM 3768 C CA . TYR A 1 467 ? -30.271 -29.190 -11.026 1.00 63.81 467 TYR A CA 1
ATOM 3769 C C . TYR A 1 467 ? -31.711 -28.901 -10.570 1.00 63.81 467 TYR A C 1
ATOM 3771 O O . TYR A 1 467 ? -32.605 -28.752 -11.402 1.00 63.81 467 TYR A O 1
ATOM 3779 N N . GLN A 1 468 ? -31.974 -28.824 -9.261 1.00 58.12 468 GLN A N 1
ATOM 3780 C CA . GLN A 1 468 ? -33.289 -28.410 -8.776 1.00 58.12 468 GLN A CA 1
ATOM 3781 C C . GLN A 1 468 ? -33.558 -26.924 -9.030 1.00 58.12 468 GLN A C 1
ATOM 3783 O O . GLN A 1 468 ? -34.719 -26.554 -9.177 1.00 58.12 468 GLN A O 1
ATOM 3788 N N . HIS A 1 469 ? -32.519 -26.089 -9.164 1.00 55.19 469 HIS A N 1
ATOM 3789 C CA . HIS A 1 469 ? -32.685 -24.701 -9.599 1.00 55.19 469 HIS A CA 1
ATOM 3790 C C . HIS A 1 469 ? -33.384 -24.642 -10.968 1.00 55.19 469 HIS A C 1
ATOM 3792 O O . HIS A 1 469 ? -34.421 -23.995 -11.100 1.00 55.19 469 HIS A O 1
ATOM 3798 N N . ASP A 1 470 ? -32.913 -25.426 -11.943 1.00 54.56 470 ASP A N 1
ATOM 3799 C CA . ASP A 1 470 ? -33.527 -25.503 -13.274 1.00 54.56 470 ASP A CA 1
ATOM 3800 C C . ASP A 1 470 ? -34.961 -26.060 -13.234 1.00 54.56 470 ASP A C 1
ATOM 3802 O O . ASP A 1 470 ? -35.821 -25.629 -14.004 1.00 54.56 470 ASP A O 1
ATOM 3806 N N . ASN A 1 471 ? -35.256 -27.004 -12.334 1.00 53.44 471 ASN A N 1
ATOM 3807 C CA . ASN A 1 471 ? -36.615 -27.533 -12.165 1.00 53.44 471 ASN A CA 1
ATOM 3808 C C . ASN A 1 471 ? -37.570 -26.488 -11.569 1.00 53.44 471 ASN A C 1
ATOM 3810 O O . ASN A 1 471 ? -38.709 -26.375 -12.026 1.00 53.44 471 ASN A O 1
ATOM 3814 N N . ASN A 1 472 ? -37.097 -25.699 -10.603 1.00 48.31 472 ASN A N 1
ATOM 3815 C CA . ASN A 1 472 ? -37.870 -24.628 -9.977 1.00 48.31 472 ASN A CA 1
ATOM 3816 C C . ASN A 1 472 ? -38.155 -23.484 -10.966 1.00 48.31 472 ASN A C 1
ATOM 3818 O O . ASN A 1 472 ? -39.255 -22.940 -10.961 1.00 48.31 472 ASN A O 1
ATOM 3822 N N . VAL A 1 473 ? -37.214 -23.182 -11.868 1.00 45.91 473 VAL A N 1
ATOM 3823 C CA . VAL A 1 473 ? -37.377 -22.177 -12.936 1.00 45.91 473 VAL A CA 1
ATOM 3824 C C . VAL A 1 473 ? -38.326 -22.665 -14.044 1.00 45.91 473 VAL A C 1
ATOM 3826 O O . VAL A 1 473 ? -39.160 -21.912 -14.550 1.00 45.91 473 VAL A O 1
ATOM 3829 N N . ASN A 1 474 ? -38.246 -23.941 -14.440 1.00 42.94 474 ASN A N 1
ATOM 3830 C CA . ASN A 1 474 ? -39.057 -24.473 -15.544 1.00 42.94 474 ASN A CA 1
ATOM 3831 C C . ASN A 1 474 ? -40.509 -24.798 -15.158 1.00 42.94 474 ASN A C 1
ATOM 3833 O O . ASN A 1 474 ? -41.391 -24.691 -16.010 1.00 42.94 474 ASN A O 1
ATOM 3837 N N . ALA A 1 475 ? -40.789 -25.149 -13.899 1.00 42.12 475 ALA A N 1
ATOM 3838 C CA . ALA A 1 475 ? -42.151 -25.410 -13.419 1.00 42.12 475 ALA A CA 1
ATOM 3839 C C . ALA A 1 475 ? -43.061 -24.162 -13.420 1.00 42.12 475 ALA A C 1
ATOM 3841 O O . ALA A 1 475 ? -44.277 -24.300 -13.335 1.00 42.12 475 ALA A O 1
ATOM 3842 N N . VAL A 1 476 ? -42.482 -22.962 -13.535 1.00 40.97 476 VAL A N 1
ATOM 3843 C CA . VAL A 1 476 ? -43.180 -21.663 -13.489 1.00 40.97 476 VAL A CA 1
ATOM 3844 C C . VAL A 1 476 ? -43.401 -21.065 -14.891 1.00 40.97 476 VAL A C 1
ATOM 3846 O O . VAL A 1 476 ? -44.196 -20.143 -15.065 1.00 40.97 476 VAL A O 1
ATOM 3849 N N . ARG A 1 477 ? -42.731 -21.597 -15.927 1.00 34.81 477 ARG A N 1
ATOM 3850 C CA . ARG A 1 477 ? -42.896 -21.167 -17.334 1.00 34.81 477 ARG A CA 1
ATOM 3851 C C . ARG A 1 477 ? -44.013 -21.906 -18.092 1.00 34.81 477 ARG A C 1
ATOM 3853 O O . ARG A 1 477 ? -44.232 -21.608 -19.268 1.00 34.81 477 ARG A O 1
ATOM 3860 N N . LEU A 1 478 ? -44.700 -22.843 -17.438 1.00 33.16 478 LEU A N 1
ATOM 3861 C CA . LEU A 1 478 ? -45.901 -23.553 -17.904 1.00 33.16 478 LEU A CA 1
ATOM 3862 C C . LEU A 1 478 ? -47.108 -23.098 -17.084 1.00 33.16 478 LEU A C 1
ATOM 3864 O O . LEU A 1 478 ? -48.202 -23.000 -17.688 1.00 33.16 478 LEU A O 1
#

pLDDT: mean 72.4, std 19.17, range [25.84, 96.38]

Foldseek 3Di:
DDPVQPPDDDDDDAAADPCAPNDPCPVPPVVLVHHDHPPPPNFDDDQLDPDFWQAPVNLVVLLDLVSLLVVLCPDPLNVVQCVVLVDPQLSVLLSQLLSLLLVQLVVCVVPVNDDDQDPVSVVSNVVSVVVAVVRDPPVSVVVSNVSSNVSSVVSVCSVPAFQAPPDPCCVVLVLSQFNKDFDAAADDCVVDFKDWDFDPSQLSRPQKKKAQFALVCLQVVVVCVQCVVDDDPPDSVVSSVVSVVRIAGPSDPCSVVVSVVSLLRNLCVVVVHSPDDVVSSLVSCVVDHRRNGMMMTGGSDGDLVRGQAMEHAQVRLVPDDPVVNVVCCVSQPVRYHHDPPGRVVRSVVRVVVVVVVVVDDDPPPDDDDDADPPPPVVDDPDDDPPVRVVVVVCVVPVPDPDDQPDWDWDWDDDPRKIKIKIWSDDDDPPDDDPRIWIKIWIGAPDDDPDPDPDCPRHTDIDRDDPCVVVVSVVVVVD

Sequence (478 aa):
MDEIHFETPIHIARQLCPDSNKCSKRSQEDHLESYSHPGIRDIRLLCSIPGHVMSRHYMNLLKKQENVVRAVQQHSRVRLIFLKYNNPVVKENVGKLIEILVEIEFAKTNTRGKTSADADSEHKISMMEKRLQSPIEGRDIEVIHEWTTKIARASIGLSIEKAGIGYSVDPILETDKHVFSILGPHLGHYYGDIVITFKQEIMFHPDANFTIQAGTSFFSGNIYRHRQWTRDSGSEAKRTEHFHHSKLHCSVPRYEYATTLELVASAGFEHQSMDVNLETILENWISVDSHQILEGHLPQLIPLDYVDRVYIPKNTFESLLPEAQQSAKGAFKDSLALTYPYSKYVFEELCEAIKQRMDRPHISRGIVITVGASDFAEHIVLPISISQAQFLYYLDNPQSPDGPEFIYIYWQAMDGDLMLTLTNEKIEPGGEQFNLKCLICYIAQKPSTVTEEFHETFTYLNDDLPYQHDNNVNAVRL

Radius of gyration: 27.51 Å; chains: 1; bounding box: 72×68×70 Å